Protein AF-0000000080281069 (afdb_homodimer)

InterPro domains:
  IPR001647 DNA-binding HTH domain, TetR-type [PF00440] (5-49)
  IPR001647 DNA-binding HTH domain, TetR-type [PR00455] (5-18)
  IPR001647 DNA-binding HTH domain, TetR-type [PR00455] (26-49)
  IPR001647 DNA-binding HTH domain, TetR-type [PS50977] (1-59)
  IPR009057 Homedomain-like superfamily [SSF46689] (2-67)
  IPR050109 HTH-type, TetR-like transcriptional regulator [PTHR30055] (3-185)

Sequence (386 aa):
MRVRLLDATIDCLVEYGYAGTTTTRVADRAGVTRGAQVHHFPTKADLVTSAIRHLAAKRTEVAMAEIDRLKASADPVGDALQLMWEMHQGPVFSATVELWVASRTDPELRAQMAVVEPIATSSLVEFGKALLPDHSAHPEFLHAVYTAMDVVRGILIASWATRDQAELEARWERGRRHLILLFEALMQPSPSRMRVRLLDATIDCLVEYGYAGTTTTRVADRAGVTRGAQVHHFPTKADLVTSAIRHLAAKRTEVAMAEIDRLKASADPVGDALQLMWEMHQGPVFSATVELWVASRTDPELRAQMAVVEPIATSSLVEFGKALLPDHSAHPEFLHAVYTAMDVVRGILIASWATRDQAELEARWERGRRHLILLFEALMQPSPSR

Solvent-accessible surface area (backbone atoms only — not comparable to full-atom values): 20357 Å² total; per-residue (Å²): 110,67,64,42,41,28,53,26,36,48,52,34,26,58,65,47,32,57,88,60,42,43,67,64,60,22,20,58,69,40,71,48,51,65,66,57,44,41,72,76,31,79,42,61,52,54,38,51,54,48,22,50,52,51,52,51,51,52,50,50,52,58,53,59,72,44,36,68,67,45,55,70,44,96,47,47,65,62,51,50,51,49,49,54,51,54,67,56,51,58,59,65,40,56,33,49,50,40,48,24,60,48,17,70,72,29,69,68,41,17,60,50,32,48,60,48,50,57,52,59,54,46,52,55,51,53,48,48,35,71,53,36,57,89,49,50,75,43,84,52,38,64,57,49,50,51,47,49,49,16,33,52,47,18,50,56,52,61,38,38,20,59,69,45,65,69,59,49,51,51,50,46,54,51,48,51,54,50,46,53,53,38,50,54,63,62,68,47,76,72,78,80,124,110,67,64,42,42,28,54,24,36,48,51,34,26,59,65,45,31,57,86,60,43,44,66,65,59,22,20,59,68,40,70,50,50,65,67,58,44,42,74,76,33,79,41,62,53,53,40,50,54,49,22,49,52,52,52,51,52,52,51,50,51,58,52,58,71,43,38,68,66,45,57,70,44,97,47,48,67,63,50,51,50,50,48,54,50,54,68,58,50,57,60,65,40,57,34,48,50,41,48,22,59,48,16,70,71,29,69,68,41,17,59,51,33,48,59,48,52,57,52,59,53,47,51,54,50,53,49,48,34,70,53,36,57,87,49,50,75,43,86,53,40,64,55,50,52,52,48,49,48,18,33,50,47,18,50,55,52,62,38,37,21,58,69,47,66,68,58,49,51,51,51,45,54,51,48,50,54,50,46,52,52,38,49,55,62,63,67,46,76,72,79,81,124

Secondary structure (DSSP, 8-state):
-HHHHHHHHHHHHHHHHHHH--HHHHHHHHT--HHHHHHH-SSHHHHHHHHHHHHHHHHHHHHHTTHHHHHT-S-HHHHHHHHHHHHTSSHHHHHHHHHHHHTTT-HHHHHHHHHHHHHHHHHHHHHHHHH-HHHHTSTTHHHHHHHHHHHHHHHHHHHTTT--HHHHHHHHHHHHHHHHHHHHHHHS-----/-HHHHHHHHHHHHHHHHHHH--HHHHHHHHT--HHHHHHH-SSHHHHHHHHHHHHHHHHHHHHHHTHHHHHT-S-HHHHHHHHHHHHTSSHHHHHHHHHHHHTTT-HHHHHHHHHHHHHHHHHHHHHHHHH-HHHHTSTTHHHHHHHHHHHHHHHHHHHTTT--HHHHHHHHHHHHHHHHHHHHHHHS-----

Radius of gyration: 21.88 Å; Cα contacts (8 Å, |Δi|>4): 438; chains: 2; bounding box: 52×67×48 Å

Organism: Amycolatopsis orientalis (NCBI:txid31958)

Structure (mmCIF, N/CA/C/O backbone):
data_AF-0000000080281069-model_v1
#
loop_
_entity.id
_entity.type
_entity.pdbx_description
1 polymer 'Transcriptional regulator'
#
loop_
_atom_site.group_PDB
_atom_site.id
_atom_site.type_symbol
_atom_site.label_atom_id
_atom_site.label_alt_id
_atom_site.label_comp_id
_atom_site.label_asym_id
_atom_site.label_entity_id
_atom_site.label_seq_id
_atom_site.pdbx_PDB_ins_code
_atom_site.Cartn_x
_atom_site.Cartn_y
_atom_site.Cartn_z
_atom_site.occupancy
_atom_site.B_iso_or_equiv
_atom_site.auth_seq_id
_atom_site.auth_comp_id
_atom_site.auth_asym_id
_atom_site.auth_atom_id
_atom_site.pdbx_PDB_model_num
ATOM 1 N N . MET A 1 1 ? 28.562 -10.914 -13.664 1 86.75 1 MET A N 1
ATOM 2 C CA . MET A 1 1 ? 27.609 -12.008 -13.609 1 86.75 1 MET A CA 1
ATOM 3 C C . MET A 1 1 ? 26.562 -11.75 -12.523 1 86.75 1 MET A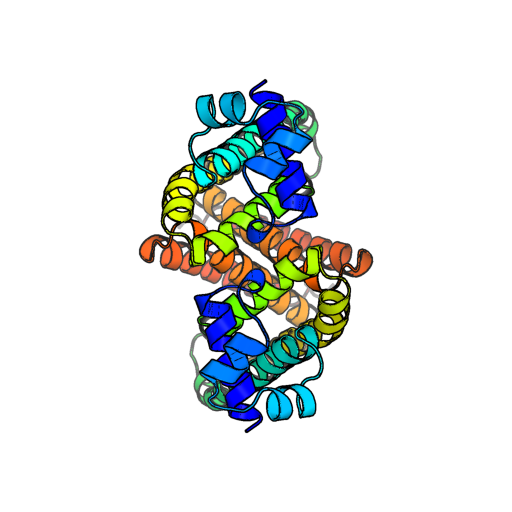 C 1
ATOM 5 O O . MET A 1 1 ? 25.359 -11.711 -12.812 1 86.75 1 MET A O 1
ATOM 9 N N . ARG A 1 2 ? 26.969 -11.305 -11.398 1 91.75 2 ARG A N 1
ATOM 10 C CA . ARG A 1 2 ? 26.062 -11.109 -10.281 1 91.75 2 ARG A CA 1
ATOM 11 C C . ARG A 1 2 ? 25.062 -9.992 -10.562 1 91.75 2 ARG A C 1
ATOM 13 O O . ARG A 1 2 ? 23.859 -10.148 -10.359 1 91.75 2 ARG A O 1
ATOM 20 N N . VAL A 1 3 ? 25.609 -8.961 -11.148 1 92.81 3 VAL A N 1
ATOM 21 C CA . VAL A 1 3 ? 24.766 -7.793 -11.414 1 92.81 3 VAL A CA 1
ATOM 22 C C . VAL A 1 3 ? 23.734 -8.125 -12.484 1 92.81 3 VAL A C 1
ATOM 24 O O . VAL A 1 3 ? 22.578 -7.68 -12.398 1 92.81 3 VAL A O 1
ATOM 27 N N . ARG A 1 4 ? 24.078 -8.914 -13.398 1 94.56 4 ARG A N 1
ATOM 28 C CA . ARG A 1 4 ? 23.141 -9.336 -14.438 1 94.56 4 ARG A CA 1
ATOM 29 C C . ARG A 1 4 ? 22 -10.148 -13.852 1 94.56 4 ARG A C 1
ATOM 31 O O . ARG A 1 4 ? 20.844 -10.008 -14.281 1 94.56 4 ARG A O 1
ATOM 38 N N . LEU A 1 5 ? 22.359 -10.969 -12.898 1 96.25 5 LEU A N 1
ATOM 39 C CA . LEU A 1 5 ? 21.344 -11.766 -12.227 1 96.25 5 LEU A CA 1
ATOM 40 C C . LEU A 1 5 ? 20.375 -10.875 -11.453 1 96.25 5 LEU A C 1
ATOM 42 O O . LEU A 1 5 ? 19.156 -11.078 -11.492 1 96.25 5 LEU A O 1
ATOM 46 N N . LEU A 1 6 ? 20.969 -9.914 -10.828 1 96.31 6 LEU A N 1
ATOM 47 C CA . LEU A 1 6 ? 20.156 -9.016 -10.016 1 96.31 6 LEU A CA 1
ATOM 48 C C . LEU A 1 6 ? 19.234 -8.188 -10.891 1 96.31 6 LEU A C 1
ATOM 50 O O . LEU A 1 6 ? 18.031 -8.062 -10.586 1 96.31 6 LEU A O 1
ATOM 54 N N . ASP A 1 7 ? 19.75 -7.719 -12 1 95.62 7 ASP A N 1
ATOM 55 C CA . ASP A 1 7 ? 18.938 -6.945 -12.938 1 95.62 7 ASP A CA 1
ATOM 56 C C . ASP A 1 7 ? 17.844 -7.812 -13.562 1 95.62 7 ASP A C 1
ATOM 58 O O . ASP A 1 7 ? 16.688 -7.398 -13.648 1 95.62 7 ASP A O 1
ATOM 62 N N . ALA A 1 8 ? 18.203 -8.969 -13.93 1 97.19 8 ALA A N 1
ATOM 63 C CA . ALA A 1 8 ? 17.25 -9.906 -14.523 1 97.19 8 ALA A CA 1
ATOM 64 C C . ALA A 1 8 ? 16.156 -10.273 -13.531 1 97.19 8 ALA A C 1
ATOM 66 O O . ALA A 1 8 ? 15 -10.492 -13.914 1 97.19 8 ALA A O 1
ATOM 67 N N . THR A 1 9 ? 16.562 -10.375 -12.289 1 97.38 9 THR A N 1
ATOM 68 C CA . THR A 1 9 ? 15.594 -10.703 -11.242 1 97.38 9 THR A CA 1
ATOM 69 C C . THR A 1 9 ? 14.5 -9.633 -11.156 1 97.38 9 THR A C 1
ATOM 71 O O . THR A 1 9 ? 13.312 -9.953 -11.117 1 97.38 9 THR A O 1
ATOM 74 N N . ILE A 1 10 ? 14.906 -8.422 -11.188 1 95.56 10 ILE A N 1
ATOM 75 C CA . ILE A 1 10 ? 13.953 -7.32 -11.125 1 95.56 10 ILE A CA 1
ATOM 76 C C . ILE A 1 10 ? 13.039 -7.355 -12.352 1 95.56 10 ILE A C 1
ATOM 78 O O . ILE A 1 10 ? 11.82 -7.23 -12.227 1 95.56 10 ILE A O 1
ATOM 82 N N . ASP A 1 11 ? 13.633 -7.586 -13.469 1 95.88 11 ASP A N 1
ATOM 83 C CA . ASP A 1 11 ? 12.852 -7.664 -14.695 1 95.88 11 ASP A CA 1
ATOM 84 C C . ASP A 1 11 ? 11.797 -8.766 -14.609 1 95.88 11 ASP A C 1
ATOM 86 O O . ASP A 1 11 ? 10.648 -8.57 -15.016 1 95.88 11 ASP A O 1
ATOM 90 N N . CYS A 1 12 ? 12.203 -9.883 -14.078 1 96.56 12 CYS A N 1
ATOM 91 C CA . CYS A 1 12 ? 11.297 -11.023 -13.953 1 96.56 12 CYS A CA 1
ATOM 92 C C . CYS A 1 12 ? 10.172 -10.711 -12.969 1 96.56 12 CYS A C 1
ATOM 94 O O . CYS A 1 12 ? 9.016 -11.031 -13.234 1 96.56 12 CYS A O 1
ATOM 96 N N . LEU A 1 13 ? 10.539 -10.078 -11.891 1 94.88 13 LEU A N 1
ATOM 97 C CA . LEU A 1 13 ? 9.531 -9.727 -10.898 1 94.88 13 LEU A CA 1
ATOM 98 C C . LEU A 1 13 ? 8.508 -8.758 -11.477 1 94.88 13 LEU A C 1
ATOM 100 O O . LEU A 1 13 ? 7.305 -8.906 -11.242 1 94.88 13 LEU A O 1
ATOM 104 N N . VAL A 1 14 ? 8.961 -7.812 -12.219 1 92.81 14 VAL A N 1
ATOM 105 C CA . VAL A 1 14 ? 8.094 -6.801 -12.812 1 92.81 14 VAL A CA 1
ATOM 106 C C . VAL A 1 14 ? 7.188 -7.441 -13.859 1 92.81 14 VAL A C 1
ATOM 108 O O . VAL A 1 14 ? 5.996 -7.141 -13.93 1 92.81 14 VAL A O 1
ATOM 111 N N . GLU A 1 15 ? 7.742 -8.32 -14.578 1 93.12 15 GLU A N 1
ATOM 112 C CA . GLU A 1 15 ? 7.039 -8.898 -15.727 1 93.12 15 GLU A CA 1
ATOM 113 C C . GLU A 1 15 ? 6.133 -10.047 -15.289 1 93.12 15 GLU A C 1
ATOM 115 O O . GLU A 1 15 ? 5.023 -10.195 -15.805 1 93.12 15 GLU A O 1
ATOM 120 N N . TYR A 1 16 ? 6.613 -10.875 -14.305 1 92.62 16 TYR A N 1
ATOM 121 C CA . TYR A 1 16 ? 5.922 -12.141 -14.055 1 92.62 16 TYR A CA 1
ATOM 122 C C . TYR A 1 16 ? 5.391 -12.195 -12.625 1 92.62 16 TYR A C 1
ATOM 124 O O . TYR A 1 16 ? 4.691 -13.133 -12.25 1 92.62 16 TYR A O 1
ATOM 132 N N . GLY A 1 17 ? 5.719 -11.18 -11.836 1 91.44 17 GLY A N 1
ATOM 133 C CA . GLY A 1 17 ? 5.41 -11.289 -10.422 1 91.44 17 GLY A CA 1
ATOM 134 C C . GLY A 1 17 ? 6.297 -12.281 -9.695 1 91.44 17 GLY A C 1
ATOM 135 O O . GLY A 1 17 ? 7.152 -12.922 -10.305 1 91.44 17 GLY A O 1
ATOM 136 N N . TYR A 1 18 ? 6.07 -12.375 -8.438 1 92.19 18 TYR A N 1
ATOM 137 C CA . TYR A 1 18 ? 6.895 -13.258 -7.617 1 92.19 18 TYR A CA 1
ATOM 138 C C . TYR A 1 18 ? 6.648 -14.719 -7.977 1 92.19 18 TYR A C 1
ATOM 140 O O . TYR A 1 18 ? 7.598 -15.484 -8.148 1 92.19 18 TYR A O 1
ATOM 148 N N . ALA A 1 19 ? 5.406 -15.055 -8.062 1 88.81 19 ALA A N 1
ATOM 149 C CA . ALA A 1 19 ? 5.059 -16.453 -8.352 1 88.81 19 ALA A CA 1
ATOM 150 C C . ALA A 1 19 ? 5.629 -16.891 -9.695 1 88.81 19 ALA A C 1
ATOM 152 O O . ALA A 1 19 ? 6.07 -18.031 -9.852 1 88.81 19 ALA A O 1
ATOM 153 N N . GLY A 1 20 ? 5.695 -16.016 -10.578 1 91.44 20 GLY A N 1
ATOM 154 C CA . GLY A 1 20 ? 6.16 -16.344 -11.922 1 91.44 20 GLY A CA 1
ATOM 155 C C . GLY A 1 20 ? 7.66 -16.188 -12.086 1 91.44 20 GLY A C 1
ATOM 156 O O . GLY A 1 20 ? 8.211 -16.547 -13.125 1 91.44 20 GLY A O 1
ATOM 157 N N . THR A 1 21 ? 8.258 -15.719 -11.117 1 94.88 21 THR A N 1
ATOM 158 C CA . THR A 1 21 ? 9.711 -15.562 -11.141 1 94.88 21 THR A CA 1
ATOM 159 C C . THR A 1 21 ? 10.398 -16.797 -10.555 1 94.88 21 THR A C 1
ATOM 161 O O . THR A 1 21 ? 10.219 -17.094 -9.375 1 94.88 21 THR A O 1
ATOM 164 N N . THR A 1 22 ? 11.117 -17.5 -11.398 1 94.88 22 THR A N 1
ATOM 165 C CA . THR A 1 22 ? 11.898 -18.641 -10.953 1 94.88 22 THR A CA 1
ATOM 166 C C . THR A 1 22 ? 13.383 -18.406 -11.18 1 94.88 22 THR A C 1
ATOM 168 O O . THR A 1 22 ? 13.766 -17.562 -11.984 1 94.88 22 THR A O 1
ATOM 171 N N . THR A 1 23 ? 14.18 -19.188 -10.422 1 95.69 23 THR A N 1
ATOM 172 C CA . THR A 1 23 ? 15.617 -19.078 -10.586 1 95.69 23 THR A CA 1
ATOM 173 C C . THR A 1 23 ? 16.031 -19.438 -12.008 1 95.69 23 THR A C 1
ATOM 175 O O . THR A 1 23 ? 16.953 -18.828 -12.562 1 95.69 23 THR A O 1
ATOM 178 N N . THR A 1 24 ? 15.32 -20.359 -12.594 1 95.62 24 THR A N 1
ATOM 179 C CA . THR A 1 24 ? 15.594 -20.766 -13.969 1 95.62 24 THR A CA 1
ATOM 180 C C . THR A 1 24 ? 15.281 -19.625 -14.938 1 95.62 24 THR A C 1
ATOM 182 O O . THR A 1 24 ? 16.094 -19.312 -15.812 1 95.62 24 THR A O 1
ATOM 185 N N . ARG A 1 25 ? 14.18 -19 -14.82 1 96.38 25 ARG A N 1
ATOM 186 C CA . ARG A 1 25 ? 13.781 -17.891 -15.672 1 96.38 25 ARG A CA 1
ATOM 187 C C . ARG A 1 25 ? 14.766 -16.734 -15.555 1 96.38 25 ARG A C 1
ATOM 189 O O . ARG A 1 25 ? 15.086 -16.078 -16.547 1 96.38 25 ARG A O 1
ATOM 196 N N . VAL A 1 26 ? 15.203 -16.484 -14.344 1 97.62 26 VAL A N 1
ATOM 197 C CA . VAL A 1 26 ? 16.141 -15.414 -14.086 1 97.62 26 VAL A CA 1
ATOM 198 C C . VAL A 1 26 ? 17.484 -15.727 -14.75 1 97.62 26 VAL A C 1
ATOM 200 O O . VAL A 1 26 ? 18.078 -14.859 -15.398 1 97.62 26 VAL A O 1
ATOM 203 N N . ALA A 1 27 ? 17.906 -16.969 -14.578 1 97.25 27 ALA A N 1
ATOM 204 C CA . ALA A 1 27 ? 19.172 -17.391 -15.195 1 97.25 27 ALA A CA 1
ATOM 205 C C . ALA A 1 27 ? 19.109 -17.25 -16.703 1 97.25 27 ALA A C 1
ATOM 207 O O . ALA A 1 27 ? 20.031 -16.719 -17.328 1 97.25 27 ALA A O 1
ATOM 208 N N . ASP A 1 28 ? 18.047 -17.672 -17.266 1 97.5 28 ASP A N 1
ATOM 209 C CA . ASP A 1 28 ? 17.844 -17.578 -18.703 1 97.5 28 ASP A CA 1
ATOM 210 C C . ASP A 1 28 ? 17.875 -16.125 -19.172 1 97.5 28 ASP A C 1
ATOM 212 O O . ASP A 1 28 ? 18.547 -15.789 -20.141 1 97.5 28 ASP A O 1
ATOM 216 N N . ARG A 1 29 ? 17.219 -15.328 -18.453 1 96.88 29 ARG A N 1
ATOM 217 C CA . ARG A 1 29 ? 17.141 -13.914 -18.797 1 96.88 29 ARG A CA 1
ATOM 218 C C . ARG A 1 29 ? 18.5 -13.242 -18.656 1 96.88 29 ARG A C 1
ATOM 220 O O . ARG A 1 29 ? 18.844 -12.352 -1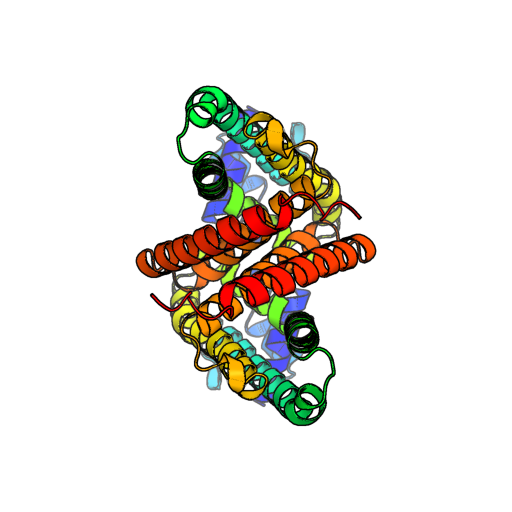9.438 1 96.88 29 ARG A O 1
ATOM 227 N N . ALA A 1 30 ? 19.188 -13.625 -17.672 1 97.19 30 ALA A N 1
ATOM 228 C CA . ALA A 1 30 ? 20.5 -13.039 -17.375 1 97.19 30 ALA A CA 1
ATOM 229 C C . ALA A 1 30 ? 21.562 -13.586 -18.312 1 97.19 30 ALA A C 1
ATOM 231 O O . ALA A 1 30 ? 22.672 -13.047 -18.391 1 97.19 30 ALA A O 1
ATOM 232 N N . GLY A 1 31 ? 21.219 -14.656 -19.016 1 97.31 31 GLY A N 1
ATOM 233 C CA . GLY A 1 31 ? 22.203 -15.281 -19.891 1 97.31 31 GLY A CA 1
ATOM 234 C C . GLY A 1 31 ? 23.297 -16.016 -19.156 1 97.31 31 GLY A C 1
ATOM 235 O O . GLY A 1 31 ? 24.469 -15.945 -19.547 1 97.31 31 GLY A O 1
ATOM 236 N N . VAL A 1 32 ? 22.984 -16.625 -18.062 1 95.75 32 VAL A N 1
ATOM 237 C CA . VAL A 1 32 ? 23.953 -17.375 -17.281 1 95.75 32 VAL A CA 1
ATOM 238 C C . VAL A 1 32 ? 23.469 -18.812 -17.078 1 95.75 32 VAL A C 1
ATOM 240 O O . VAL A 1 32 ? 22.297 -19.109 -17.312 1 95.75 32 VAL A O 1
ATOM 243 N N . THR A 1 33 ? 24.438 -19.641 -16.688 1 94.5 33 THR A N 1
ATOM 244 C CA . THR A 1 33 ? 24.078 -21.031 -16.438 1 94.5 33 THR A CA 1
ATOM 245 C C . THR A 1 33 ? 23.359 -21.172 -15.094 1 94.5 33 THR A C 1
ATOM 247 O O . THR A 1 33 ? 23.531 -20.328 -14.203 1 94.5 33 THR A O 1
ATOM 250 N N . ARG A 1 34 ? 22.594 -22.219 -14.953 1 92.5 34 ARG A N 1
ATOM 251 C CA . ARG A 1 34 ? 21.922 -22.516 -13.688 1 92.5 34 ARG A CA 1
ATOM 252 C C . ARG A 1 34 ? 22.938 -22.719 -12.57 1 92.5 34 ARG A C 1
ATOM 254 O O . ARG A 1 34 ? 22.719 -22.297 -11.438 1 92.5 34 ARG A O 1
ATOM 261 N N . GLY A 1 35 ? 24 -23.375 -12.945 1 93.56 35 GLY A N 1
ATOM 262 C CA . GLY A 1 35 ? 25.062 -23.562 -11.969 1 93.56 35 GLY A CA 1
ATOM 263 C C . GLY A 1 35 ? 25.641 -22.266 -11.445 1 93.56 35 GLY A C 1
ATOM 264 O O . GLY A 1 35 ? 25.859 -22.125 -10.242 1 93.56 35 GLY A O 1
ATOM 265 N N . ALA A 1 36 ? 25.828 -21.406 -12.328 1 93.69 36 ALA A N 1
ATOM 266 C CA . ALA A 1 36 ? 26.328 -20.078 -11.938 1 93.69 36 ALA A CA 1
ATOM 267 C C . ALA A 1 36 ? 25.328 -19.375 -11.039 1 93.69 36 ALA A C 1
ATOM 269 O O . ALA A 1 36 ? 25.703 -18.734 -10.062 1 93.69 36 ALA A O 1
ATOM 270 N N . GLN A 1 37 ? 24.078 -19.375 -11.383 1 95 37 GLN A N 1
ATOM 271 C CA . GLN A 1 37 ? 23.016 -18.766 -10.578 1 95 37 GLN A CA 1
ATOM 272 C C . GLN A 1 37 ? 23 -19.344 -9.164 1 95 37 GLN A C 1
ATOM 274 O O . GLN A 1 37 ? 22.969 -18.578 -8.188 1 95 37 GLN A O 1
ATOM 279 N N . VAL A 1 38 ? 23.141 -20.672 -9.07 1 94.19 38 VAL A N 1
ATOM 280 C CA . VAL A 1 38 ? 23.078 -21.359 -7.781 1 94.19 38 VAL A CA 1
ATOM 281 C C . VAL A 1 38 ? 24.297 -20.984 -6.941 1 94.19 38 VAL A C 1
ATOM 283 O O . VAL A 1 38 ? 24.188 -20.844 -5.719 1 94.19 38 VAL A O 1
ATOM 286 N N . HIS A 1 39 ? 25.391 -20.859 -7.613 1 93.94 39 HIS A N 1
ATOM 287 C CA . HIS A 1 39 ? 26.609 -20.469 -6.93 1 93.94 39 HIS A CA 1
ATOM 288 C C . HIS A 1 39 ? 26.484 -19.109 -6.273 1 93.94 39 HIS A C 1
ATOM 290 O O . HIS A 1 39 ? 26.953 -18.906 -5.148 1 93.94 39 HIS A O 1
ATOM 296 N N . HIS A 1 40 ? 25.75 -18.219 -6.891 1 93.94 40 HIS A N 1
ATOM 297 C CA . HIS A 1 40 ? 25.625 -16.859 -6.387 1 93.94 40 HIS A CA 1
ATOM 298 C C . HIS A 1 40 ? 24.453 -16.734 -5.426 1 93.94 40 HIS A C 1
ATOM 300 O O . HIS A 1 40 ? 24.531 -16.016 -4.43 1 93.94 40 HIS A O 1
ATOM 306 N N . PHE A 1 41 ? 23.359 -17.375 -5.824 1 95.56 41 PHE A N 1
ATOM 307 C CA . PHE A 1 41 ? 22.125 -17.281 -5.066 1 95.56 41 PHE A CA 1
ATOM 308 C C . PHE A 1 41 ? 21.469 -18.641 -4.922 1 95.56 41 PHE A C 1
ATOM 310 O O . PHE A 1 41 ? 20.719 -19.078 -5.793 1 95.56 41 PHE A O 1
ATOM 317 N N . PRO A 1 42 ? 21.672 -19.172 -3.797 1 92.12 42 PRO A N 1
ATOM 318 C CA . PRO A 1 42 ? 21.25 -20.562 -3.623 1 92.12 42 PRO A CA 1
ATOM 319 C C . PRO A 1 42 ? 19.719 -20.719 -3.59 1 92.12 42 PRO A C 1
ATOM 321 O O . PRO A 1 42 ? 19.203 -21.797 -3.9 1 92.12 42 PRO A O 1
ATOM 324 N N . THR A 1 43 ? 19.047 -19.641 -3.164 1 94 43 THR A N 1
ATOM 325 C CA . THR A 1 43 ? 17.594 -19.734 -3.084 1 94 43 THR A CA 1
ATOM 326 C C . THR A 1 43 ? 16.938 -18.578 -3.826 1 94 43 THR A C 1
ATOM 328 O O . THR A 1 43 ? 17.562 -17.547 -4.055 1 94 43 THR A O 1
ATOM 331 N N . LYS A 1 44 ? 15.703 -18.719 -4.184 1 94.94 44 LYS A N 1
ATOM 332 C CA . LYS A 1 44 ? 14.898 -17.672 -4.801 1 94.94 44 LYS A CA 1
ATOM 333 C C . LYS A 1 44 ? 14.805 -16.453 -3.889 1 94.94 44 LYS A C 1
ATOM 335 O O . LYS A 1 44 ? 14.922 -15.312 -4.348 1 94.94 44 LYS A O 1
ATOM 340 N N . ALA A 1 45 ? 14.586 -16.734 -2.613 1 94.75 45 ALA A N 1
ATOM 341 C CA . ALA A 1 45 ? 14.453 -15.664 -1.64 1 94.75 45 ALA A CA 1
ATOM 342 C C . ALA A 1 45 ? 15.727 -14.82 -1.574 1 94.75 45 ALA A C 1
ATOM 344 O O . ALA A 1 45 ? 15.664 -13.586 -1.54 1 94.75 45 ALA A O 1
ATOM 345 N N . ASP A 1 46 ? 16.781 -15.484 -1.621 1 95 46 ASP A N 1
ATOM 346 C CA . ASP A 1 46 ? 18.062 -14.789 -1.621 1 95 46 ASP A CA 1
ATOM 347 C C . ASP A 1 46 ? 18.234 -13.953 -2.889 1 95 46 ASP A C 1
ATOM 349 O O . ASP A 1 46 ? 18.688 -12.805 -2.828 1 95 46 ASP A O 1
ATOM 353 N N . LEU A 1 47 ? 17.891 -14.555 -3.926 1 96.5 47 LEU A N 1
ATOM 354 C CA . LEU A 1 47 ? 18.031 -13.906 -5.227 1 96.5 47 LEU A CA 1
ATOM 355 C C . LEU A 1 47 ? 17.172 -12.656 -5.305 1 96.5 47 LEU A C 1
ATOM 357 O O . LEU A 1 47 ? 17.672 -11.578 -5.637 1 96.5 47 LEU A O 1
ATOM 361 N N . VAL A 1 48 ? 15.992 -12.719 -4.938 1 96.12 48 VAL A N 1
ATOM 362 C CA . VAL A 1 48 ? 15.055 -11.617 -5.121 1 96.12 48 VAL A CA 1
ATOM 363 C C . VAL A 1 48 ? 15.336 -10.523 -4.098 1 96.12 48 VAL A C 1
ATOM 365 O O . VAL A 1 48 ? 15.266 -9.328 -4.418 1 96.12 48 VAL A O 1
ATOM 368 N N . THR A 1 49 ? 15.641 -10.852 -2.865 1 95.81 49 THR A N 1
ATOM 369 C CA . THR A 1 49 ? 15.914 -9.828 -1.854 1 95.81 49 THR A CA 1
ATOM 370 C C . THR A 1 49 ? 17.234 -9.125 -2.141 1 95.81 49 THR A C 1
ATOM 372 O O . THR A 1 49 ? 17.359 -7.922 -1.907 1 95.81 49 THR A O 1
ATOM 375 N N . SER A 1 50 ? 18.156 -9.852 -2.689 1 95.75 50 SER A N 1
ATOM 376 C CA . SER A 1 50 ? 19.422 -9.234 -3.092 1 95.75 50 SER A CA 1
ATOM 377 C C . SER A 1 50 ? 19.219 -8.266 -4.246 1 95.75 50 SER A C 1
ATOM 379 O O . SER A 1 50 ? 19.844 -7.207 -4.293 1 95.75 50 SER A O 1
ATOM 381 N N . ALA A 1 51 ? 18.359 -8.648 -5.113 1 95.38 51 ALA A N 1
ATOM 382 C CA . ALA A 1 51 ? 18.062 -7.781 -6.254 1 95.38 51 ALA A CA 1
ATOM 383 C C . ALA A 1 51 ? 17.438 -6.469 -5.797 1 95.38 51 ALA A C 1
ATOM 385 O O . ALA A 1 51 ? 17.828 -5.395 -6.258 1 95.38 51 ALA A O 1
ATOM 386 N N . ILE A 1 52 ? 16.531 -6.492 -4.863 1 93.25 52 ILE A N 1
ATOM 387 C CA . ILE A 1 52 ? 15.875 -5.305 -4.336 1 93.25 52 ILE A CA 1
ATOM 388 C C . ILE A 1 52 ? 16.891 -4.41 -3.637 1 93.25 52 ILE A C 1
ATOM 390 O O . ILE A 1 52 ? 16.922 -3.199 -3.861 1 93.25 52 ILE A O 1
ATOM 394 N N . ARG A 1 53 ? 17.672 -5.043 -2.836 1 91.88 53 ARG A N 1
ATOM 395 C CA . ARG A 1 53 ? 18.672 -4.289 -2.096 1 91.88 53 ARG A CA 1
ATOM 396 C C . ARG A 1 53 ? 19.625 -3.572 -3.045 1 91.88 53 ARG A C 1
ATOM 398 O O . ARG A 1 53 ? 19.969 -2.408 -2.828 1 91.88 53 ARG A O 1
ATOM 405 N N . HIS A 1 54 ? 20 -4.289 -3.998 1 90.94 54 HIS A N 1
ATOM 406 C CA . HIS A 1 54 ? 20.953 -3.738 -4.961 1 90.94 54 HIS A CA 1
ATOM 407 C C . HIS A 1 54 ? 20.359 -2.541 -5.695 1 90.94 54 HIS A C 1
ATOM 409 O O . HIS A 1 54 ? 20.984 -1.483 -5.773 1 90.94 54 HIS A O 1
ATOM 415 N N . LEU A 1 55 ? 19.266 -2.623 -6.148 1 85.5 55 LEU A N 1
ATOM 416 C CA . LEU A 1 55 ? 18.672 -1.559 -6.949 1 85.5 55 LEU A CA 1
ATOM 417 C C . LEU A 1 55 ? 18.219 -0.401 -6.062 1 85.5 55 LEU A C 1
ATOM 419 O O . LEU A 1 55 ? 18.281 0.76 -6.473 1 85.5 55 LEU A O 1
ATOM 423 N N . ALA A 1 56 ? 17.75 -0.743 -4.832 1 83.94 56 ALA A N 1
ATOM 424 C CA . ALA A 1 56 ? 17.422 0.311 -3.875 1 83.94 56 ALA A CA 1
ATOM 425 C C . ALA A 1 56 ? 18.656 1.164 -3.559 1 83.94 56 ALA A C 1
ATOM 427 O O . ALA A 1 56 ? 18.562 2.391 -3.469 1 83.94 56 ALA A O 1
ATOM 428 N N . ALA A 1 57 ? 19.703 0.525 -3.439 1 84.5 57 ALA A N 1
ATOM 429 C CA . ALA A 1 57 ? 20.969 1.228 -3.168 1 84.5 57 ALA A CA 1
ATOM 430 C C . ALA A 1 57 ? 21.344 2.133 -4.336 1 84.5 57 ALA A C 1
ATOM 432 O O . ALA A 1 57 ? 21.781 3.27 -4.133 1 84.5 57 ALA A O 1
ATOM 433 N N . LYS A 1 58 ? 21.141 1.648 -5.488 1 84.62 58 LYS A N 1
ATOM 434 C CA . LYS A 1 58 ? 21.438 2.439 -6.676 1 84.62 58 LYS A CA 1
ATOM 435 C C . LYS A 1 58 ? 20.547 3.666 -6.77 1 84.62 58 LYS A C 1
ATOM 437 O O . LYS A 1 58 ? 21 4.758 -7.109 1 84.62 58 LYS A O 1
ATOM 442 N N . ARG A 1 59 ? 19.375 3.518 -6.445 1 81.44 59 ARG A N 1
ATOM 443 C CA . ARG A 1 59 ? 18.422 4.617 -6.496 1 81.44 59 ARG A CA 1
ATOM 444 C C . ARG A 1 59 ? 18.75 5.68 -5.453 1 81.44 59 ARG A C 1
ATOM 446 O O . ARG A 1 59 ? 18.625 6.879 -5.719 1 81.44 59 ARG A O 1
ATOM 453 N N . THR A 1 60 ? 19.125 5.223 -4.328 1 82.44 60 THR A N 1
ATOM 454 C CA . THR A 1 60 ? 19.531 6.141 -3.266 1 82.44 60 THR A CA 1
ATOM 455 C C . THR A 1 60 ? 20.75 6.961 -3.684 1 82.44 60 THR A C 1
ATOM 457 O O . THR A 1 60 ? 20.812 8.156 -3.404 1 82.44 60 THR A O 1
ATOM 460 N N . GLU A 1 61 ? 21.562 6.301 -4.367 1 84.19 61 GLU A N 1
ATOM 461 C CA . GLU A 1 61 ? 22.75 6.988 -4.844 1 84.19 61 GLU A CA 1
ATOM 462 C C . GLU A 1 61 ? 22.391 8.086 -5.84 1 84.19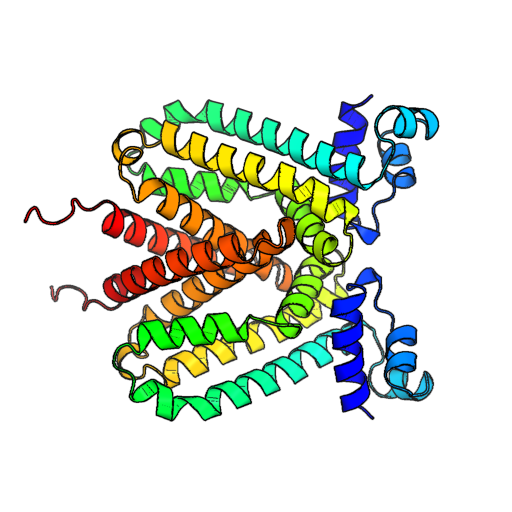 61 GLU A C 1
ATOM 464 O O . GLU A 1 61 ? 22.938 9.195 -5.777 1 84.19 61 GLU A O 1
ATOM 469 N N . VAL A 1 62 ? 21.562 7.828 -6.656 1 82.25 62 VAL A N 1
ATOM 470 C CA . VAL A 1 62 ? 21.125 8.789 -7.664 1 82.25 62 VAL A CA 1
ATOM 471 C C . VAL A 1 62 ? 20.422 9.969 -6.988 1 82.25 62 VAL A C 1
ATOM 473 O O . VAL A 1 62 ? 20.641 11.125 -7.348 1 82.25 62 VAL A O 1
ATOM 476 N N . ALA A 1 63 ? 19.656 9.664 -6 1 82.81 63 ALA A N 1
ATOM 477 C CA . ALA A 1 63 ? 18.938 10.703 -5.27 1 82.81 63 ALA A CA 1
ATOM 478 C C . ALA A 1 63 ? 19.906 11.602 -4.508 1 82.81 63 ALA A C 1
ATOM 480 O O . ALA A 1 63 ? 19.734 12.828 -4.473 1 82.81 63 ALA A O 1
ATOM 481 N N . MET A 1 64 ? 20.922 10.992 -3.986 1 85.56 64 MET A N 1
ATOM 482 C CA . MET A 1 64 ? 21.891 11.734 -3.189 1 85.56 64 MET A CA 1
ATOM 483 C C . MET A 1 64 ? 22.672 12.711 -4.059 1 85.56 64 MET A C 1
ATOM 485 O O . MET A 1 64 ? 23.062 13.789 -3.6 1 85.56 64 MET A O 1
ATOM 489 N N . ALA A 1 65 ? 22.703 12.359 -5.309 1 86.19 65 ALA A N 1
ATOM 490 C CA . ALA A 1 65 ? 23.422 13.227 -6.23 1 86.19 65 ALA A CA 1
ATOM 491 C C . ALA A 1 65 ? 22.656 14.516 -6.496 1 86.19 65 ALA A C 1
ATOM 493 O O . ALA A 1 65 ? 23.234 15.516 -6.93 1 86.19 65 ALA A O 1
ATOM 494 N N . GLU A 1 66 ? 21.406 14.523 -6.18 1 83.25 66 GLU A N 1
ATOM 495 C CA . GLU A 1 66 ? 20.547 15.672 -6.461 1 83.25 66 GLU A CA 1
ATOM 496 C C . GLU A 1 66 ? 20.375 16.547 -5.227 1 83.25 66 GLU A C 1
ATOM 498 O O . GLU A 1 66 ? 19.719 17.594 -5.285 1 83.25 66 GLU A O 1
ATOM 503 N N . ILE A 1 67 ? 20.953 16.266 -4.148 1 86.19 67 ILE A N 1
ATOM 504 C CA . ILE A 1 67 ? 20.656 16.844 -2.848 1 86.19 67 ILE A CA 1
ATOM 505 C C . ILE A 1 67 ? 21 18.328 -2.861 1 86.19 67 ILE A C 1
ATOM 507 O O . ILE A 1 67 ? 20.234 19.156 -2.355 1 86.19 67 ILE A O 1
ATOM 511 N N . ASP A 1 68 ? 22.078 18.688 -3.486 1 85.31 68 ASP A N 1
ATOM 512 C CA . ASP A 1 68 ? 22.5 20.094 -3.473 1 85.31 68 ASP A CA 1
ATOM 513 C C . ASP A 1 68 ? 21.547 20.969 -4.277 1 85.31 68 ASP A C 1
ATOM 515 O O . ASP A 1 68 ? 21.219 22.078 -3.863 1 85.31 68 ASP A O 1
ATOM 519 N N . ARG A 1 69 ? 21.188 20.422 -5.34 1 86.69 69 ARG A N 1
ATOM 520 C CA . ARG A 1 69 ? 20.203 21.141 -6.152 1 86.69 69 ARG A CA 1
ATOM 521 C C . ARG A 1 69 ? 18.891 21.328 -5.395 1 86.69 69 ARG A C 1
ATOM 523 O O . ARG A 1 69 ? 18.297 22.406 -5.441 1 86.69 69 ARG A O 1
ATOM 530 N N . LEU A 1 70 ? 18.5 20.359 -4.613 1 86.88 70 LEU A N 1
ATOM 531 C CA . LEU A 1 70 ? 17.234 20.391 -3.895 1 86.88 70 LEU A CA 1
ATOM 532 C C . LEU A 1 70 ? 17.312 21.312 -2.686 1 86.88 70 LEU A C 1
ATOM 534 O O . LEU A 1 70 ? 16.312 21.953 -2.328 1 86.88 70 LEU A O 1
ATOM 538 N N . LYS A 1 71 ? 18.406 21.422 -2.137 1 86.56 71 LYS A N 1
ATOM 539 C CA . LYS A 1 71 ? 18.594 22.281 -0.979 1 86.56 71 LYS A CA 1
ATOM 540 C C . LYS A 1 71 ? 18.406 23.75 -1.353 1 86.56 71 LYS A C 1
ATOM 542 O O . LYS A 1 71 ? 18.062 24.578 -0.505 1 86.56 71 LYS A O 1
ATOM 547 N N . ALA A 1 72 ? 18.609 24.062 -2.594 1 88.5 72 ALA A N 1
ATOM 548 C CA . ALA A 1 72 ? 18.5 25.438 -3.076 1 88.5 72 ALA A CA 1
ATOM 549 C C . ALA A 1 72 ? 17.062 25.766 -3.498 1 88.5 72 ALA A C 1
ATOM 551 O O . ALA A 1 72 ? 16.781 26.875 -3.936 1 88.5 72 ALA A O 1
ATOM 552 N N . SER A 1 73 ? 16.219 24.875 -3.266 1 89.25 73 SER A N 1
ATOM 553 C CA . SER A 1 73 ? 14.836 25.016 -3.713 1 89.25 73 SER A CA 1
ATOM 554 C C . SER A 1 73 ? 14.078 26.031 -2.859 1 89.25 73 SER A C 1
ATOM 556 O O . SER A 1 73 ? 14.336 26.156 -1.661 1 89.25 73 SER A O 1
ATOM 558 N N . ALA A 1 74 ? 13.07 26.719 -3.502 1 91.5 74 ALA A N 1
ATOM 559 C CA . ALA A 1 74 ? 12.172 27.641 -2.803 1 91.5 74 ALA A CA 1
ATOM 560 C C . ALA A 1 74 ? 11.109 26.891 -2.016 1 91.5 74 ALA A C 1
ATOM 562 O O . ALA A 1 74 ? 10.445 27.453 -1.144 1 91.5 74 ALA A O 1
ATOM 563 N N . ASP A 1 75 ? 10.922 25.641 -2.209 1 91.88 75 ASP A N 1
ATOM 564 C CA . ASP A 1 75 ? 9.969 24.75 -1.543 1 91.88 75 ASP A CA 1
ATOM 565 C C . ASP A 1 75 ? 10.617 23.406 -1.211 1 91.88 75 ASP A C 1
ATOM 567 O O . ASP A 1 75 ? 10.227 22.375 -1.758 1 91.88 75 ASP A O 1
ATOM 571 N N . PRO A 1 76 ? 11.492 23.406 -0.276 1 88.81 76 PRO A N 1
ATOM 572 C CA . PRO A 1 76 ? 12.281 22.203 -0.008 1 88.81 76 PRO A CA 1
ATOM 573 C C . PRO A 1 76 ? 11.414 21.016 0.42 1 88.81 76 PRO A C 1
ATOM 575 O O . PRO A 1 76 ? 11.703 19.875 0.055 1 88.81 76 PRO A O 1
ATOM 578 N N . VAL A 1 77 ? 10.359 21.328 1.179 1 91.06 77 VAL A N 1
ATOM 579 C CA . VAL A 1 77 ? 9.5 20.234 1.621 1 91.06 77 VAL A CA 1
ATOM 580 C C . VAL A 1 77 ? 8.742 19.641 0.426 1 91.06 77 VAL A C 1
ATOM 582 O O . VAL A 1 77 ? 8.719 18.438 0.235 1 91.06 77 VAL A O 1
ATOM 585 N N . GLY A 1 78 ? 8.133 20.531 -0.348 1 93.69 78 GLY A N 1
ATOM 586 C CA . GLY A 1 78 ? 7.438 20.078 -1.539 1 93.69 78 GLY A CA 1
ATOM 587 C C . GLY A 1 78 ? 8.328 19.297 -2.496 1 93.69 78 GLY A C 1
ATOM 588 O O . GLY A 1 78 ? 7.93 18.266 -3.029 1 93.69 78 GLY A O 1
ATOM 589 N N . ASP A 1 79 ? 9.492 19.766 -2.67 1 91.19 79 ASP A N 1
ATOM 590 C CA . ASP A 1 79 ? 10.43 19.125 -3.592 1 91.19 79 ASP A CA 1
ATOM 591 C C . ASP A 1 79 ? 10.922 17.797 -3.031 1 91.19 79 ASP A C 1
ATOM 593 O O . ASP A 1 79 ? 11.148 16.844 -3.783 1 91.19 79 ASP A O 1
ATOM 597 N N . ALA A 1 80 ? 11.18 17.766 -1.74 1 90.81 80 ALA A N 1
ATOM 598 C CA . ALA A 1 80 ? 11.555 16.5 -1.103 1 90.81 80 ALA A CA 1
ATOM 599 C C . ALA A 1 80 ? 10.461 15.453 -1.272 1 90.81 80 ALA A C 1
ATOM 601 O O . ALA A 1 80 ? 10.742 14.297 -1.588 1 90.81 80 ALA A O 1
ATOM 602 N N . LEU A 1 81 ? 9.227 15.859 -1.095 1 95 81 LEU A N 1
ATOM 603 C CA . LEU A 1 81 ? 8.094 14.961 -1.269 1 95 81 LEU A CA 1
ATOM 604 C C . LEU A 1 81 ? 7.984 14.492 -2.717 1 95 81 LEU A C 1
ATOM 606 O O . LEU A 1 81 ? 7.699 13.32 -2.977 1 95 81 LEU A O 1
ATOM 610 N N . GLN A 1 82 ? 8.234 15.398 -3.619 1 93.81 82 GLN A N 1
ATOM 611 C CA . GLN A 1 82 ? 8.203 15.039 -5.035 1 93.81 82 GLN A CA 1
ATOM 612 C C . GLN A 1 82 ? 9.289 14.023 -5.367 1 93.81 82 GLN A C 1
ATOM 614 O O . GLN A 1 82 ? 9.047 13.078 -6.129 1 93.81 82 GLN A O 1
ATOM 619 N N . LEU A 1 83 ? 10.391 14.219 -4.848 1 90.31 83 LEU A N 1
ATOM 620 C CA . LEU A 1 83 ? 11.469 13.266 -5.066 1 90.31 83 LEU A CA 1
ATOM 621 C C . LEU A 1 83 ? 11.133 11.906 -4.465 1 90.31 83 LEU A C 1
ATOM 623 O O . LEU A 1 83 ? 11.398 10.867 -5.074 1 90.31 83 LEU A O 1
ATOM 627 N N . MET A 1 84 ? 10.641 11.898 -3.254 1 91.62 84 MET A N 1
ATOM 628 C CA . MET A 1 84 ? 10.18 10.656 -2.641 1 91.62 84 MET A CA 1
ATOM 629 C C . MET A 1 84 ? 9.195 9.93 -3.547 1 91.62 84 MET A C 1
ATOM 631 O O . MET A 1 84 ? 9.305 8.711 -3.744 1 91.62 84 MET A O 1
ATOM 635 N N . TRP A 1 85 ? 8.266 10.688 -4.117 1 95.06 85 TRP A N 1
ATOM 636 C CA . TRP A 1 85 ? 7.289 10.156 -5.062 1 95.06 85 TRP A CA 1
ATOM 637 C C . TRP A 1 85 ? 7.984 9.547 -6.277 1 95.06 85 TRP A C 1
ATOM 639 O O . TRP A 1 85 ? 7.684 8.414 -6.668 1 95.06 85 TRP A O 1
ATOM 649 N N . GLU A 1 86 ? 8.898 10.164 -6.781 1 90.81 86 GLU A N 1
ATOM 650 C CA . GLU A 1 86 ? 9.617 9.711 -7.965 1 90.81 86 GLU A CA 1
ATOM 651 C C . GLU A 1 86 ? 10.438 8.461 -7.668 1 90.81 86 GLU A C 1
ATOM 653 O O . GLU A 1 86 ? 10.539 7.562 -8.508 1 90.81 86 GLU A O 1
ATOM 658 N N . MET A 1 87 ? 10.969 8.391 -6.5 1 87.25 87 MET A N 1
ATOM 659 C CA . MET A 1 87 ? 11.781 7.25 -6.094 1 87.25 87 MET A CA 1
ATOM 660 C C . MET A 1 87 ? 10.93 5.992 -5.953 1 87.25 87 MET A C 1
ATOM 662 O O . MET A 1 87 ? 11.453 4.875 -6 1 87.25 87 MET A O 1
ATOM 666 N N . HIS A 1 88 ? 9.664 6.223 -5.73 1 92 88 HIS A N 1
ATOM 667 C CA . HIS A 1 88 ? 8.773 5.078 -5.574 1 92 88 HIS A CA 1
ATOM 668 C C . HIS A 1 88 ? 8.117 4.707 -6.902 1 92 88 HIS A C 1
ATOM 670 O O . HIS A 1 88 ? 7.336 3.756 -6.969 1 92 88 HIS A O 1
ATOM 676 N N . GLN A 1 89 ? 8.648 5.625 -7.852 1 88 89 GLN A N 1
ATOM 677 C CA . GLN A 1 89 ? 8.164 5.297 -9.188 1 88 89 GLN A CA 1
ATOM 678 C C . GLN A 1 89 ? 9.062 4.27 -9.867 1 88 89 GLN A C 1
ATOM 680 O O . GLN A 1 89 ? 10.25 4.168 -9.547 1 88 89 GLN A O 1
ATOM 685 N N . GLY A 1 90 ? 8.578 3.121 -10.422 1 82.88 90 GLY A N 1
ATOM 686 C CA . GLY A 1 90 ? 9.438 2.258 -11.227 1 82.88 90 GLY A CA 1
ATOM 687 C C . GLY A 1 90 ? 9.383 0.804 -10.797 1 82.88 90 GLY A C 1
ATOM 688 O O . GLY A 1 90 ? 8.578 0.431 -9.945 1 82.88 90 GLY A O 1
ATOM 689 N N . PRO A 1 91 ? 10.352 0.133 -11.297 1 89.31 91 PRO A N 1
ATOM 690 C CA . PRO A 1 91 ? 10.273 -1.324 -11.172 1 89.31 91 PRO A CA 1
ATOM 691 C C . PRO A 1 91 ? 10.688 -1.821 -9.789 1 89.31 91 PRO A C 1
ATOM 693 O O . PRO A 1 91 ? 10.188 -2.846 -9.32 1 89.31 91 PRO A O 1
ATOM 696 N N . VAL A 1 92 ? 11.547 -1.038 -9.125 1 89.56 92 VAL A N 1
ATOM 697 C CA . VAL A 1 92 ? 12.016 -1.481 -7.82 1 89.56 92 VAL A CA 1
ATOM 698 C C . VAL A 1 92 ? 10.852 -1.505 -6.832 1 89.56 92 VAL A C 1
ATOM 700 O O . VAL A 1 92 ? 10.688 -2.465 -6.074 1 89.56 92 VAL A O 1
ATOM 703 N N . PHE A 1 93 ? 10.07 -0.545 -6.887 1 92.62 93 PHE A N 1
ATOM 704 C CA . PHE A 1 93 ? 8.961 -0.47 -5.945 1 92.62 93 PHE A CA 1
ATOM 705 C C . PHE A 1 93 ? 7.941 -1.57 -6.219 1 92.62 93 PHE A C 1
ATOM 707 O O . PHE A 1 93 ? 7.508 -2.266 -5.301 1 92.62 93 PHE A O 1
ATOM 714 N N . SER A 1 94 ? 7.582 -1.724 -7.5 1 93.44 94 SER A N 1
ATOM 715 C CA . SER A 1 94 ? 6.621 -2.773 -7.828 1 93.44 94 SER A CA 1
ATOM 716 C C . SER A 1 94 ? 7.141 -4.145 -7.41 1 93.44 94 SER A C 1
ATOM 718 O O . SER A 1 94 ? 6.383 -4.973 -6.898 1 93.44 94 SER A O 1
ATOM 720 N N . ALA A 1 95 ? 8.43 -4.344 -7.617 1 93.69 95 ALA A N 1
ATOM 721 C CA . ALA A 1 95 ? 9.039 -5.598 -7.191 1 93.69 95 ALA A CA 1
ATOM 722 C C . ALA A 1 95 ? 8.992 -5.75 -5.676 1 93.69 95 ALA A C 1
ATOM 724 O O . ALA A 1 95 ? 8.711 -6.836 -5.164 1 93.69 95 ALA A O 1
ATOM 725 N N . THR A 1 96 ? 9.227 -4.656 -4.965 1 94 96 THR A N 1
ATOM 726 C CA . THR A 1 96 ? 9.203 -4.684 -3.506 1 94 96 THR A CA 1
ATOM 727 C C . THR A 1 96 ? 7.816 -5.035 -2.988 1 94 96 THR A C 1
ATOM 729 O O . THR A 1 96 ? 7.672 -5.863 -2.084 1 94 96 THR A O 1
ATOM 732 N N . VAL A 1 97 ? 6.832 -4.469 -3.578 1 95 97 VAL A N 1
ATOM 733 C CA . VAL A 1 97 ? 5.457 -4.734 -3.164 1 95 97 VAL A CA 1
ATOM 734 C C . VAL A 1 97 ? 5.109 -6.195 -3.428 1 95 97 VAL A C 1
ATOM 736 O O . VAL A 1 97 ? 4.465 -6.848 -2.602 1 95 97 VAL A O 1
ATOM 739 N N . GLU A 1 98 ? 5.602 -6.699 -4.598 1 93.94 98 GLU A N 1
ATOM 740 C CA . GLU A 1 98 ? 5.441 -8.125 -4.871 1 93.94 98 GLU A CA 1
ATOM 741 C C . GLU A 1 98 ? 6 -8.969 -3.734 1 93.94 98 GLU A C 1
ATOM 743 O O . GLU A 1 98 ? 5.383 -9.961 -3.326 1 93.94 98 GLU A O 1
ATOM 748 N N . LEU A 1 99 ? 7.074 -8.531 -3.285 1 94.56 99 LEU A N 1
ATOM 749 C CA . LEU A 1 99 ? 7.734 -9.305 -2.244 1 94.56 99 LEU A CA 1
ATOM 750 C C . LEU A 1 99 ? 7.02 -9.141 -0.907 1 94.56 99 LEU A C 1
ATOM 752 O O . LEU A 1 99 ? 6.938 -10.094 -0.122 1 94.56 99 LEU A O 1
ATOM 756 N N . TRP A 1 100 ? 6.512 -7.914 -0.612 1 95.06 100 TRP A N 1
ATOM 757 C CA . TRP A 1 100 ? 5.699 -7.727 0.585 1 95.06 100 TRP A CA 1
ATOM 758 C C . TRP A 1 100 ? 4.508 -8.68 0.59 1 95.06 100 TRP A C 1
ATOM 760 O O . TRP A 1 100 ? 4.258 -9.367 1.583 1 95.06 100 TRP A O 1
ATOM 770 N N . VAL A 1 101 ? 3.881 -8.742 -0.484 1 93.56 101 VAL A N 1
ATOM 771 C CA . VAL A 1 101 ? 2.672 -9.555 -0.606 1 93.56 101 VAL A CA 1
ATOM 772 C C . VAL A 1 101 ? 3.027 -11.031 -0.507 1 93.56 101 VAL A C 1
ATOM 774 O O . VAL A 1 101 ? 2.371 -11.789 0.211 1 93.56 101 VAL A O 1
ATOM 777 N N . ALA A 1 102 ? 4.094 -11.43 -1.167 1 92.75 102 ALA A N 1
ATOM 778 C CA . ALA A 1 102 ? 4.523 -12.82 -1.132 1 92.75 102 ALA A CA 1
ATOM 779 C C . ALA A 1 102 ? 4.961 -13.227 0.272 1 92.75 102 ALA A C 1
ATOM 781 O O . ALA A 1 102 ? 4.824 -14.391 0.663 1 92.75 102 ALA A O 1
ATOM 782 N N . SER A 1 103 ? 5.445 -12.312 1.018 1 93.56 103 SER A N 1
ATOM 783 C CA . SER A 1 103 ? 5.934 -12.562 2.369 1 93.56 103 SER A CA 1
ATOM 784 C C . SER A 1 103 ? 4.809 -13.023 3.289 1 93.56 103 SER A C 1
ATOM 786 O O . SER A 1 103 ? 5.059 -13.617 4.34 1 93.56 103 SER A O 1
ATOM 788 N N . ARG A 1 104 ? 3.572 -12.766 2.873 1 90 104 ARG A N 1
ATOM 789 C CA . ARG A 1 104 ? 2.436 -13.195 3.682 1 90 104 ARG A CA 1
ATOM 790 C C . ARG A 1 104 ? 2.385 -14.711 3.799 1 90 104 ARG A C 1
ATOM 792 O O . ARG A 1 104 ? 1.983 -15.25 4.836 1 90 104 ARG A O 1
ATOM 799 N N . THR A 1 105 ? 2.885 -15.375 2.705 1 88.25 105 THR A N 1
ATOM 800 C CA . THR A 1 105 ? 2.689 -16.812 2.641 1 88.25 105 THR A CA 1
ATOM 801 C C . THR A 1 105 ? 4.02 -17.531 2.443 1 88.25 105 THR A C 1
ATOM 803 O O . THR A 1 105 ? 4.055 -18.75 2.24 1 88.25 105 THR A O 1
ATOM 806 N N . ASP A 1 106 ? 5.105 -16.859 2.492 1 91.31 106 ASP A N 1
ATOM 807 C CA . ASP A 1 106 ? 6.453 -17.391 2.342 1 91.31 106 ASP A CA 1
ATOM 808 C C . ASP A 1 106 ? 7.344 -17 3.516 1 91.31 106 ASP A C 1
ATOM 810 O O . ASP A 1 106 ? 7.969 -15.938 3.49 1 91.31 106 ASP A O 1
ATOM 814 N N . PRO A 1 107 ? 7.477 -17.906 4.48 1 92.31 107 PRO A N 1
ATOM 815 C CA . PRO A 1 107 ? 8.211 -17.547 5.699 1 92.31 107 PRO A CA 1
ATOM 816 C C . PRO A 1 107 ? 9.68 -17.266 5.438 1 92.31 107 PRO A C 1
ATOM 818 O O . PRO A 1 107 ? 10.281 -16.422 6.121 1 92.31 107 PRO A O 1
ATOM 821 N N . GLU A 1 108 ? 10.234 -17.938 4.496 1 94.25 108 GLU A N 1
ATOM 822 C CA . GLU A 1 108 ? 11.633 -17.672 4.172 1 94.25 108 GLU A CA 1
ATOM 823 C C . GLU A 1 108 ? 11.805 -16.266 3.594 1 94.25 108 GLU A C 1
ATOM 825 O O . GLU A 1 108 ? 12.719 -15.531 3.994 1 94.25 108 GLU A O 1
ATOM 830 N N . LEU A 1 109 ? 10.992 -15.93 2.695 1 94.88 109 LEU A N 1
ATOM 831 C CA . LEU A 1 109 ? 11.016 -14.586 2.129 1 94.88 109 LEU A CA 1
ATOM 832 C C . LEU A 1 109 ? 10.75 -13.539 3.205 1 94.88 109 LEU A C 1
ATOM 834 O O . LEU A 1 109 ? 11.422 -12.5 3.246 1 94.88 109 LEU A O 1
ATOM 838 N N . ARG A 1 110 ? 9.812 -13.805 4.047 1 94.44 110 ARG A N 1
ATOM 839 C CA . ARG A 1 110 ? 9.477 -12.867 5.117 1 94.44 110 ARG A CA 1
ATOM 840 C C . ARG A 1 110 ? 10.688 -12.609 6.012 1 94.44 110 ARG A C 1
ATOM 842 O O . ARG A 1 110 ? 10.953 -11.469 6.391 1 94.44 110 ARG A O 1
ATOM 849 N N . ALA A 1 111 ? 11.406 -13.602 6.324 1 95.06 111 ALA A N 1
ATOM 850 C CA . ALA A 1 111 ? 12.594 -13.469 7.168 1 95.06 111 ALA A CA 1
ATOM 851 C C . ALA A 1 111 ? 13.641 -12.586 6.504 1 95.06 111 ALA A C 1
ATOM 853 O O . ALA A 1 111 ? 14.273 -11.758 7.168 1 95.06 111 ALA A O 1
ATOM 854 N N . GLN A 1 112 ? 13.758 -12.719 5.25 1 94.94 112 GLN A N 1
ATOM 855 C CA . GLN A 1 112 ? 14.734 -11.906 4.535 1 94.94 112 GLN A CA 1
ATOM 856 C C . GLN A 1 112 ? 14.25 -10.469 4.375 1 94.94 112 GLN A C 1
ATOM 858 O O . GLN A 1 112 ? 15.023 -9.523 4.531 1 94.94 112 GLN A O 1
ATOM 863 N N . MET A 1 113 ? 12.984 -10.32 4.141 1 94.06 113 MET A N 1
ATOM 864 C CA . MET A 1 113 ? 12.414 -8.984 3.969 1 94.06 113 MET A CA 1
ATOM 865 C C . MET A 1 113 ? 12.453 -8.203 5.277 1 94.06 113 MET A C 1
ATOM 867 O O . MET A 1 113 ? 12.602 -6.98 5.273 1 94.06 113 MET A O 1
ATOM 871 N N . ALA A 1 114 ? 12.398 -8.922 6.383 1 92.62 114 ALA A N 1
ATOM 872 C CA . ALA A 1 114 ? 12.469 -8.281 7.695 1 92.62 114 ALA A CA 1
ATOM 873 C C . ALA A 1 114 ? 13.805 -7.578 7.891 1 92.62 114 ALA A C 1
ATOM 875 O O . ALA A 1 114 ? 13.906 -6.625 8.664 1 92.62 114 ALA A O 1
ATOM 876 N N . VAL A 1 115 ? 14.742 -8.016 7.137 1 90.62 115 VAL A N 1
ATOM 877 C CA . VAL A 1 115 ? 16.078 -7.43 7.211 1 90.62 115 VAL A CA 1
ATOM 878 C C . VAL A 1 115 ? 16.219 -6.328 6.16 1 90.62 115 VAL A C 1
ATOM 880 O O . VAL A 1 115 ? 16.75 -5.258 6.445 1 90.62 115 VAL A O 1
ATOM 883 N N . VAL A 1 116 ? 15.602 -6.508 5.02 1 89.88 116 VAL A N 1
ATOM 884 C CA . VAL A 1 116 ? 15.812 -5.637 3.867 1 89.88 116 VAL A CA 1
ATOM 885 C C . VAL A 1 116 ? 14.93 -4.398 3.99 1 89.88 116 VAL A C 1
ATOM 887 O O . VAL A 1 116 ? 15.359 -3.289 3.658 1 89.88 116 VAL A O 1
ATOM 890 N N . GLU A 1 117 ? 13.742 -4.543 4.48 1 88.75 117 GLU A N 1
ATOM 891 C CA . GLU A 1 117 ? 12.758 -3.467 4.484 1 88.75 117 GLU A CA 1
ATOM 892 C C . GLU A 1 117 ? 13.227 -2.289 5.332 1 88.75 117 GLU A C 1
ATOM 894 O O . GLU A 1 117 ? 13.18 -1.14 4.891 1 88.75 117 GLU A O 1
ATOM 899 N N . PRO A 1 118 ? 13.781 -2.549 6.52 1 85.69 118 PRO A N 1
ATOM 900 C CA . PRO A 1 118 ? 14.266 -1.429 7.328 1 85.69 118 PRO A CA 1
ATOM 901 C C . PRO A 1 118 ? 15.43 -0.686 6.672 1 85.69 118 PRO A C 1
ATOM 903 O O . PRO A 1 118 ? 15.555 0.531 6.832 1 85.69 118 PRO A O 1
ATOM 906 N N . ILE A 1 119 ? 16.141 -1.366 5.898 1 83.56 119 ILE A N 1
ATOM 907 C CA . ILE A 1 119 ? 17.281 -0.746 5.238 1 83.56 119 ILE A CA 1
ATOM 908 C C . ILE A 1 119 ? 16.797 0.216 4.156 1 83.56 119 ILE A C 1
ATOM 910 O O . ILE A 1 119 ? 17.266 1.353 4.066 1 83.56 119 ILE A O 1
ATOM 914 N N . ALA A 1 120 ? 15.867 -0.238 3.408 1 80.62 120 ALA A N 1
ATOM 915 C CA . ALA A 1 120 ? 15.305 0.6 2.352 1 80.62 120 ALA A CA 1
ATOM 916 C C . ALA A 1 120 ? 14.617 1.828 2.934 1 80.62 120 ALA A C 1
ATOM 918 O O . ALA A 1 120 ? 14.789 2.943 2.438 1 80.62 120 ALA A O 1
ATOM 919 N N . THR A 1 121 ? 13.891 1.66 4.016 1 84.62 121 THR A N 1
ATOM 920 C CA . THR A 1 121 ? 13.18 2.756 4.664 1 84.62 121 THR A CA 1
ATOM 921 C C . THR A 1 121 ? 14.164 3.738 5.297 1 84.62 121 THR A C 1
ATOM 923 O O . THR A 1 121 ? 13.984 4.953 5.191 1 84.62 121 THR A O 1
ATOM 926 N N . SER A 1 122 ? 15.203 3.221 5.863 1 86.19 122 SER A N 1
ATOM 927 C CA . SER A 1 122 ? 16.203 4.062 6.52 1 86.19 122 SER A CA 1
ATOM 928 C C . SER A 1 122 ? 16.938 4.934 5.512 1 86.19 122 SER A C 1
ATOM 930 O O . SER A 1 122 ? 17.328 6.062 5.824 1 86.19 122 SER A O 1
ATOM 932 N N . SER A 1 123 ? 17.109 4.359 4.367 1 83.56 123 SER A N 1
ATOM 933 C CA . SER A 1 123 ? 17.766 5.129 3.318 1 83.56 123 SER A CA 1
ATOM 934 C C . SER A 1 123 ? 16.953 6.359 2.938 1 83.56 123 SER A C 1
ATOM 936 O O . SER A 1 123 ? 17.516 7.434 2.709 1 83.56 123 SER A O 1
ATOM 938 N N . LEU A 1 124 ? 15.703 6.285 2.936 1 84.31 124 LEU A N 1
ATOM 939 C CA . LEU A 1 124 ? 14.836 7.406 2.607 1 84.31 124 LEU A CA 1
ATOM 940 C C . LEU A 1 124 ? 14.828 8.438 3.73 1 84.31 124 LEU A C 1
ATOM 942 O O . LEU A 1 124 ? 14.812 9.641 3.473 1 84.31 124 LEU A O 1
ATOM 946 N N . VAL A 1 125 ? 14.898 7.922 4.926 1 86.44 125 VAL A N 1
ATOM 947 C CA . VAL A 1 125 ? 14.969 8.797 6.086 1 86.44 125 VAL A CA 1
ATOM 948 C C . VAL A 1 125 ? 16.281 9.586 6.059 1 86.44 125 VAL A C 1
ATOM 950 O O . VAL A 1 125 ? 16.281 10.797 6.277 1 86.44 125 VAL A O 1
ATOM 953 N N . GLU A 1 126 ? 17.344 8.898 5.777 1 85.75 126 GLU A N 1
ATOM 954 C CA . GLU A 1 126 ? 18.641 9.547 5.715 1 85.75 126 GLU A CA 1
ATOM 955 C C . GLU A 1 126 ? 18.688 10.602 4.609 1 85.75 126 GLU A C 1
ATOM 957 O O . GLU A 1 126 ? 19.266 11.672 4.793 1 85.75 126 GLU A O 1
ATOM 962 N N . PHE A 1 127 ? 18.078 10.281 3.633 1 85.06 127 PHE A N 1
ATOM 963 C CA . PHE A 1 127 ? 17.969 11.242 2.545 1 85.06 127 PHE A CA 1
ATOM 964 C C . PHE A 1 127 ? 17.188 12.477 2.984 1 85.06 127 PHE A C 1
ATOM 966 O O . PHE A 1 127 ? 17.594 13.602 2.711 1 85.06 127 PHE A O 1
ATOM 973 N N . GLY A 1 128 ? 16.062 12.312 3.646 1 87.25 128 GLY A N 1
ATOM 974 C CA . GLY A 1 128 ? 15.281 13.414 4.18 1 87.25 128 GLY A CA 1
ATOM 975 C C . GLY A 1 128 ? 16.062 14.305 5.129 1 87.25 128 GLY A C 1
ATOM 976 O O . GLY A 1 128 ? 15.984 15.531 5.059 1 87.25 128 GLY A O 1
ATOM 977 N N . LYS A 1 129 ? 16.859 13.656 5.91 1 89.56 129 LYS A N 1
ATOM 978 C CA . LYS A 1 129 ? 17.688 14.391 6.863 1 89.56 129 LYS A CA 1
ATOM 979 C C . LYS A 1 129 ? 18.719 15.266 6.145 1 89.56 129 LYS A C 1
ATOM 981 O O . LYS A 1 129 ? 18.969 16.406 6.543 1 89.56 129 LYS A O 1
ATOM 986 N N . ALA A 1 130 ? 19.25 14.711 5.141 1 88.25 130 ALA A N 1
ATOM 987 C CA . ALA A 1 130 ? 20.25 15.438 4.367 1 88.25 130 ALA A CA 1
ATOM 988 C C . ALA A 1 130 ? 19.609 16.609 3.629 1 88.25 130 ALA A C 1
ATOM 990 O O . ALA A 1 130 ? 20.234 17.672 3.486 1 88.25 130 ALA A O 1
ATOM 991 N N . LEU A 1 131 ? 18.453 16.5 3.236 1 88.19 131 LEU A N 1
ATOM 992 C CA . LEU A 1 131 ? 17.781 17.5 2.418 1 88.19 131 LEU A CA 1
ATOM 993 C C . LEU A 1 131 ? 17.188 18.609 3.291 1 88.19 131 LEU A C 1
ATOM 995 O O . LEU A 1 131 ? 17.125 19.766 2.875 1 88.19 131 LEU A O 1
ATOM 999 N N . LEU A 1 132 ? 16.75 18.234 4.488 1 90.06 132 LEU A N 1
ATOM 1000 C CA . LEU A 1 132 ? 16.094 19.172 5.387 1 90.06 132 LEU A CA 1
ATOM 1001 C C . LEU A 1 132 ? 16.766 19.203 6.746 1 90.06 132 LEU A C 1
ATOM 1003 O O . LEU A 1 132 ? 16.141 18.922 7.77 1 90.06 132 LEU A O 1
ATOM 1007 N N . PRO A 1 133 ? 17.984 19.609 6.754 1 86 133 PRO A N 1
ATOM 1008 C CA . PRO A 1 133 ? 18.75 19.562 7.996 1 86 133 PRO A CA 1
ATOM 1009 C C . PRO A 1 133 ? 18.125 20.391 9.117 1 86 133 PRO A C 1
ATOM 1011 O O . PRO A 1 133 ? 18.188 20 10.289 1 86 133 PRO A O 1
ATOM 1014 N N . ASP A 1 134 ? 17.5 21.453 8.797 1 85.44 134 ASP A N 1
ATOM 1015 C CA . ASP A 1 134 ? 16.906 22.312 9.828 1 85.44 134 ASP A CA 1
ATOM 1016 C C . ASP A 1 134 ? 15.719 21.641 10.492 1 85.44 134 ASP A C 1
ATOM 1018 O O . ASP A 1 134 ? 15.422 21.891 11.664 1 85.44 134 ASP A O 1
ATOM 1022 N N . HIS A 1 135 ? 15.102 20.734 9.781 1 86.94 135 HIS A N 1
ATOM 1023 C CA . HIS A 1 135 ? 13.938 20.031 10.312 1 86.94 135 HIS A CA 1
ATOM 1024 C C . HIS A 1 135 ? 14.328 18.719 10.969 1 86.94 135 HIS A C 1
ATOM 1026 O O . HIS A 1 135 ? 13.609 18.219 11.828 1 86.94 135 HIS A O 1
ATOM 1032 N N . SER A 1 136 ? 15.484 18.25 10.609 1 87.69 136 SER A N 1
ATOM 1033 C CA . SER A 1 136 ? 15.844 16.875 10.93 1 87.69 136 SER A CA 1
ATOM 1034 C C . SER A 1 136 ? 16.062 16.688 12.43 1 87.69 136 SER A C 1
ATOM 1036 O O . SER A 1 136 ? 16 15.562 12.938 1 87.69 136 SER A O 1
ATOM 1038 N N . ALA A 1 137 ? 16.188 17.734 13.102 1 87.56 137 ALA A N 1
ATOM 1039 C CA . ALA A 1 137 ? 16.422 17.641 14.547 1 87.56 137 ALA A CA 1
ATOM 1040 C C . ALA A 1 137 ? 15.102 17.547 15.305 1 87.56 137 ALA A C 1
ATOM 1042 O O . ALA A 1 137 ? 15.086 17.188 16.484 1 87.56 137 ALA A O 1
ATOM 1043 N N . HIS A 1 138 ? 14.031 17.953 14.672 1 90.88 138 HIS A N 1
ATOM 1044 C CA . HIS A 1 138 ? 12.734 17.891 15.344 1 90.88 138 HIS A CA 1
ATOM 1045 C C . HIS A 1 138 ? 12.312 16.453 15.602 1 90.88 138 HIS A C 1
ATOM 1047 O O . HIS A 1 138 ? 12.461 15.586 14.727 1 90.88 138 HIS A O 1
ATOM 1053 N N . PRO A 1 139 ? 11.789 16.156 16.703 1 89.56 139 PRO A N 1
ATOM 1054 C CA . PRO A 1 139 ? 11.461 14.773 17.078 1 89.56 139 PRO A CA 1
ATOM 1055 C C . PRO A 1 139 ? 10.406 14.148 16.156 1 89.56 139 PRO A C 1
ATOM 1057 O O . PRO A 1 139 ? 10.375 12.93 15.992 1 89.56 139 PRO A O 1
ATOM 1060 N N . GLU A 1 140 ? 9.633 15.023 15.539 1 93.31 140 GLU A N 1
ATOM 1061 C CA . GLU A 1 140 ? 8.539 14.508 14.719 1 93.31 140 GLU A CA 1
ATOM 1062 C C . GLU A 1 140 ? 8.984 14.312 13.273 1 93.31 140 GLU A C 1
ATOM 1064 O O . GLU A 1 140 ? 8.227 13.789 12.453 1 93.31 140 GLU A O 1
ATOM 1069 N N . PHE A 1 141 ? 10.195 14.742 12.977 1 94.06 141 PHE A N 1
ATOM 1070 C CA . PHE A 1 141 ? 10.633 14.719 11.586 1 94.06 141 PHE A CA 1
ATOM 1071 C C . PHE A 1 141 ? 10.57 13.297 11.023 1 94.06 141 PHE A C 1
ATOM 1073 O O . PHE A 1 141 ? 9.977 13.07 9.969 1 94.06 141 PHE A O 1
ATOM 1080 N N . LEU A 1 142 ? 11.148 12.367 11.797 1 93.06 142 LEU A N 1
ATOM 1081 C CA . LEU A 1 142 ? 11.172 10.977 11.367 1 93.06 142 LEU A CA 1
ATOM 1082 C C . LEU A 1 142 ? 9.758 10.438 11.172 1 93.06 142 LEU A C 1
ATOM 1084 O O . LEU A 1 142 ? 9.469 9.773 10.18 1 93.06 142 LEU A O 1
ATOM 1088 N N . HIS A 1 143 ? 8.938 10.758 12.078 1 94.69 143 HIS A N 1
ATOM 1089 C CA . HIS A 1 143 ? 7.551 10.305 12.008 1 94.69 143 HIS A CA 1
ATOM 1090 C C . HIS A 1 143 ? 6.836 10.898 10.797 1 94.69 143 HIS A C 1
ATOM 1092 O O . HIS A 1 143 ? 6.051 10.211 10.141 1 94.69 143 HIS A O 1
ATOM 1098 N N . ALA A 1 144 ? 7.129 12.148 10.5 1 95.44 144 ALA A N 1
ATOM 1099 C CA . ALA A 1 144 ? 6.535 12.805 9.328 1 95.44 144 ALA A CA 1
ATOM 1100 C C . ALA A 1 144 ? 6.992 12.133 8.039 1 95.44 144 ALA A C 1
ATOM 1102 O O . ALA A 1 144 ? 6.191 11.938 7.117 1 95.44 144 ALA A O 1
ATOM 1103 N N . VAL A 1 145 ? 8.234 11.758 7.965 1 95.12 145 VAL A N 1
ATOM 1104 C CA . VAL A 1 145 ? 8.781 11.086 6.789 1 95.12 145 VAL A CA 1
ATOM 1105 C C . VAL A 1 145 ? 8.109 9.727 6.605 1 95.12 145 VAL A C 1
ATOM 1107 O O . VAL A 1 145 ? 7.73 9.367 5.488 1 95.12 145 VAL A O 1
ATOM 1110 N N . TYR A 1 146 ? 7.91 9.016 7.672 1 95.5 146 TYR A N 1
ATOM 1111 C CA . TYR A 1 146 ? 7.258 7.711 7.602 1 95.5 146 TYR A CA 1
ATOM 1112 C C . TYR A 1 146 ? 5.816 7.848 7.125 1 95.5 146 TYR A C 1
ATOM 1114 O O . TYR A 1 146 ? 5.348 7.055 6.309 1 95.5 146 TYR A O 1
ATOM 1122 N N . THR A 1 147 ? 5.152 8.852 7.652 1 97.12 147 THR A N 1
ATOM 1123 C CA . THR A 1 147 ? 3.783 9.086 7.203 1 97.12 147 THR A CA 1
ATOM 1124 C C . THR A 1 147 ? 3.752 9.438 5.719 1 97.12 147 THR A C 1
ATOM 1126 O O . THR A 1 147 ? 2.877 8.969 4.984 1 97.12 147 THR A O 1
ATOM 1129 N N . ALA A 1 148 ? 4.707 10.203 5.316 1 97.25 148 ALA A N 1
ATOM 1130 C CA . ALA A 1 148 ? 4.797 10.539 3.898 1 97.25 148 ALA A CA 1
ATOM 1131 C C . ALA A 1 148 ? 5.004 9.281 3.053 1 97.25 148 ALA A C 1
ATOM 1133 O O . ALA A 1 148 ? 4.367 9.117 2.01 1 97.25 148 ALA A O 1
ATOM 1134 N N . MET A 1 149 ? 5.82 8.406 3.48 1 95.88 149 MET A N 1
ATOM 1135 C CA . MET A 1 149 ? 6.055 7.148 2.773 1 95.88 149 MET A CA 1
ATOM 1136 C C . MET A 1 149 ? 4.781 6.309 2.723 1 95.88 149 MET A C 1
ATOM 1138 O O . MET A 1 149 ? 4.465 5.715 1.688 1 95.88 149 MET A O 1
ATOM 1142 N N . ASP A 1 150 ? 4.07 6.273 3.812 1 97.31 150 ASP A N 1
ATOM 1143 C CA . ASP A 1 150 ? 2.822 5.516 3.838 1 97.31 150 ASP A CA 1
ATOM 1144 C C . ASP A 1 1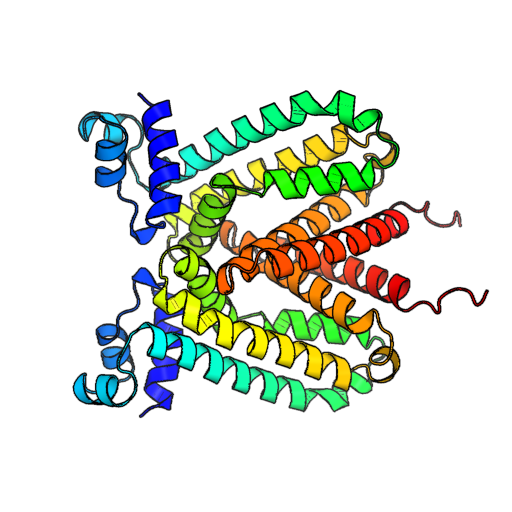50 ? 1.827 6.062 2.818 1 97.31 150 ASP A C 1
ATOM 1146 O O . ASP A 1 150 ? 1.146 5.293 2.135 1 97.31 150 ASP A O 1
ATOM 1150 N N . VAL A 1 151 ? 1.737 7.348 2.732 1 98.25 151 VAL A N 1
ATOM 1151 C CA . VAL A 1 151 ? 0.83 7.988 1.785 1 98.25 151 VAL A CA 1
ATOM 1152 C C . VAL A 1 151 ? 1.25 7.648 0.357 1 98.25 151 VAL A C 1
ATOM 1154 O O . VAL A 1 151 ? 0.429 7.211 -0.451 1 98.25 151 VAL A O 1
ATOM 1157 N N . VAL A 1 152 ? 2.506 7.801 0.06 1 97.25 152 VAL A N 1
ATOM 1158 C CA . VAL A 1 152 ? 3.029 7.539 -1.276 1 97.25 152 VAL A CA 1
ATOM 1159 C C . VAL A 1 152 ? 2.768 6.086 -1.66 1 97.25 152 VAL A C 1
ATOM 1161 O O . VAL A 1 152 ? 2.232 5.809 -2.736 1 97.25 152 VAL A O 1
ATOM 1164 N N . ARG A 1 153 ? 3.088 5.211 -0.799 1 96.81 153 ARG A N 1
ATOM 1165 C CA . ARG A 1 153 ? 2.932 3.785 -1.058 1 96.81 153 ARG A CA 1
ATOM 1166 C C . ARG A 1 153 ? 1.46 3.414 -1.207 1 96.81 153 ARG A C 1
ATOM 1168 O O . ARG A 1 153 ? 1.093 2.66 -2.111 1 96.81 153 ARG A O 1
ATOM 1175 N N . GLY A 1 154 ? 0.65 3.969 -0.31 1 96.94 154 GLY A N 1
ATOM 1176 C CA . GLY A 1 154 ? -0.775 3.695 -0.403 1 96.94 154 GLY A CA 1
ATOM 1177 C C . GLY A 1 154 ? -1.385 4.145 -1.718 1 96.94 154 GLY A C 1
ATOM 1178 O O . GLY A 1 154 ? -2.156 3.406 -2.334 1 96.94 154 GLY A O 1
ATOM 1179 N N . ILE A 1 155 ? -1.014 5.281 -2.193 1 96.81 155 ILE A N 1
ATOM 1180 C CA . ILE A 1 155 ? -1.51 5.824 -3.453 1 96.81 155 ILE A CA 1
ATOM 1181 C C . ILE A 1 155 ? -1.062 4.934 -4.609 1 96.81 155 ILE A C 1
ATOM 1183 O O . ILE A 1 155 ? -1.877 4.535 -5.445 1 96.81 155 ILE A O 1
ATOM 1187 N N . LEU A 1 156 ? 0.184 4.625 -4.629 1 96.31 156 LEU A N 1
ATOM 1188 C CA . LEU A 1 156 ? 0.76 3.91 -5.762 1 96.31 156 LEU A CA 1
ATOM 1189 C C . LEU A 1 156 ? 0.191 2.498 -5.863 1 96.31 156 LEU A C 1
ATOM 1191 O O . LEU A 1 156 ? -0.202 2.059 -6.945 1 96.31 156 LEU A O 1
ATOM 1195 N N . ILE A 1 157 ? 0.108 1.82 -4.758 1 95 157 ILE A N 1
ATOM 1196 C CA . ILE A 1 157 ? -0.331 0.429 -4.766 1 95 157 ILE A CA 1
ATOM 1197 C C . ILE A 1 157 ? -1.789 0.351 -5.211 1 95 157 ILE A C 1
ATOM 1199 O O . ILE A 1 157 ? -2.135 -0.445 -6.086 1 95 157 ILE A O 1
ATOM 1203 N N . ALA A 1 158 ? -2.645 1.177 -4.68 1 92.25 158 ALA A N 1
ATOM 1204 C CA . ALA A 1 158 ? -4.059 1.159 -5.043 1 92.25 158 ALA A CA 1
ATOM 1205 C C . ALA A 1 158 ? -4.258 1.561 -6.5 1 92.25 158 ALA A C 1
ATOM 1207 O O . ALA A 1 158 ? -5.238 1.159 -7.133 1 92.25 158 ALA A O 1
ATOM 1208 N N . SER A 1 159 ? -3.355 2.281 -7.062 1 93.31 159 SER A N 1
ATOM 1209 C CA . SER A 1 159 ? -3.49 2.779 -8.43 1 93.31 159 SER A CA 1
ATOM 1210 C C . SER A 1 159 ? -3.299 1.66 -9.445 1 93.31 159 SER A C 1
ATOM 1212 O O . SER A 1 159 ? -3.68 1.801 -10.609 1 93.31 159 SER A O 1
ATOM 1214 N N . TRP A 1 160 ? -2.699 0.535 -9.047 1 91.56 160 TRP A N 1
ATOM 1215 C CA . TRP A 1 160 ? -2.465 -0.568 -9.969 1 91.56 160 TRP A CA 1
ATOM 1216 C C . TRP A 1 160 ? -3.781 -1.194 -10.422 1 91.56 160 TRP A C 1
ATOM 1218 O O . TRP A 1 160 ? -3.852 -1.815 -11.484 1 91.56 160 TRP A O 1
ATOM 1228 N N . ALA A 1 161 ? -4.828 -0.929 -9.625 1 88.75 161 ALA A N 1
ATOM 1229 C CA . ALA A 1 161 ? -6.148 -1.479 -9.93 1 88.75 161 ALA A CA 1
ATOM 1230 C C . ALA A 1 161 ? -6.77 -0.769 -11.125 1 88.75 161 ALA A C 1
ATOM 1232 O O . ALA A 1 161 ? -7.637 -1.327 -11.805 1 88.75 161 ALA A O 1
ATOM 1233 N N . THR A 1 162 ? -6.406 0.465 -11.422 1 86.44 162 THR A N 1
ATOM 1234 C CA . THR A 1 162 ? -7.102 1.245 -12.438 1 86.44 162 THR A CA 1
ATOM 1235 C C . THR A 1 162 ? -6.141 1.652 -13.555 1 86.44 162 THR A C 1
ATOM 1237 O O . THR A 1 162 ? -6.543 1.768 -14.711 1 86.44 162 THR A O 1
ATOM 1240 N N . ARG A 1 163 ? -4.969 1.925 -13.32 1 85.94 163 ARG A N 1
ATOM 1241 C CA . ARG A 1 163 ? -3.936 2.416 -14.227 1 85.94 163 ARG A CA 1
ATOM 1242 C C . ARG A 1 163 ? -4.395 3.678 -14.945 1 85.94 163 ARG A C 1
ATOM 1244 O O . ARG A 1 163 ? -4.215 3.807 -16.156 1 85.94 163 ARG A O 1
ATOM 1251 N N . ASP A 1 164 ? -5.09 4.484 -14.281 1 90.69 164 ASP A N 1
ATOM 1252 C CA . ASP A 1 164 ? -5.496 5.805 -14.75 1 90.69 164 ASP A CA 1
ATOM 1253 C C . ASP A 1 164 ? -4.496 6.875 -14.32 1 90.69 164 ASP A C 1
ATOM 1255 O O . ASP A 1 164 ? -4.461 7.27 -13.156 1 90.69 164 ASP A O 1
ATOM 1259 N N . GLN A 1 165 ? -3.752 7.344 -15.328 1 93.19 165 GLN A N 1
ATOM 1260 C CA . GLN A 1 165 ? -2.66 8.266 -15.031 1 93.19 165 GLN A CA 1
ATOM 1261 C C . GLN A 1 165 ? -3.188 9.586 -14.484 1 93.19 165 GLN A C 1
ATOM 1263 O O . GLN A 1 165 ? -2.586 10.172 -13.586 1 93.19 165 GLN A O 1
ATOM 1268 N N . ALA A 1 166 ? -4.242 10.062 -15.016 1 95.56 166 ALA A N 1
ATOM 1269 C CA . ALA A 1 166 ? -4.828 11.312 -14.547 1 95.56 166 ALA A CA 1
ATOM 1270 C C . ALA A 1 166 ? -5.297 11.188 -13.094 1 95.56 166 ALA A C 1
ATOM 1272 O O . ALA A 1 166 ? -5.074 12.094 -12.289 1 95.56 166 ALA A O 1
ATOM 1273 N N . GLU A 1 167 ? -5.895 10.07 -12.812 1 93.81 167 GLU A N 1
ATOM 1274 C CA . GLU A 1 167 ? -6.34 9.805 -11.453 1 93.81 167 GLU A CA 1
ATOM 1275 C C . GLU A 1 167 ? -5.152 9.688 -10.5 1 93.81 167 GLU A C 1
ATOM 1277 O O . GLU A 1 167 ? -5.191 10.211 -9.383 1 93.81 167 GLU A O 1
ATOM 1282 N N . LEU A 1 168 ? -4.129 9.047 -10.984 1 95.5 168 LEU A N 1
ATOM 1283 C CA . LEU A 1 168 ? -2.932 8.891 -10.172 1 95.5 168 LEU A CA 1
ATOM 1284 C C . LEU A 1 168 ? -2.311 10.242 -9.844 1 95.5 168 LEU A C 1
ATOM 1286 O O . LEU A 1 168 ? -1.956 10.5 -8.695 1 95.5 168 LEU A O 1
ATOM 1290 N N . GLU A 1 169 ? -2.211 11.07 -10.805 1 96.5 169 GLU A N 1
ATOM 1291 C CA . GLU A 1 169 ? -1.64 12.406 -10.617 1 96.5 169 GLU A CA 1
ATOM 1292 C C . GLU A 1 169 ? -2.494 13.242 -9.672 1 96.5 169 GLU A C 1
ATOM 1294 O O . GLU A 1 169 ? -1.965 13.969 -8.828 1 96.5 169 GLU A O 1
ATOM 1299 N N . ALA A 1 170 ? -3.758 13.117 -9.805 1 96.62 170 ALA A N 1
ATOM 1300 C CA . ALA A 1 170 ? -4.664 13.836 -8.914 1 96.62 170 ALA A CA 1
ATOM 1301 C C . ALA A 1 170 ? -4.523 13.359 -7.473 1 96.62 170 ALA A C 1
ATOM 1303 O O . ALA A 1 170 ? -4.539 14.164 -6.539 1 96.62 170 ALA A O 1
ATOM 1304 N N . ARG A 1 171 ? -4.379 12.094 -7.27 1 95.88 171 ARG A N 1
ATOM 1305 C CA . ARG A 1 171 ? -4.199 11.523 -5.938 1 95.88 171 ARG A CA 1
ATOM 1306 C C . ARG A 1 171 ? -2.889 11.984 -5.312 1 95.88 171 ARG A C 1
ATOM 1308 O O . ARG A 1 171 ? -2.838 12.297 -4.121 1 95.88 171 ARG A O 1
ATOM 1315 N N . TRP A 1 172 ? -1.935 12.031 -6.168 1 97.94 172 TRP A N 1
ATOM 1316 C CA . TRP A 1 172 ? -0.648 12.484 -5.645 1 97.94 172 TRP A CA 1
ATOM 1317 C C . TRP A 1 172 ? -0.688 13.969 -5.309 1 97.94 172 TRP A C 1
ATOM 1319 O O . TRP A 1 172 ? -0.163 14.391 -4.273 1 97.94 172 TRP A O 1
ATOM 1329 N N . GLU A 1 173 ? -1.253 14.727 -6.152 1 97.69 173 GLU A N 1
ATOM 1330 C CA . GLU A 1 173 ? -1.372 16.156 -5.863 1 97.69 173 GLU A CA 1
ATOM 1331 C C . GLU A 1 173 ? -2.092 16.391 -4.535 1 97.69 173 GLU A C 1
ATOM 1333 O O . GLU A 1 173 ? -1.658 17.203 -3.727 1 97.69 173 GLU A O 1
ATOM 1338 N N . ARG A 1 174 ? -3.117 15.703 -4.34 1 97.06 174 ARG A N 1
ATOM 1339 C CA . ARG A 1 174 ? -3.838 15.773 -3.074 1 97.06 174 ARG A CA 1
ATOM 1340 C C . ARG A 1 174 ? -2.947 15.336 -1.914 1 97.06 174 ARG A C 1
ATOM 1342 O O . ARG A 1 174 ? -2.842 16.047 -0.909 1 97.06 174 ARG A O 1
ATOM 1349 N N . GLY A 1 175 ? -2.334 14.156 -2.043 1 98.06 175 GLY A N 1
ATOM 1350 C CA . GLY A 1 175 ? -1.457 13.648 -1.002 1 98.06 175 GLY A CA 1
ATOM 1351 C C . GLY A 1 175 ? -0.319 14.586 -0.662 1 98.06 175 GLY A C 1
ATOM 1352 O O . GLY A 1 175 ? -0.02 14.812 0.513 1 98.06 175 GLY A O 1
ATOM 1353 N N . ARG A 1 176 ? 0.214 15.117 -1.7 1 98.12 176 ARG A N 1
ATOM 1354 C CA . ARG A 1 176 ? 1.333 16.031 -1.514 1 98.12 176 ARG A CA 1
ATOM 1355 C C . ARG A 1 176 ? 0.895 17.281 -0.762 1 98.12 176 ARG A C 1
ATOM 1357 O O . ARG A 1 176 ? 1.572 17.734 0.169 1 98.12 176 ARG A O 1
ATOM 1364 N N . ARG A 1 177 ? -0.198 17.875 -1.173 1 97.5 177 ARG A N 1
ATOM 1365 C CA . ARG A 1 177 ? -0.729 19.047 -0.491 1 97.5 177 ARG A CA 1
ATOM 1366 C C . ARG A 1 177 ? -1.008 18.75 0.979 1 97.5 177 ARG A C 1
ATOM 1368 O O . ARG A 1 177 ? -0.687 19.562 1.854 1 97.5 177 ARG A O 1
ATOM 1375 N N . HIS A 1 178 ? -1.559 17.672 1.258 1 98.38 178 HIS A N 1
ATOM 1376 C CA . HIS A 1 178 ? -1.881 17.281 2.625 1 98.38 178 HIS A CA 1
ATOM 1377 C C . HIS A 1 178 ? -0.616 17.062 3.447 1 98.38 178 HIS A C 1
ATOM 1379 O O . HIS A 1 178 ? -0.56 17.438 4.621 1 98.38 178 HIS A O 1
ATOM 1385 N N . LEU A 1 179 ? 0.35 16.438 2.801 1 98.12 179 LEU A N 1
ATOM 1386 C CA . LEU A 1 179 ? 1.601 16.172 3.502 1 98.12 179 LEU A CA 1
ATOM 1387 C C . LEU A 1 179 ? 2.33 17.469 3.824 1 98.12 179 LEU A C 1
ATOM 1389 O O . LEU A 1 179 ? 2.947 17.594 4.887 1 98.12 179 LEU A O 1
ATOM 1393 N N . ILE A 1 180 ? 2.301 18.422 2.916 1 96.62 180 ILE A N 1
ATOM 1394 C CA . ILE A 1 180 ? 2.91 19.719 3.178 1 96.62 180 ILE A CA 1
ATOM 1395 C C . ILE A 1 180 ? 2.242 20.375 4.387 1 96.62 180 ILE A C 1
ATOM 1397 O O . ILE A 1 180 ? 2.922 20.859 5.293 1 96.62 180 ILE A O 1
ATOM 1401 N N . LEU A 1 181 ? 0.929 20.328 4.43 1 95.88 181 LEU A N 1
ATOM 1402 C CA . LEU A 1 181 ? 0.177 20.875 5.551 1 95.88 181 LEU A CA 1
ATOM 1403 C C . LEU A 1 181 ? 0.526 20.156 6.848 1 95.88 181 LEU A C 1
ATOM 1405 O O . LEU A 1 181 ? 0.712 20.781 7.887 1 95.88 181 LEU A O 1
ATOM 1409 N N . LEU A 1 182 ? 0.625 18.859 6.754 1 96.31 182 LEU A N 1
ATOM 1410 C CA . LEU A 1 182 ? 0.957 18.062 7.934 1 96.31 182 LEU A CA 1
ATOM 1411 C C . LEU A 1 182 ? 2.354 18.406 8.438 1 96.31 182 LEU A C 1
ATOM 1413 O O . LEU A 1 182 ? 2.555 18.578 9.641 1 96.31 182 LEU A O 1
ATOM 1417 N N . PHE A 1 183 ? 3.279 18.453 7.492 1 94.5 183 PHE A N 1
ATOM 1418 C CA . PHE A 1 183 ? 4.652 18.781 7.863 1 94.5 183 PHE A CA 1
ATOM 1419 C C . PHE A 1 183 ? 4.715 20.141 8.555 1 94.5 183 PHE A C 1
ATOM 1421 O O . PHE A 1 183 ? 5.406 20.297 9.562 1 94.5 183 PHE A O 1
ATOM 1428 N N . GLU A 1 184 ? 4 21.094 8.039 1 91.69 184 GLU A N 1
ATOM 1429 C CA . GLU A 1 184 ? 3.949 22.422 8.633 1 91.69 184 GLU A CA 1
ATOM 1430 C C . GLU A 1 184 ? 3.369 22.375 10.047 1 91.69 184 GLU A C 1
ATOM 1432 O O . GLU A 1 184 ? 3.883 23.031 10.953 1 91.69 184 GLU A O 1
ATOM 1437 N N . ALA A 1 185 ? 2.381 21.625 10.211 1 92.62 185 ALA A N 1
ATOM 1438 C CA . ALA A 1 185 ? 1.735 21.516 11.523 1 92.62 185 ALA A CA 1
ATOM 1439 C C . ALA A 1 185 ? 2.654 20.828 12.523 1 92.62 185 ALA A C 1
ATOM 1441 O O . ALA A 1 185 ? 2.699 21.203 13.695 1 92.62 185 ALA A O 1
ATOM 1442 N N . LEU A 1 186 ? 3.385 19.875 12.109 1 92.69 186 LEU A N 1
ATOM 1443 C CA . LEU A 1 186 ? 4.219 19.062 13 1 92.69 186 LEU A CA 1
ATOM 1444 C C . LEU A 1 186 ? 5.496 19.812 13.367 1 92.69 186 LEU A C 1
ATOM 1446 O O . LEU A 1 186 ? 6.027 19.625 14.469 1 92.69 186 LEU A O 1
ATOM 1450 N N . MET A 1 187 ? 5.965 20.562 12.414 1 88.19 187 MET A N 1
ATOM 1451 C CA . MET A 1 187 ? 7.258 21.203 12.609 1 88.19 187 MET A CA 1
ATOM 1452 C C . MET A 1 187 ? 7.105 22.516 13.391 1 88.19 187 MET A C 1
ATOM 1454 O O . MET A 1 187 ? 8.102 23.172 13.711 1 88.19 187 MET A O 1
ATOM 1458 N N . GLN A 1 188 ? 5.855 22.875 13.609 1 83.81 188 GLN A N 1
ATOM 1459 C CA . GLN A 1 188 ? 5.66 24.062 14.438 1 83.81 188 GLN A CA 1
ATOM 1460 C C . GLN A 1 188 ? 6.207 23.844 15.844 1 83.81 188 GLN A C 1
ATOM 1462 O O . GLN A 1 188 ? 6.086 22.75 16.406 1 83.81 188 GLN A O 1
ATOM 1467 N N . PRO A 1 189 ? 7.066 24.859 16.281 1 72.31 189 PRO A N 1
ATOM 1468 C CA . PRO A 1 189 ? 7.621 24.766 17.625 1 72.31 189 PRO A CA 1
ATOM 1469 C C . PRO A 1 189 ? 6.543 24.656 18.703 1 72.31 189 PRO A C 1
ATOM 1471 O O . PRO A 1 189 ? 5.438 25.172 18.531 1 72.31 189 PRO A O 1
ATOM 1474 N N . SER A 1 190 ? 6.492 23.5 19.469 1 62.06 190 SER A N 1
ATOM 1475 C CA . SER A 1 190 ? 5.57 23.391 20.594 1 62.06 190 SER A CA 1
ATOM 1476 C C . SER A 1 190 ? 5.449 24.703 21.344 1 62.06 190 SER A C 1
ATOM 1478 O O . SER A 1 190 ? 6.445 25.391 21.578 1 62.06 190 SER A O 1
ATOM 1480 N N . PRO A 1 191 ? 4.145 25.328 21.469 1 54.03 191 PRO A N 1
ATOM 1481 C CA . PRO A 1 191 ? 4.078 26.562 22.281 1 54.03 191 PRO A CA 1
ATOM 1482 C C . PRO A 1 191 ? 4.898 26.469 23.562 1 54.03 191 PRO A C 1
ATOM 1484 O O . PRO A 1 191 ? 4.961 25.406 24.188 1 54.03 191 PRO A O 1
ATOM 1487 N N . SER A 1 192 ? 6 27.188 23.641 1 47.19 192 SER A N 1
ATOM 1488 C CA . SER A 1 192 ? 6.695 27.375 24.906 1 47.19 192 SER A CA 1
ATOM 1489 C C . SER A 1 192 ? 5.711 27.531 26.062 1 47.19 192 SER A C 1
ATOM 1491 O O . SER A 1 192 ? 4.82 28.375 26.016 1 47.19 192 SER A O 1
ATOM 1493 N N . ARG A 1 193 ? 5.367 26.469 26.734 1 43.28 193 ARG A N 1
ATOM 1494 C CA . ARG A 1 193 ? 4.898 26.766 28.078 1 43.28 193 ARG A CA 1
ATOM 1495 C C . ARG A 1 193 ? 5.977 27.469 28.891 1 43.28 193 ARG A C 1
ATOM 1497 O O . ARG A 1 193 ? 7.156 27.125 28.812 1 43.28 193 ARG A O 1
ATOM 1504 N N . MET B 1 1 ? -24.938 -21.938 -2.637 1 87.44 1 MET B N 1
ATOM 1505 C CA . MET B 1 1 ? -23.812 -22.375 -3.459 1 87.44 1 MET B CA 1
ATOM 1506 C C . MET B 1 1 ? -22.922 -21.203 -3.83 1 87.44 1 MET B C 1
ATOM 1508 O O . MET B 1 1 ? -21.719 -21.203 -3.512 1 87.44 1 MET B O 1
ATOM 1512 N N . ARG B 1 2 ? -23.484 -20.125 -4.199 1 91.88 2 ARG B N 1
ATOM 1513 C CA . ARG B 1 2 ? -22.703 -18.969 -4.656 1 91.88 2 ARG B CA 1
ATOM 1514 C C . ARG B 1 2 ? -21.891 -18.375 -3.516 1 91.88 2 ARG B C 1
ATOM 1516 O O . ARG B 1 2 ? -20.703 -18.109 -3.676 1 91.88 2 ARG B O 1
ATOM 1523 N N . VAL B 1 3 ? -22.516 -18.312 -2.395 1 92.81 3 VAL B N 1
ATOM 1524 C CA . VAL B 1 3 ? -21.875 -17.703 -1.245 1 92.81 3 VAL B CA 1
ATOM 1525 C C . VAL B 1 3 ? -20.719 -18.578 -0.773 1 92.81 3 VAL B C 1
ATOM 1527 O O . VAL B 1 3 ? -19.656 -18.062 -0.377 1 92.81 3 VAL B O 1
ATOM 1530 N N . ARG B 1 4 ? -20.859 -19.812 -0.855 1 94.56 4 ARG B N 1
ATOM 1531 C CA . ARG B 1 4 ? -19.797 -20.734 -0.479 1 94.56 4 ARG B CA 1
ATOM 1532 C C . ARG B 1 4 ? -18.578 -20.562 -1.383 1 94.56 4 ARG B C 1
ATOM 1534 O O . ARG B 1 4 ? -17.438 -20.625 -0.918 1 94.56 4 ARG B O 1
ATOM 1541 N N . LEU B 1 5 ? -18.875 -20.359 -2.643 1 96.25 5 LEU B N 1
ATOM 1542 C CA . LEU B 1 5 ? -17.797 -20.141 -3.598 1 96.25 5 LEU B CA 1
ATOM 1543 C C . LEU B 1 5 ? -17.047 -18.844 -3.289 1 96.25 5 LEU B C 1
ATOM 1545 O O . LEU B 1 5 ? -15.82 -18.797 -3.322 1 96.25 5 LEU B O 1
ATOM 1549 N N . LEU B 1 6 ? -17.844 -17.875 -2.961 1 96.25 6 LEU B N 1
ATOM 1550 C CA . LEU B 1 6 ? -17.25 -16.562 -2.682 1 96.25 6 LEU B CA 1
ATOM 1551 C C . LEU B 1 6 ? -16.406 -16.609 -1.417 1 96.25 6 LEU B C 1
ATOM 1553 O O . LEU B 1 6 ? -15.281 -16.109 -1.401 1 96.25 6 LEU B O 1
ATOM 1557 N N . ASP B 1 7 ? -16.906 -17.297 -0.414 1 95.5 7 ASP B N 1
ATOM 1558 C CA . ASP B 1 7 ? -16.156 -17.438 0.832 1 95.5 7 ASP B CA 1
ATOM 1559 C C . ASP B 1 7 ? -14.891 -18.281 0.621 1 95.5 7 ASP B C 1
ATOM 1561 O O . ASP B 1 7 ? -13.812 -17.906 1.098 1 95.5 7 ASP B O 1
ATOM 1565 N N . ALA B 1 8 ? -15.016 -19.297 -0.098 1 97.12 8 ALA B N 1
ATOM 1566 C CA . ALA B 1 8 ? -13.883 -20.172 -0.404 1 97.12 8 ALA B CA 1
ATOM 1567 C C . ALA B 1 8 ? -12.82 -19.422 -1.206 1 97.12 8 ALA B C 1
ATOM 1569 O O . ALA B 1 8 ? -11.625 -19.672 -1.043 1 97.12 8 ALA B O 1
ATOM 1570 N N . THR B 1 9 ? -13.305 -18.562 -2.064 1 97.31 9 THR B N 1
ATOM 1571 C CA . THR B 1 9 ? -12.391 -17.781 -2.881 1 97.31 9 THR B CA 1
ATOM 1572 C C . THR B 1 9 ? -11.5 -16.906 -2.002 1 97.31 9 THR B C 1
ATOM 1574 O O . THR B 1 9 ? -10.281 -16.859 -2.182 1 97.31 9 THR B O 1
ATOM 1577 N N . ILE B 1 10 ? -12.094 -16.266 -1.061 1 95.38 10 ILE B N 1
ATOM 1578 C CA . ILE B 1 10 ? -11.344 -15.414 -0.153 1 95.38 10 ILE B CA 1
ATOM 1579 C C . ILE B 1 10 ? -10.336 -16.25 0.638 1 95.38 10 ILE B C 1
ATOM 1581 O O . ILE B 1 10 ? -9.172 -15.875 0.763 1 95.38 10 ILE B O 1
ATOM 1585 N N . ASP B 1 11 ? -10.789 -17.359 1.095 1 95.75 11 ASP B N 1
ATOM 1586 C CA . ASP B 1 11 ? -9.906 -18.25 1.845 1 95.75 11 ASP B CA 1
ATOM 1587 C C . ASP B 1 11 ? -8.703 -18.656 1.006 1 95.75 11 ASP B C 1
ATOM 1589 O O . ASP B 1 11 ? -7.57 -18.672 1.5 1 95.75 11 ASP B O 1
ATOM 1593 N N . CYS B 1 12 ? -8.961 -18.969 -0.234 1 96.5 12 CYS B N 1
ATOM 1594 C CA . CYS B 1 12 ? -7.887 -19.391 -1.133 1 96.5 12 CYS B CA 1
ATOM 1595 C C . CYS B 1 12 ? -6.914 -18.25 -1.396 1 96.5 12 CYS B C 1
ATOM 1597 O O . CYS B 1 12 ? -5.699 -18.453 -1.396 1 96.5 12 CYS B O 1
ATOM 1599 N N . LEU B 1 13 ? -7.469 -17.078 -1.578 1 94.81 13 LEU B N 1
ATOM 1600 C CA . LEU B 1 13 ? -6.617 -15.922 -1.824 1 94.81 13 LEU B CA 1
ATOM 1601 C C . LEU B 1 13 ? -5.719 -15.641 -0.624 1 94.81 13 LEU B C 1
ATOM 1603 O O . LEU B 1 13 ? -4.535 -15.344 -0.786 1 94.81 13 LEU B O 1
ATOM 1607 N N . VAL B 1 14 ? -6.262 -15.75 0.537 1 92.69 14 VAL B N 1
ATOM 1608 C CA . VAL B 1 14 ? -5.531 -15.477 1.768 1 92.69 14 VAL B CA 1
ATOM 1609 C C . VAL B 1 14 ? -4.453 -16.531 1.979 1 92.69 14 VAL B C 1
ATOM 1611 O O . VAL B 1 14 ? -3.324 -16.219 2.357 1 92.69 14 VAL B O 1
ATOM 1614 N N . GLU B 1 15 ? -4.793 -17.703 1.681 1 93 15 GLU B N 1
ATOM 1615 C CA . GLU B 1 15 ? -3.914 -18.828 1.979 1 93 15 GLU B CA 1
ATOM 1616 C C . GLU B 1 15 ? -2.867 -19.016 0.885 1 93 15 GLU B C 1
ATOM 1618 O O . GLU B 1 15 ? -1.709 -19.328 1.173 1 93 15 GLU B O 1
ATOM 1623 N N . TYR B 1 16 ? -3.279 -18.797 -0.415 1 92.56 16 TYR B N 1
ATOM 1624 C CA . TYR B 1 16 ? -2.414 -19.219 -1.507 1 92.56 16 TYR B CA 1
ATOM 1625 C C . TYR B 1 16 ? -2.002 -18.047 -2.377 1 92.56 16 TYR B C 1
ATOM 1627 O O . TYR B 1 16 ? -1.192 -18.188 -3.295 1 92.56 16 TYR B O 1
ATOM 1635 N N . GLY B 1 17 ? -2.549 -16.891 -2.08 1 91.31 17 GLY B N 1
ATOM 1636 C CA . GLY B 1 17 ? -2.342 -15.789 -3.006 1 91.31 17 GLY B CA 1
ATOM 1637 C C . GLY B 1 17 ? -3.113 -15.945 -4.305 1 91.31 17 GLY B C 1
ATOM 1638 O O . GLY B 1 17 ? -3.811 -16.938 -4.5 1 91.31 17 GLY B O 1
ATOM 1639 N N . TYR B 1 18 ? -2.979 -14.977 -5.117 1 92.06 18 TYR B N 1
ATOM 1640 C CA . TYR B 1 18 ? -3.709 -14.992 -6.379 1 92.06 18 TYR B CA 1
ATOM 1641 C C . TYR B 1 18 ? -3.203 -16.094 -7.293 1 92.06 18 TYR B C 1
ATOM 1643 O O . TYR B 1 18 ? -3.996 -16.844 -7.863 1 92.06 18 TYR B O 1
ATOM 1651 N N . ALA B 1 19 ? -1.915 -16.172 -7.414 1 88.81 19 ALA B N 1
ATOM 1652 C CA . ALA B 1 19 ? -1.323 -17.156 -8.305 1 88.81 19 ALA B CA 1
ATOM 1653 C C . ALA B 1 19 ? -1.703 -18.578 -7.879 1 88.81 19 ALA B C 1
ATOM 1655 O O . ALA B 1 19 ? -1.937 -19.438 -8.727 1 88.81 19 ALA B O 1
ATOM 1656 N N . GLY B 1 20 ? -1.838 -18.766 -6.656 1 91.44 20 GLY B N 1
ATOM 1657 C CA . GLY B 1 20 ? -2.133 -20.094 -6.137 1 91.44 20 GLY B CA 1
ATOM 1658 C C . GLY B 1 20 ? -3.619 -20.375 -6.043 1 91.44 20 GLY B C 1
ATOM 1659 O O . GLY B 1 20 ? -4.023 -21.5 -5.719 1 91.44 20 GLY B O 1
ATOM 1660 N N . THR B 1 21 ? -4.363 -19.438 -6.32 1 94.88 21 THR B N 1
ATOM 1661 C CA . THR B 1 21 ? -5.812 -19.609 -6.293 1 94.88 21 THR B CA 1
ATOM 1662 C C . THR B 1 21 ? -6.34 -19.984 -7.676 1 94.88 21 THR B C 1
ATOM 1664 O O . THR B 1 21 ? -6.211 -19.203 -8.625 1 94.88 21 THR B O 1
ATOM 1667 N N . THR B 1 22 ? -6.867 -21.188 -7.781 1 94.88 22 THR B N 1
ATOM 1668 C CA . THR B 1 22 ? -7.48 -21.641 -9.023 1 94.88 22 THR B CA 1
ATOM 1669 C C . THR B 1 22 ? -8.969 -21.922 -8.82 1 94.88 22 THR B C 1
ATOM 1671 O O . THR B 1 22 ? -9.414 -22.125 -7.688 1 94.88 22 THR B O 1
ATOM 1674 N N . THR B 1 23 ? -9.664 -21.922 -9.961 1 95.69 23 THR B N 1
ATOM 1675 C CA . THR B 1 23 ? -11.094 -22.219 -9.883 1 95.69 23 THR B CA 1
ATOM 1676 C C . THR B 1 23 ? -11.328 -23.625 -9.344 1 95.69 23 THR B C 1
ATOM 1678 O O . THR B 1 23 ? -12.281 -23.859 -8.602 1 95.69 23 THR B O 1
ATOM 1681 N N . THR B 1 24 ? -10.43 -24.516 -9.664 1 95.69 24 THR B N 1
ATOM 1682 C CA . THR B 1 24 ? -10.523 -25.875 -9.172 1 95.69 24 THR B CA 1
ATOM 1683 C C . THR B 1 24 ? -10.32 -25.922 -7.66 1 95.69 24 THR B C 1
ATOM 1685 O O . THR B 1 24 ? -11.102 -26.562 -6.945 1 95.69 24 THR B O 1
ATOM 1688 N N . ARG B 1 25 ? -9.344 -25.281 -7.145 1 96.44 25 ARG B N 1
ATOM 1689 C CA . ARG B 1 25 ? -9.062 -25.234 -5.715 1 96.44 25 ARG B CA 1
ATOM 1690 C C . ARG B 1 25 ? -10.234 -24.609 -4.953 1 96.44 25 ARG B C 1
ATOM 1692 O O . ARG B 1 25 ? -10.578 -25.062 -3.859 1 96.44 25 ARG B O 1
ATOM 1699 N N . VAL B 1 26 ? -10.805 -23.594 -5.535 1 97.62 26 VAL B N 1
ATOM 1700 C CA . VAL B 1 26 ? -11.93 -22.906 -4.922 1 97.62 26 VAL B CA 1
ATOM 1701 C C . VAL B 1 26 ? -13.141 -23.828 -4.875 1 97.62 26 VAL B C 1
ATOM 1703 O O . VAL B 1 26 ? -13.82 -23.922 -3.852 1 97.62 26 VAL B O 1
ATOM 1706 N N . ALA B 1 27 ? -13.359 -24.5 -6.004 1 97.25 27 ALA B N 1
ATOM 1707 C CA . ALA B 1 27 ? -14.477 -25.438 -6.062 1 97.25 27 ALA B CA 1
ATOM 1708 C C . ALA B 1 27 ? -14.32 -26.547 -5.023 1 97.25 27 ALA B C 1
ATOM 1710 O O . ALA B 1 27 ? -15.273 -26.875 -4.309 1 97.25 27 ALA B O 1
ATOM 1711 N N . ASP B 1 28 ? -13.172 -27.062 -4.934 1 97.5 28 ASP B N 1
ATOM 1712 C CA . ASP B 1 28 ? -12.875 -28.109 -3.967 1 97.5 28 ASP B CA 1
ATOM 1713 C C . ASP B 1 28 ? -13.102 -27.625 -2.537 1 97.5 28 ASP B C 1
ATOM 1715 O O . ASP B 1 28 ? -13.742 -28.312 -1.738 1 97.5 28 ASP B O 1
ATOM 1719 N N . ARG B 1 29 ? -12.641 -26.484 -2.281 1 96.88 29 ARG B N 1
ATOM 1720 C CA . ARG B 1 29 ? -12.773 -25.906 -0.948 1 96.88 29 ARG B CA 1
ATOM 1721 C C . ARG B 1 29 ? -14.234 -25.625 -0.616 1 96.88 29 ARG B C 1
ATOM 1723 O O . ARG B 1 29 ? -14.656 -25.766 0.535 1 96.88 29 ARG B O 1
ATOM 1730 N N . ALA B 1 30 ? -14.922 -25.188 -1.573 1 97.19 30 ALA B N 1
ATOM 1731 C CA . ALA B 1 30 ? -16.328 -24.828 -1.394 1 97.19 30 ALA B CA 1
ATOM 1732 C C . ALA B 1 30 ? -17.203 -26.062 -1.34 1 97.19 30 ALA B C 1
ATOM 1734 O O . ALA B 1 30 ? -18.375 -25.984 -0.954 1 97.19 30 ALA B O 1
ATOM 1735 N N . GLY B 1 31 ? -16.656 -27.188 -1.745 1 97.31 31 GLY B N 1
ATOM 1736 C CA . GLY B 1 31 ? -17.422 -28.422 -1.779 1 97.31 31 GLY B CA 1
ATOM 1737 C C . GLY B 1 31 ? -18.453 -28.438 -2.896 1 97.31 31 GLY B C 1
ATOM 1738 O O . GLY B 1 31 ? -19.578 -28.906 -2.703 1 97.31 31 GLY B O 1
ATOM 1739 N N . VAL B 1 32 ? -18.141 -27.906 -4.012 1 95.75 32 VAL B N 1
ATOM 1740 C CA . VAL B 1 32 ? -19.047 -27.875 -5.16 1 95.75 32 VAL B CA 1
ATOM 1741 C C . VAL B 1 32 ? -18.359 -28.484 -6.375 1 95.75 32 VAL B C 1
ATOM 1743 O O . VAL B 1 32 ? -17.125 -28.656 -6.375 1 95.75 32 VAL B O 1
ATOM 1746 N N . THR B 1 33 ? -19.203 -28.828 -7.355 1 94.44 33 THR B N 1
ATOM 1747 C CA . THR B 1 33 ? -18.641 -29.391 -8.578 1 94.44 33 THR B CA 1
ATOM 1748 C C . THR B 1 33 ? -18.031 -28.297 -9.445 1 94.44 33 THR B C 1
ATOM 1750 O O . THR B 1 33 ? -18.391 -27.125 -9.336 1 94.44 33 THR B O 1
ATOM 1753 N N . ARG B 1 34 ? -17.125 -28.703 -10.289 1 92.56 34 ARG B N 1
ATOM 1754 C CA . ARG B 1 34 ? -16.516 -27.766 -11.25 1 92.56 34 ARG B CA 1
ATOM 1755 C C . ARG B 1 34 ? -17.578 -27.172 -12.164 1 92.56 34 ARG B C 1
ATOM 1757 O O . ARG B 1 34 ? -17.516 -25.984 -12.508 1 92.56 34 ARG B O 1
ATOM 1764 N N . GLY B 1 35 ? -18.484 -28.016 -12.539 1 93.56 35 GLY B N 1
ATOM 1765 C CA . GLY B 1 35 ? -19.578 -27.547 -13.367 1 93.56 35 GLY B CA 1
ATOM 1766 C C . GLY B 1 35 ? -20.406 -26.453 -12.711 1 93.56 35 GLY B C 1
ATOM 1767 O O . GLY B 1 35 ? -20.75 -25.453 -13.344 1 93.56 35 GLY B O 1
ATOM 1768 N N . ALA B 1 36 ? -20.656 -26.656 -11.516 1 93.69 36 ALA B N 1
ATOM 1769 C CA . ALA B 1 36 ? -21.391 -25.656 -10.75 1 93.69 36 ALA B CA 1
ATOM 1770 C C . ALA B 1 36 ? -20.594 -24.359 -10.648 1 93.69 36 ALA B C 1
ATOM 1772 O O . ALA B 1 36 ? -21.156 -23.266 -10.773 1 93.69 36 ALA B O 1
ATOM 1773 N N . GLN B 1 37 ? -19.328 -24.422 -10.336 1 95 37 GLN B N 1
ATOM 1774 C CA . GLN B 1 37 ? -18.438 -23.25 -10.266 1 95 37 GLN B CA 1
ATOM 1775 C C . GLN B 1 37 ? -18.453 -22.469 -11.578 1 95 37 GLN B C 1
ATOM 1777 O O . GLN B 1 37 ? -18.625 -21.25 -11.57 1 95 37 GLN B O 1
ATOM 1782 N N . VAL B 1 38 ? -18.375 -23.219 -12.695 1 94.19 38 VAL B N 1
ATOM 1783 C CA . VAL B 1 38 ? -18.312 -22.578 -14.008 1 94.19 38 VAL B CA 1
ATOM 1784 C C . VAL B 1 38 ? -19.641 -21.906 -14.328 1 94.19 38 VAL B C 1
ATOM 1786 O O . VAL B 1 38 ? -19.672 -20.844 -14.945 1 94.19 38 VAL B O 1
ATOM 1789 N N . HIS B 1 39 ? -20.688 -22.531 -13.914 1 94 39 HIS B N 1
ATOM 1790 C CA . HIS B 1 39 ? -22.016 -21.969 -14.125 1 94 39 HIS B CA 1
ATOM 1791 C C . HIS B 1 39 ? -22.156 -20.609 -13.43 1 94 39 HIS B C 1
ATOM 1793 O O . HIS B 1 39 ? -22.734 -19.688 -13.992 1 94 39 HIS B O 1
ATOM 1799 N N . HIS B 1 40 ? -21.531 -20.484 -12.297 1 94 40 HIS B N 1
ATOM 1800 C CA . HIS B 1 40 ? -21.672 -19.25 -11.523 1 94 40 HIS B CA 1
ATOM 1801 C C . HIS B 1 40 ? -20.625 -18.234 -11.906 1 94 40 HIS B C 1
ATOM 1803 O O . HIS B 1 40 ? -20.891 -17.031 -11.945 1 94 40 HIS B O 1
ATOM 1809 N N . PHE B 1 41 ? -19.406 -18.734 -12.078 1 95.5 41 PHE B N 1
ATOM 1810 C CA . PHE B 1 41 ? -18.266 -17.891 -12.367 1 95.5 41 PHE B CA 1
ATOM 1811 C C . PHE B 1 41 ? -17.406 -18.484 -13.477 1 95.5 41 PHE B C 1
ATOM 1813 O O . PHE B 1 41 ? -16.516 -19.297 -13.219 1 95.5 41 PHE B O 1
ATOM 1820 N N . PRO B 1 42 ? -17.578 -17.922 -14.609 1 92 42 PRO B N 1
ATOM 1821 C CA . PRO B 1 42 ? -16.938 -18.547 -15.773 1 92 42 PRO B CA 1
ATOM 1822 C C . PRO B 1 42 ? -15.43 -18.359 -15.789 1 92 42 PRO B C 1
ATOM 1824 O O . PRO B 1 42 ? -14.711 -19.172 -16.406 1 92 42 PRO B O 1
ATOM 1827 N N . THR B 1 43 ? -14.984 -17.266 -15.141 1 93.94 43 THR B N 1
ATOM 1828 C CA . THR B 1 43 ? -13.547 -17.031 -15.148 1 93.94 43 THR B CA 1
ATOM 1829 C C . THR B 1 43 ? -13.023 -16.812 -13.734 1 93.94 43 THR B C 1
ATOM 1831 O O . THR B 1 43 ? -13.789 -16.484 -12.82 1 93.94 43 THR B O 1
ATOM 1834 N N . LYS B 1 44 ? -11.758 -16.984 -13.531 1 94.94 44 LYS B N 1
ATOM 1835 C CA . LYS B 1 44 ? -11.094 -16.703 -12.258 1 94.94 44 LYS B CA 1
ATOM 1836 C C . LYS B 1 44 ? -11.273 -15.25 -11.844 1 94.94 44 LYS B C 1
ATOM 1838 O O . LYS B 1 44 ? -11.539 -14.961 -10.68 1 94.94 44 LYS B O 1
ATOM 1843 N N . ALA B 1 45 ? -11.125 -14.391 -12.82 1 94.69 45 ALA B N 1
ATOM 1844 C CA . ALA B 1 45 ? -11.242 -12.961 -12.555 1 94.69 45 ALA B CA 1
ATOM 1845 C C . ALA B 1 45 ? -12.641 -12.617 -12.031 1 94.69 45 ALA B C 1
ATOM 1847 O O . ALA B 1 45 ? -12.781 -11.852 -11.078 1 94.69 45 ALA B O 1
ATOM 1848 N N . ASP B 1 46 ? -13.562 -13.234 -12.617 1 94.94 46 ASP B N 1
ATOM 1849 C CA . ASP B 1 46 ? -14.938 -13.031 -12.172 1 94.94 46 ASP B CA 1
ATOM 1850 C C . ASP B 1 46 ? -15.141 -13.562 -10.75 1 94.94 46 ASP B C 1
ATOM 1852 O O . ASP B 1 46 ? -15.773 -12.898 -9.922 1 94.94 46 ASP B O 1
ATOM 1856 N N . LEU B 1 47 ? -14.617 -14.664 -10.578 1 96.44 47 LEU B N 1
ATOM 1857 C CA . LEU B 1 47 ? -14.758 -15.328 -9.289 1 96.44 47 LEU B CA 1
ATOM 1858 C C . LEU B 1 47 ? -14.109 -14.5 -8.18 1 96.44 47 LEU B C 1
ATOM 1860 O O . LEU B 1 47 ? -14.742 -14.203 -7.168 1 96.44 47 LEU B O 1
ATOM 1864 N N . VAL B 1 48 ? -12.969 -14.055 -8.352 1 96 48 VAL B N 1
ATOM 1865 C CA . VAL B 1 48 ? -12.211 -13.391 -7.301 1 96 48 VAL B CA 1
ATOM 1866 C C . VAL B 1 48 ? -12.75 -11.984 -7.086 1 96 48 VAL B C 1
ATOM 1868 O O . VAL B 1 48 ? -12.859 -11.516 -5.945 1 96 48 VAL B O 1
ATOM 1871 N N . THR B 1 49 ? -13.102 -11.258 -8.109 1 95.69 49 THR B N 1
ATOM 1872 C CA . THR B 1 49 ? -13.617 -9.906 -7.949 1 95.69 49 THR B CA 1
ATOM 1873 C C . THR B 1 49 ? -15.008 -9.93 -7.324 1 95.69 49 THR B C 1
ATOM 1875 O O . THR B 1 49 ? -15.352 -9.055 -6.527 1 95.69 49 THR B O 1
ATOM 1878 N N . SER B 1 50 ? -15.75 -10.945 -7.633 1 95.62 50 SER B N 1
ATOM 1879 C CA . SER B 1 50 ? -17.062 -11.109 -7.008 1 95.62 50 SER B CA 1
ATOM 1880 C C . SER B 1 50 ? -16.922 -11.406 -5.52 1 95.62 50 SER B C 1
ATOM 1882 O O . SER B 1 50 ? -17.719 -10.922 -4.711 1 95.62 50 SER B O 1
ATOM 1884 N N . ALA B 1 51 ? -15.953 -12.164 -5.227 1 95.19 51 ALA B N 1
ATOM 1885 C CA . ALA B 1 51 ? -15.703 -12.5 -3.824 1 95.19 51 ALA B CA 1
ATOM 1886 C C . ALA B 1 51 ? -15.336 -11.258 -3.021 1 95.19 51 ALA B C 1
ATOM 1888 O O . ALA B 1 51 ? -15.859 -11.047 -1.922 1 95.19 51 ALA B O 1
ATOM 1889 N N . ILE B 1 52 ? -14.531 -10.383 -3.535 1 93 52 ILE B N 1
ATOM 1890 C CA . ILE B 1 52 ? -14.117 -9.148 -2.871 1 93 52 ILE B CA 1
ATOM 1891 C C . ILE B 1 52 ? -15.328 -8.242 -2.678 1 93 52 ILE B C 1
ATOM 1893 O O . ILE B 1 52 ? -15.539 -7.699 -1.589 1 93 52 ILE B O 1
ATOM 1897 N N . ARG B 1 53 ? -16.062 -8.117 -3.729 1 91.75 53 ARG B N 1
ATOM 1898 C CA . ARG B 1 53 ? -17.25 -7.262 -3.668 1 91.75 53 ARG B CA 1
ATOM 1899 C C . ARG B 1 53 ? -18.219 -7.742 -2.596 1 91.75 53 ARG B C 1
ATOM 1901 O O . ARG B 1 53 ? -18.766 -6.938 -1.843 1 91.75 53 ARG B O 1
ATOM 1908 N N . HIS B 1 54 ? -18.359 -8.984 -2.598 1 90.75 54 HIS B N 1
ATOM 1909 C CA . HIS B 1 54 ? -19.297 -9.57 -1.644 1 90.75 54 HIS B CA 1
ATOM 1910 C C . HIS B 1 54 ? -18.844 -9.328 -0.208 1 90.75 54 HIS B C 1
ATOM 1912 O O . HIS B 1 54 ? -19.625 -8.867 0.625 1 90.75 54 HIS B O 1
ATOM 1918 N N . LEU B 1 55 ? -17.719 -9.531 0.097 1 85.19 55 LEU B N 1
ATOM 1919 C CA . LEU B 1 55 ? -17.234 -9.406 1.466 1 85.19 55 LEU B CA 1
ATOM 1920 C C . LEU B 1 55 ? -17.078 -7.941 1.856 1 85.19 55 LEU B C 1
ATOM 1922 O O . LEU B 1 55 ? -17.297 -7.574 3.014 1 85.19 55 LEU B O 1
ATOM 1926 N N . ALA B 1 56 ? -16.672 -7.102 0.873 1 83.44 56 ALA B N 1
ATOM 1927 C CA . ALA B 1 56 ? -16.625 -5.664 1.132 1 83.44 56 ALA B CA 1
ATOM 1928 C C . ALA B 1 56 ? -18 -5.125 1.518 1 83.44 56 ALA B C 1
ATOM 1930 O O . ALA B 1 56 ? -18.109 -4.309 2.432 1 83.44 56 ALA B O 1
ATOM 1931 N N . ALA B 1 57 ? -18.938 -5.609 0.864 1 84.12 57 ALA B N 1
ATOM 1932 C CA . ALA B 1 57 ? -20.312 -5.203 1.16 1 84.12 57 ALA B CA 1
ATOM 1933 C C . ALA B 1 57 ? -20.719 -5.645 2.562 1 84.12 57 ALA B C 1
ATOM 1935 O O . ALA B 1 57 ? -21.359 -4.883 3.297 1 84.12 57 ALA B O 1
ATOM 1936 N N . LYS B 1 58 ? -20.328 -6.797 2.902 1 84.38 58 LYS B N 1
ATOM 1937 C CA . LYS B 1 58 ? -20.641 -7.309 4.234 1 84.38 58 LYS B CA 1
ATOM 1938 C C . LYS B 1 58 ? -19.938 -6.492 5.316 1 84.38 58 LYS B C 1
ATOM 1940 O O . LYS B 1 58 ? -20.531 -6.191 6.355 1 84.38 58 LYS B O 1
ATOM 1945 N N . ARG B 1 59 ? -18.812 -6.109 5.09 1 81.5 59 ARG B N 1
ATOM 1946 C CA . ARG B 1 59 ? -18.047 -5.324 6.051 1 81.5 59 ARG B CA 1
ATOM 1947 C C . ARG B 1 59 ? -18.641 -3.936 6.23 1 81.5 59 ARG B C 1
ATOM 1949 O O . ARG B 1 59 ? -18.703 -3.412 7.344 1 81.5 59 ARG B O 1
ATOM 1956 N N . THR B 1 60 ? -19.062 -3.395 5.164 1 82.31 60 THR B N 1
ATOM 1957 C CA . THR B 1 60 ? -19.703 -2.084 5.211 1 82.31 60 THR B CA 1
ATOM 1958 C C . THR B 1 60 ? -20.984 -2.143 6.027 1 82.31 60 THR B C 1
ATOM 1960 O O . THR B 1 60 ? -21.281 -1.225 6.793 1 82.31 60 THR B O 1
ATOM 1963 N N . GLU B 1 61 ? -21.609 -3.213 5.863 1 84.19 61 GLU B N 1
ATOM 1964 C CA . GLU B 1 61 ? -22.844 -3.393 6.617 1 84.19 61 GLU B CA 1
ATOM 1965 C C . GLU B 1 61 ? -22.578 -3.459 8.117 1 84.19 61 GLU B C 1
ATOM 1967 O O . GLU B 1 61 ? -23.297 -2.85 8.906 1 84.19 61 GLU B O 1
ATOM 1972 N N . VAL B 1 62 ? -21.625 -4.102 8.469 1 82.19 62 VAL B N 1
ATOM 1973 C CA . VAL B 1 62 ? -21.266 -4.246 9.875 1 82.19 62 VAL B CA 1
ATOM 1974 C C . VAL B 1 62 ? -20.828 -2.895 10.438 1 82.19 62 VAL B C 1
ATOM 1976 O O . VAL B 1 62 ? -21.203 -2.527 11.555 1 82.19 62 VAL B O 1
ATOM 1979 N N . ALA B 1 63 ? -20.125 -2.16 9.648 1 82.81 63 ALA B N 1
ATOM 1980 C CA . ALA B 1 63 ? -19.672 -0.842 10.078 1 82.81 63 ALA B CA 1
ATOM 1981 C C . ALA B 1 63 ? -20.844 0.12 10.258 1 82.81 63 ALA B C 1
ATOM 1983 O O . ALA B 1 63 ? -20.875 0.903 11.211 1 82.81 63 ALA B O 1
ATOM 1984 N N . MET B 1 64 ? -21.797 -0.017 9.391 1 86 64 MET B N 1
ATOM 1985 C CA . MET B 1 64 ? -22.953 0.875 9.422 1 86 64 MET B CA 1
ATOM 1986 C C . MET B 1 64 ? -23.797 0.634 10.672 1 86 64 MET B C 1
ATOM 1988 O O . MET B 1 64 ? -24.391 1.566 11.219 1 86 64 MET B O 1
ATOM 1992 N N . ALA B 1 65 ? -23.625 -0.553 11.156 1 86.5 65 ALA B N 1
ATOM 1993 C CA . ALA B 1 65 ? -24.391 -0.888 12.359 1 86.5 65 ALA B CA 1
ATOM 1994 C C . ALA B 1 65 ? -23.812 -0.19 13.586 1 86.5 65 ALA B C 1
ATOM 1996 O O . ALA B 1 65 ? -24.5 -0.04 14.602 1 86.5 65 ALA B O 1
ATOM 1997 N N . GLU B 1 66 ? -22.625 0.277 13.484 1 83.62 66 GLU B N 1
ATOM 1998 C CA . GLU B 1 66 ? -21.938 0.895 14.617 1 83.62 66 GLU B CA 1
ATOM 1999 C C . GLU B 1 66 ? -22.047 2.416 14.57 1 83.62 66 GLU B C 1
ATOM 2001 O O . GLU B 1 66 ? -21.562 3.111 15.461 1 83.62 66 GLU B O 1
ATOM 2006 N N . ILE B 1 67 ? -22.672 2.984 13.648 1 86.56 67 ILE B N 1
ATOM 2007 C CA . ILE B 1 67 ? -22.609 4.406 13.328 1 86.56 67 ILE B CA 1
ATOM 2008 C C . ILE B 1 67 ? -23.172 5.223 14.492 1 86.56 67 ILE B C 1
ATOM 2010 O O . ILE B 1 67 ? -22.594 6.242 14.875 1 86.56 67 ILE B O 1
ATOM 2014 N N . ASP B 1 68 ? -24.25 4.758 15.094 1 85.81 68 ASP B N 1
ATOM 2015 C CA . ASP B 1 68 ? -24.891 5.527 16.156 1 85.81 68 ASP B CA 1
ATOM 2016 C C . ASP B 1 68 ? -24 5.586 17.391 1 85.81 68 ASP B C 1
ATOM 2018 O O . ASP B 1 68 ? -23.891 6.633 18.047 1 85.81 68 ASP B O 1
ATOM 2022 N N . ARG B 1 69 ? -23.438 4.492 17.641 1 87.19 69 ARG B N 1
ATOM 2023 C CA . ARG B 1 69 ? -22.516 4.449 18.781 1 87.19 69 ARG B CA 1
ATOM 2024 C C . ARG B 1 69 ? -21.344 5.387 18.547 1 87.19 69 ARG B C 1
ATOM 2026 O O . ARG B 1 69 ? -20.922 6.098 19.469 1 87.19 69 ARG B O 1
ATOM 2033 N N . LEU B 1 70 ? -20.859 5.488 17.359 1 87.19 70 LEU B N 1
ATOM 2034 C CA . LEU B 1 70 ? -19.688 6.289 17.016 1 87.19 70 LEU B CA 1
ATOM 2035 C C . LEU B 1 70 ? -20.031 7.773 17 1 87.19 70 LEU B C 1
ATOM 2037 O O . LEU B 1 70 ? -19.203 8.609 17.359 1 87.19 70 LEU B O 1
ATOM 2041 N N . LYS B 1 71 ? -21.172 8.078 16.672 1 86.69 71 LYS B N 1
ATOM 2042 C CA . LYS B 1 71 ? -21.625 9.469 16.641 1 86.69 71 LYS B CA 1
ATOM 2043 C C . LYS B 1 71 ? -21.656 10.062 18.047 1 86.69 71 LYS B C 1
ATOM 2045 O O . LYS B 1 71 ? -21.5 11.273 18.219 1 86.69 71 LYS B O 1
ATOM 2050 N N . ALA B 1 72 ? -21.797 9.227 19.031 1 89 72 ALA B N 1
ATOM 2051 C CA . ALA B 1 72 ? -21.891 9.672 20.406 1 89 72 ALA B CA 1
ATOM 2052 C C . ALA B 1 72 ? -20.5 9.758 21.047 1 89 72 ALA B C 1
ATOM 2054 O O . ALA B 1 72 ? -20.375 10.133 22.219 1 89 72 ALA B O 1
ATOM 2055 N N . SER B 1 73 ? -19.531 9.547 20.281 1 89.62 73 SER B N 1
ATOM 2056 C CA . SER B 1 73 ? -18.172 9.5 20.797 1 89.62 73 SER B CA 1
ATOM 2057 C C . SER B 1 73 ? -17.656 10.898 21.125 1 89.62 73 SER B C 1
ATOM 2059 O O . SER B 1 73 ? -18.031 11.875 20.469 1 89.62 73 SER B O 1
ATOM 2061 N N . ALA B 1 74 ? -16.719 10.977 22.125 1 91.81 74 ALA B N 1
ATOM 2062 C CA . ALA B 1 74 ? -16.047 12.227 22.5 1 91.81 74 ALA B CA 1
ATOM 2063 C C . ALA B 1 74 ? -14.945 12.57 21.5 1 91.81 74 ALA B C 1
ATOM 2065 O O . ALA B 1 74 ? -14.469 13.703 21.453 1 91.81 74 ALA B O 1
ATOM 2066 N N . ASP B 1 75 ? -14.547 11.727 20.641 1 92.06 75 ASP B N 1
ATOM 2067 C CA . ASP B 1 75 ? -13.531 11.883 19.609 1 92.06 75 ASP B CA 1
ATOM 2068 C C . ASP B 1 75 ? -13.969 11.227 18.297 1 92.06 75 ASP B C 1
ATOM 2070 O O . ASP B 1 75 ? -13.359 10.258 17.859 1 92.06 75 ASP B O 1
ATOM 2074 N N . PRO B 1 76 ? -14.922 11.805 17.672 1 88.94 76 PRO B N 1
ATOM 2075 C CA . PRO B 1 76 ? -15.516 11.156 16.5 1 88.94 76 PRO B CA 1
ATOM 2076 C C . PRO B 1 76 ? -14.508 10.945 15.367 1 88.94 76 PRO B C 1
ATOM 2078 O O . PRO B 1 76 ? -14.57 9.93 14.664 1 88.94 76 PRO B O 1
ATOM 2081 N N . VAL B 1 77 ? -13.586 11.891 15.211 1 91.19 77 VAL B N 1
ATOM 2082 C CA . VAL B 1 77 ? -12.602 11.734 14.148 1 91.19 77 VAL B CA 1
ATOM 2083 C C . VAL B 1 77 ? -11.656 10.578 14.477 1 91.19 77 VAL B C 1
ATOM 2085 O O . VAL B 1 77 ? -11.414 9.711 13.641 1 91.19 77 VAL B O 1
ATOM 2088 N N . GLY B 1 78 ? -11.141 10.594 15.695 1 93.94 78 GLY B N 1
ATOM 2089 C CA . GLY B 1 78 ? -10.266 9.508 16.109 1 93.94 78 GLY B CA 1
ATOM 2090 C C . GLY B 1 78 ? -10.93 8.148 16.031 1 93.94 78 GLY B C 1
ATOM 2091 O O . GLY B 1 78 ? -10.32 7.184 15.578 1 93.94 78 GLY B O 1
ATOM 2092 N N . ASP B 1 79 ? -12.133 8.094 16.406 1 91.62 79 ASP B N 1
ATOM 2093 C CA . ASP B 1 79 ? -12.859 6.832 16.406 1 91.62 79 ASP B CA 1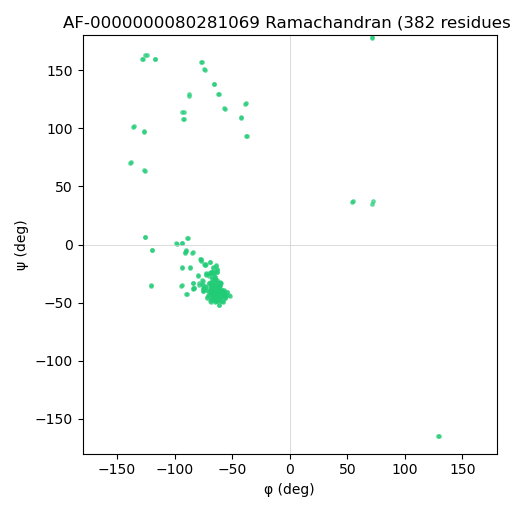
ATOM 2094 C C . ASP B 1 79 ? -13.18 6.395 14.977 1 91.62 79 ASP B C 1
ATOM 2096 O O . ASP B 1 79 ? -13.18 5.199 14.672 1 91.62 79 ASP B O 1
ATOM 2100 N N . ALA B 1 80 ? -13.539 7.336 14.141 1 91.06 80 ALA B N 1
ATOM 2101 C CA . ALA B 1 80 ? -13.758 7.023 12.734 1 91.06 80 ALA B CA 1
ATOM 2102 C C . ALA B 1 80 ? -12.492 6.453 12.094 1 91.06 80 ALA B C 1
ATOM 2104 O O . ALA B 1 80 ? -12.555 5.469 11.352 1 91.06 80 ALA B O 1
ATOM 2105 N N . LEU B 1 81 ? -11.367 7.047 12.398 1 95.12 81 LEU B N 1
ATOM 2106 C CA . LEU B 1 81 ? -10.086 6.57 11.883 1 95.12 81 LEU B CA 1
ATOM 2107 C C . LEU B 1 81 ? -9.773 5.172 12.414 1 95.12 81 LEU B C 1
ATOM 2109 O O . LEU B 1 81 ? -9.281 4.32 11.672 1 95.12 81 LEU B O 1
ATOM 2113 N N . GLN B 1 82 ? -10.094 4.961 13.656 1 94.12 82 GLN B N 1
ATOM 2114 C CA . GLN B 1 82 ? -9.875 3.645 14.242 1 94.12 82 GLN B CA 1
ATOM 2115 C C . GLN B 1 82 ? -10.75 2.59 13.562 1 94.12 82 GLN B C 1
ATOM 2117 O O . GLN B 1 82 ? -10.289 1.473 13.312 1 94.12 82 GLN B O 1
ATOM 2122 N N . LEU B 1 83 ? -11.906 2.926 13.32 1 90.75 83 LEU B N 1
ATOM 2123 C CA . LEU B 1 83 ? -12.797 2.002 12.625 1 90.75 83 LEU B CA 1
ATOM 2124 C C . LEU B 1 83 ? -12.297 1.727 11.211 1 90.75 83 LEU B C 1
ATOM 2126 O O . LEU B 1 83 ? -12.328 0.584 10.75 1 90.75 83 LEU B O 1
ATOM 2130 N N . MET B 1 84 ? -11.914 2.752 10.5 1 91.81 84 MET B N 1
ATOM 2131 C CA . MET B 1 84 ? -11.32 2.576 9.18 1 91.81 84 MET B CA 1
ATOM 2132 C C . MET B 1 84 ? -10.148 1.598 9.234 1 91.81 84 MET B C 1
ATOM 2134 O O . MET B 1 84 ? -10.039 0.705 8.391 1 91.81 84 MET B O 1
ATOM 2138 N N . TRP B 1 85 ? -9.312 1.755 10.25 1 95.19 85 TRP B N 1
ATOM 2139 C CA . TRP B 1 85 ? -8.18 0.863 10.484 1 95.19 85 TRP B CA 1
ATOM 2140 C C . TRP B 1 85 ? -8.648 -0.572 10.695 1 95.19 85 TRP B C 1
ATOM 2142 O O . TRP B 1 85 ? -8.133 -1.499 10.062 1 95.19 85 TRP B O 1
ATOM 2152 N N . GLU B 1 86 ? -9.609 -0.748 11.422 1 91.06 86 GLU B N 1
ATOM 2153 C CA . GLU B 1 86 ? -10.141 -2.072 11.727 1 91.06 86 GLU B CA 1
ATOM 2154 C C . GLU B 1 86 ? -10.766 -2.723 10.5 1 91.06 86 GLU B C 1
ATOM 2156 O O . GLU B 1 86 ? -10.641 -3.932 10.297 1 91.06 86 GLU B O 1
ATOM 2161 N N . MET B 1 87 ? -11.383 -1.938 9.695 1 87.38 87 MET B N 1
ATOM 2162 C CA . MET B 1 87 ? -12.031 -2.436 8.484 1 87.38 87 MET B CA 1
ATOM 2163 C C . MET B 1 87 ? -10.992 -2.926 7.477 1 87.38 87 MET B C 1
ATOM 2165 O O . MET B 1 87 ? -11.32 -3.715 6.59 1 87.38 87 MET B O 1
ATOM 2169 N N . HIS B 1 88 ? -9.805 -2.393 7.617 1 92.06 88 HIS B N 1
ATOM 2170 C CA . HIS B 1 88 ? -8.758 -2.797 6.688 1 92.06 88 HIS B CA 1
ATOM 2171 C C . HIS B 1 88 ? -7.938 -3.951 7.254 1 92.06 88 HIS B C 1
ATOM 2173 O O . HIS B 1 88 ? -6.996 -4.422 6.613 1 92.06 88 HIS B O 1
ATOM 2179 N N . GLN B 1 89 ? -8.531 -4.25 8.5 1 88.06 89 GLN B N 1
ATOM 2180 C CA . GLN B 1 89 ? -7.883 -5.414 9.094 1 88.06 89 GLN B CA 1
ATOM 2181 C C . GLN B 1 89 ? -8.531 -6.711 8.617 1 88.06 89 GLN B C 1
ATOM 2183 O O . GLN B 1 89 ? -9.703 -6.719 8.234 1 88.06 89 GLN B O 1
ATOM 2188 N N . GLY B 1 90 ? -7.816 -7.746 8.109 1 82.56 90 GLY B N 1
ATOM 2189 C CA . GLY B 1 90 ? -8.445 -9.031 7.848 1 82.56 90 GLY B CA 1
ATOM 2190 C C . GLY B 1 90 ? -8.195 -9.547 6.441 1 82.56 90 GLY B C 1
ATOM 2191 O O . GLY B 1 90 ? -7.406 -8.961 5.695 1 82.56 90 GLY B O 1
ATOM 2192 N N . PRO B 1 91 ? -8.984 -10.5 6.133 1 88.75 91 PRO B N 1
ATOM 2193 C CA . PRO B 1 91 ? -8.68 -11.25 4.914 1 88.75 91 PRO B CA 1
ATOM 2194 C C . PRO B 1 91 ? -9.133 -10.523 3.646 1 88.75 91 PRO B C 1
ATOM 2196 O O . PRO B 1 91 ? -8.508 -10.68 2.592 1 88.75 91 PRO B O 1
ATOM 2199 N N . VAL B 1 92 ? -10.148 -9.688 3.803 1 89.06 92 VAL B N 1
ATOM 2200 C CA . VAL B 1 92 ? -10.648 -8.992 2.621 1 89.06 92 VAL B CA 1
ATOM 2201 C C . VAL B 1 92 ? -9.578 -8.039 2.09 1 89.06 92 VAL B C 1
ATOM 2203 O O . VAL B 1 92 ? -9.328 -7.988 0.884 1 89.06 92 VAL B O 1
ATOM 2206 N N . PHE B 1 93 ? -8.969 -7.387 2.941 1 92.5 93 PHE B N 1
ATOM 2207 C CA . PHE B 1 93 ? -7.973 -6.414 2.514 1 92.5 93 PHE B CA 1
ATOM 2208 C C . PHE B 1 93 ? -6.77 -7.113 1.896 1 92.5 93 PHE B C 1
ATOM 2210 O O . PHE B 1 93 ? -6.305 -6.727 0.821 1 92.5 93 PHE B O 1
ATOM 2217 N N . SER B 1 94 ? -6.281 -8.148 2.582 1 93.25 94 SER B N 1
ATOM 2218 C CA . SER B 1 94 ? -5.137 -8.875 2.035 1 93.25 94 SER B CA 1
ATOM 2219 C C . SER B 1 94 ? -5.453 -9.445 0.658 1 93.25 94 SER B C 1
ATOM 2221 O O . SER B 1 94 ? -4.617 -9.406 -0.245 1 93.25 94 SER B O 1
ATOM 2223 N N . ALA B 1 95 ? -6.672 -9.938 0.518 1 93.44 95 ALA B N 1
ATOM 2224 C CA . ALA B 1 95 ? -7.105 -10.453 -0.778 1 93.44 95 ALA B CA 1
ATOM 2225 C C . ALA B 1 95 ? -7.152 -9.344 -1.821 1 93.44 95 ALA B C 1
ATOM 2227 O O . ALA B 1 95 ? -6.738 -9.539 -2.967 1 93.44 95 ALA B O 1
ATOM 2228 N N . THR B 1 96 ? -7.629 -8.172 -1.413 1 93.88 96 THR B N 1
ATOM 2229 C CA . THR B 1 96 ? -7.73 -7.039 -2.324 1 93.88 96 THR B CA 1
ATOM 2230 C C . THR B 1 96 ? -6.348 -6.605 -2.805 1 93.88 96 THR B C 1
ATOM 2232 O O . THR B 1 96 ? -6.148 -6.363 -3.998 1 93.88 96 THR B O 1
ATOM 2235 N N . VAL B 1 97 ? -5.43 -6.57 -1.915 1 94.88 97 VAL B N 1
ATOM 2236 C CA . VAL B 1 97 ? -4.07 -6.168 -2.264 1 94.88 97 VAL B CA 1
ATOM 2237 C C . VAL B 1 97 ? -3.461 -7.188 -3.227 1 94.88 97 VAL B C 1
ATOM 2239 O O . VAL B 1 97 ? -2.793 -6.816 -4.195 1 94.88 97 VAL B O 1
ATOM 2242 N N . GLU B 1 98 ? -3.756 -8.484 -2.947 1 93.81 98 GLU B N 1
ATOM 2243 C CA . GLU B 1 98 ? -3.34 -9.516 -3.885 1 93.81 98 GLU B CA 1
ATOM 2244 C C . GLU B 1 98 ? -3.846 -9.227 -5.293 1 93.81 98 GLU B C 1
ATOM 2246 O O . GLU B 1 98 ? -3.111 -9.391 -6.27 1 93.81 98 GLU B O 1
ATOM 2251 N N . LEU B 1 99 ? -5.008 -8.789 -5.312 1 94.44 99 LEU B N 1
ATOM 2252 C CA . LEU B 1 99 ? -5.617 -8.539 -6.617 1 94.44 99 LEU B CA 1
ATOM 2253 C C . LEU B 1 99 ? -5.051 -7.273 -7.25 1 94.44 99 LEU B C 1
ATOM 2255 O O . LEU B 1 99 ? -4.879 -7.207 -8.469 1 94.44 99 LEU B O 1
ATOM 2259 N N . TRP B 1 100 ? -4.781 -6.234 -6.418 1 94.94 100 TRP B N 1
ATOM 2260 C CA . TRP B 1 100 ? -4.117 -5.043 -6.934 1 94.94 100 TRP B CA 1
ATOM 2261 C C . TRP B 1 100 ? -2.785 -5.406 -7.586 1 94.94 100 TRP B C 1
ATOM 2263 O O . TRP B 1 100 ? -2.508 -4.992 -8.719 1 94.94 100 TRP B O 1
ATOM 2273 N N . VAL B 1 101 ? -2.062 -6.18 -6.934 1 93.56 101 VAL B N 1
ATOM 2274 C CA . VAL B 1 101 ? -0.729 -6.551 -7.395 1 93.56 101 VAL B CA 1
ATOM 2275 C C . VAL B 1 101 ? -0.839 -7.414 -8.648 1 93.56 101 VAL B C 1
ATOM 2277 O O . VAL B 1 101 ? -0.125 -7.191 -9.625 1 93.56 101 VAL B O 1
ATOM 2280 N N . ALA B 1 102 ? -1.766 -8.344 -8.648 1 92.62 102 ALA B N 1
ATOM 2281 C CA . ALA B 1 102 ? -1.956 -9.219 -9.797 1 92.62 102 ALA B CA 1
ATOM 2282 C C . ALA B 1 102 ? -2.434 -8.43 -11.016 1 92.62 102 ALA B C 1
ATOM 2284 O O . ALA B 1 102 ? -2.137 -8.789 -12.156 1 92.62 102 ALA B O 1
ATOM 2285 N N . SER B 1 103 ? -3.125 -7.383 -10.797 1 93.44 103 SER B N 1
ATOM 2286 C CA . SER B 1 103 ? -3.674 -6.551 -11.859 1 93.44 103 SER B CA 1
ATOM 2287 C C . SER B 1 103 ? -2.566 -5.91 -12.695 1 93.44 103 SER B C 1
ATOM 2289 O O . SER B 1 103 ? -2.801 -5.48 -13.82 1 93.44 103 SER B O 1
ATOM 2291 N N . ARG B 1 104 ? -1.356 -5.891 -12.133 1 89.94 104 ARG B N 1
ATOM 2292 C CA . ARG B 1 104 ? -0.234 -5.316 -12.875 1 89.94 104 ARG B CA 1
ATOM 2293 C C . ARG B 1 104 ? 0.055 -6.117 -14.141 1 89.94 104 ARG B C 1
ATOM 2295 O O . ARG B 1 104 ? 0.452 -5.551 -15.156 1 89.94 104 ARG B O 1
ATOM 2302 N N . THR B 1 105 ? -0.238 -7.453 -14.031 1 88.19 105 THR B N 1
ATOM 2303 C CA . THR B 1 105 ? 0.198 -8.328 -15.117 1 88.19 105 THR B CA 1
ATOM 2304 C C . THR B 1 105 ? -0.977 -9.125 -15.672 1 88.19 105 THR B C 1
ATOM 2306 O O . THR B 1 105 ? -0.791 -10.008 -16.516 1 88.19 105 THR B O 1
ATOM 2309 N N . ASP B 1 106 ? -2.168 -8.859 -15.25 1 91.31 106 ASP B N 1
ATOM 2310 C CA . ASP B 1 106 ? -3.389 -9.523 -15.695 1 91.31 106 ASP B CA 1
ATOM 2311 C C . ASP B 1 106 ? -4.426 -8.516 -16.172 1 91.31 106 ASP B C 1
ATOM 2313 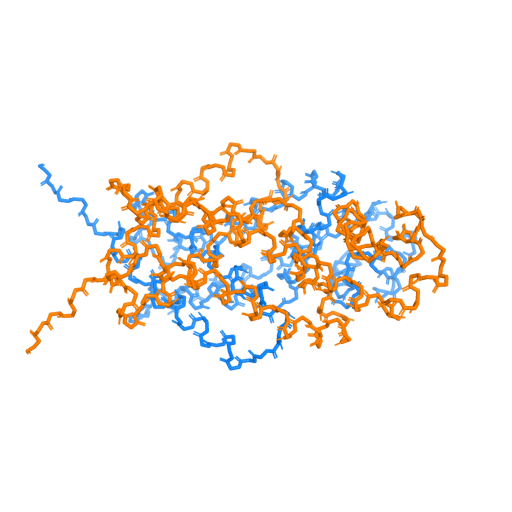O O . ASP B 1 106 ? -5.219 -8.008 -15.367 1 91.31 106 ASP B O 1
ATOM 2317 N N . PRO B 1 107 ? -4.48 -8.328 -17.484 1 92.38 107 PRO B N 1
ATOM 2318 C CA . PRO B 1 107 ? -5.355 -7.277 -18.016 1 92.38 107 PRO B CA 1
ATOM 2319 C C . PRO B 1 107 ? -6.836 -7.555 -17.734 1 92.38 107 PRO B C 1
ATOM 2321 O O . PRO B 1 107 ? -7.617 -6.617 -17.547 1 92.38 107 PRO B O 1
ATOM 2324 N N . GLU B 1 108 ? -7.191 -8.781 -17.734 1 94.25 108 GLU B N 1
ATOM 2325 C CA . GLU B 1 108 ? -8.586 -9.117 -17.438 1 94.25 108 GLU B CA 1
ATOM 2326 C C . GLU B 1 108 ? -8.938 -8.766 -16 1 94.25 108 GLU B C 1
ATOM 2328 O O . GLU B 1 108 ? -9.984 -8.164 -15.742 1 94.25 108 GLU B O 1
ATOM 2333 N N . LEU B 1 109 ? -8.117 -9.133 -15.125 1 94.81 109 LEU B N 1
ATOM 2334 C CA . LEU B 1 109 ? -8.32 -8.789 -13.727 1 94.81 109 LEU B CA 1
ATOM 2335 C C . LEU B 1 109 ? -8.32 -7.273 -13.531 1 94.81 109 LEU B C 1
ATOM 2337 O O . LEU B 1 109 ? -9.156 -6.738 -12.797 1 94.81 109 LEU B O 1
ATOM 2341 N N . ARG B 1 110 ? -7.422 -6.613 -14.172 1 94.44 110 ARG B N 1
ATOM 2342 C CA . ARG B 1 110 ? -7.336 -5.16 -14.062 1 94.44 110 ARG B CA 1
ATOM 2343 C C . ARG B 1 110 ? -8.641 -4.5 -14.5 1 94.44 110 ARG B C 1
ATOM 2345 O O . ARG B 1 110 ? -9.117 -3.566 -13.852 1 94.44 110 ARG B O 1
ATOM 2352 N N . ALA B 1 111 ? -9.211 -4.965 -15.539 1 95 111 ALA B N 1
ATOM 2353 C CA . ALA B 1 111 ? -10.469 -4.422 -16.047 1 95 111 ALA B CA 1
ATOM 2354 C C . ALA B 1 111 ? -11.586 -4.594 -15.023 1 95 111 ALA B C 1
ATOM 2356 O O . ALA B 1 111 ? -12.406 -3.688 -14.828 1 95 111 ALA B O 1
ATOM 2357 N N . GLN B 1 112 ? -11.578 -5.676 -14.383 1 94.81 112 GLN B N 1
ATOM 2358 C CA . GLN B 1 112 ? -12.609 -5.922 -13.383 1 94.81 112 GLN B CA 1
ATOM 2359 C C . GLN B 1 112 ? -12.359 -5.109 -12.117 1 94.81 112 GLN B C 1
ATOM 2361 O O . GLN B 1 112 ? -13.289 -4.551 -11.531 1 94.81 112 GLN B O 1
ATOM 2366 N N . MET B 1 113 ? -11.125 -4.996 -11.742 1 94.06 113 MET B N 1
ATOM 2367 C CA . MET B 1 113 ? -10.773 -4.242 -10.539 1 94.06 113 MET B CA 1
ATOM 2368 C C . MET B 1 113 ? -11.047 -2.756 -10.734 1 94.06 113 MET B C 1
ATOM 2370 O O . MET B 1 113 ? -11.398 -2.059 -9.773 1 94.06 113 MET B O 1
ATOM 2374 N N . ALA B 1 114 ? -10.961 -2.307 -11.961 1 92.56 114 ALA B N 1
ATOM 2375 C CA . ALA B 1 114 ? -11.25 -0.907 -12.266 1 92.56 114 ALA B CA 1
ATOM 2376 C C . ALA B 1 114 ? -12.703 -0.561 -11.945 1 92.56 114 ALA B C 1
ATOM 2378 O O . ALA B 1 114 ? -13.023 0.599 -11.68 1 92.56 114 ALA B O 1
ATOM 2379 N N . VAL B 1 115 ? -13.492 -1.578 -11.898 1 90.62 115 VAL B N 1
ATOM 2380 C CA . VAL B 1 115 ? -14.906 -1.395 -11.594 1 90.62 115 VAL B CA 1
ATOM 2381 C C . VAL B 1 115 ? -15.141 -1.589 -10.102 1 90.62 115 VAL B C 1
ATOM 2383 O O . VAL B 1 115 ? -15.867 -0.815 -9.469 1 90.62 115 VAL B O 1
ATOM 2386 N N . VAL B 1 116 ? -14.422 -2.484 -9.5 1 89.69 116 VAL B N 1
ATOM 2387 C CA . VAL B 1 116 ? -14.68 -2.908 -8.125 1 89.69 116 VAL B CA 1
ATOM 2388 C C . VAL B 1 116 ? -14.031 -1.93 -7.152 1 89.69 116 VAL B C 1
ATOM 2390 O O . VAL B 1 116 ? -14.609 -1.603 -6.113 1 89.69 116 VAL B O 1
ATOM 2393 N N . GLU B 1 117 ? -12.883 -1.421 -7.465 1 88.62 117 GLU B N 1
ATOM 2394 C CA . GLU B 1 117 ? -12.086 -0.619 -6.535 1 88.62 117 GLU B CA 1
ATOM 2395 C C . GLU B 1 117 ? -12.82 0.67 -6.16 1 88.62 117 GLU B C 1
ATOM 2397 O O . GLU B 1 117 ? -12.922 1.012 -4.98 1 88.62 117 GLU B O 1
ATOM 2402 N N . PRO B 1 118 ? -13.414 1.359 -7.137 1 85.62 118 PRO B N 1
ATOM 2403 C CA . PRO B 1 118 ? -14.141 2.582 -6.785 1 85.62 118 PRO B CA 1
ATOM 2404 C C . PRO B 1 118 ? -15.352 2.312 -5.898 1 85.62 118 PRO B C 1
ATOM 2406 O O . PRO B 1 118 ? -15.695 3.139 -5.047 1 85.62 118 PRO B O 1
ATOM 2409 N N . ILE B 1 119 ? -15.883 1.18 -6.023 1 83.5 119 ILE B N 1
ATOM 2410 C CA . ILE B 1 119 ? -17.047 0.836 -5.227 1 83.5 119 ILE B CA 1
ATOM 2411 C C . ILE B 1 119 ? -16.641 0.631 -3.77 1 83.5 119 ILE B C 1
ATOM 2413 O O . ILE B 1 119 ? -17.297 1.16 -2.859 1 83.5 119 ILE B O 1
ATOM 2417 N N . ALA B 1 120 ? -15.602 -0.079 -3.594 1 80.5 120 ALA B N 1
ATOM 2418 C CA . ALA B 1 120 ? -15.109 -0.33 -2.244 1 80.5 120 ALA B CA 1
ATOM 2419 C C . ALA B 1 120 ? -14.68 0.968 -1.568 1 80.5 120 ALA B C 1
ATOM 2421 O O . ALA B 1 120 ? -14.992 1.204 -0.4 1 80.5 120 ALA B O 1
ATOM 2422 N N . THR B 1 121 ? -14.031 1.842 -2.293 1 84.81 121 THR B N 1
ATOM 2423 C CA . THR B 1 121 ? -13.562 3.119 -1.763 1 84.81 121 THR B CA 1
ATOM 2424 C C . THR B 1 121 ? -14.742 4.039 -1.451 1 84.81 121 THR B C 1
ATOM 2426 O O . THR B 1 121 ? -14.766 4.699 -0.41 1 84.81 121 THR B O 1
ATOM 2429 N N . SER B 1 122 ? -15.727 4.008 -2.295 1 86.25 122 SER B N 1
ATOM 2430 C CA . SER B 1 122 ? -16.891 4.867 -2.117 1 86.25 122 SER B CA 1
ATOM 2431 C C . SER B 1 122 ? -17.688 4.469 -0.876 1 86.25 122 SER B C 1
ATOM 2433 O O . SER B 1 122 ? -18.281 5.32 -0.209 1 86.25 122 SER B O 1
ATOM 2435 N N . SER B 1 123 ? -17.656 3.203 -0.643 1 83.62 123 SER B N 1
ATOM 2436 C CA . SER B 1 123 ? -18.359 2.729 0.547 1 83.62 123 SER B CA 1
ATOM 2437 C C . SER B 1 123 ? -17.734 3.295 1.817 1 83.62 123 SER B C 1
ATOM 2439 O O . SER B 1 123 ? -18.438 3.662 2.756 1 83.62 123 SER B O 1
ATOM 2441 N N . LEU B 1 124 ? -16.5 3.451 1.87 1 84.25 124 LEU B N 1
ATOM 2442 C CA . LEU B 1 124 ? -15.797 4.004 3.027 1 84.25 124 LEU B CA 1
ATOM 2443 C C . LEU B 1 124 ? -16.047 5.504 3.15 1 84.25 124 LEU B C 1
ATOM 2445 O O . LEU B 1 124 ? -16.234 6.02 4.254 1 84.25 124 LEU B O 1
ATOM 2449 N N . VAL B 1 125 ? -16.125 6.125 2.01 1 86.5 125 VAL B N 1
ATOM 2450 C CA . VAL B 1 125 ? -16.438 7.551 1.981 1 86.5 125 VAL B CA 1
ATOM 2451 C C . VAL B 1 125 ? -17.859 7.785 2.502 1 86.5 125 VAL B C 1
ATOM 2453 O O . VAL B 1 125 ? -18.078 8.68 3.322 1 86.5 125 VAL B O 1
ATOM 2456 N N . GLU B 1 126 ? -18.75 6.984 2.037 1 85.81 126 GLU B N 1
ATOM 2457 C CA . GLU B 1 126 ? -20.141 7.109 2.473 1 85.81 126 GLU B CA 1
ATOM 2458 C C . GLU B 1 126 ? -20.266 6.859 3.973 1 85.81 126 GLU B C 1
ATOM 2460 O O . GLU B 1 126 ? -21.031 7.547 4.656 1 85.81 126 GLU B O 1
ATOM 2465 N N . PHE B 1 127 ? -19.547 6 4.387 1 85.19 127 PHE B N 1
ATOM 2466 C CA . PHE B 1 127 ? -19.516 5.734 5.82 1 85.19 127 PHE B CA 1
ATOM 2467 C C . PHE B 1 127 ? -18.984 6.945 6.582 1 85.19 127 PHE B C 1
ATOM 2469 O O . PHE B 1 127 ? -19.547 7.34 7.602 1 85.19 127 PHE B O 1
ATOM 2476 N N . GLY B 1 128 ? -17.906 7.543 6.152 1 87.25 128 GLY B N 1
ATOM 2477 C CA . GLY B 1 128 ? -17.359 8.75 6.758 1 87.25 128 GLY B CA 1
ATOM 2478 C C . GLY B 1 128 ? -18.359 9.898 6.801 1 87.25 128 GLY B C 1
ATOM 2479 O O . GLY B 1 128 ? -18.469 10.586 7.816 1 87.25 128 GLY B O 1
ATOM 2480 N N . LYS B 1 129 ? -19.094 10 5.738 1 89.5 129 LYS B N 1
ATOM 2481 C CA . LYS B 1 129 ? -20.094 11.055 5.664 1 89.5 129 LYS B CA 1
ATOM 2482 C C . LYS B 1 129 ? -21.188 10.844 6.703 1 89.5 129 LYS B C 1
ATOM 2484 O O . LYS B 1 129 ? -21.656 11.797 7.332 1 89.5 129 LYS B O 1
ATOM 2489 N N . ALA B 1 130 ? -21.547 9.641 6.84 1 88.25 130 ALA B N 1
ATOM 2490 C CA . ALA B 1 130 ? -22.594 9.312 7.805 1 88.25 130 ALA B CA 1
ATOM 2491 C C . ALA B 1 130 ? -22.109 9.531 9.234 1 88.25 130 ALA B C 1
ATOM 2493 O O . ALA B 1 130 ? -22.891 9.945 10.102 1 88.25 130 ALA B O 1
ATOM 2494 N N . LEU B 1 131 ? -20.922 9.344 9.477 1 88.12 131 LEU B N 1
ATOM 2495 C CA . LEU B 1 131 ? -20.359 9.406 10.82 1 88.12 131 LEU B CA 1
ATOM 2496 C C . LEU B 1 131 ? -20.031 10.844 11.211 1 88.12 131 LEU B C 1
ATOM 2498 O O . LEU B 1 131 ? -20.141 11.211 12.383 1 88.12 131 LEU B O 1
ATOM 2502 N N . LEU B 1 132 ? -19.641 11.641 10.227 1 89.88 132 LEU B N 1
ATOM 2503 C CA . LEU B 1 132 ? -19.219 13.016 10.477 1 89.88 132 LEU B CA 1
ATOM 2504 C C . LEU B 1 132 ? -20 13.992 9.609 1 89.88 132 LEU B C 1
ATOM 2506 O O . LEU B 1 132 ? -19.406 14.734 8.82 1 89.88 132 LEU B O 1
ATOM 2510 N N . PRO B 1 133 ? -21.25 14.047 9.836 1 85.94 133 PRO B N 1
ATOM 2511 C CA . PRO B 1 133 ? -22.094 14.867 8.969 1 85.94 133 PRO B CA 1
ATOM 2512 C C . PRO B 1 133 ? -21.703 16.344 8.977 1 85.94 133 PRO B C 1
ATOM 2514 O O . PRO B 1 133 ? -21.812 17.016 7.953 1 85.94 133 PRO B O 1
ATOM 2517 N N . ASP B 1 134 ? -21.234 16.828 10.055 1 85.38 134 ASP B N 1
ATOM 2518 C CA . ASP B 1 134 ? -20.891 18.234 10.141 1 85.38 134 ASP B CA 1
ATOM 2519 C C . ASP B 1 134 ? -19.656 18.547 9.297 1 85.38 134 ASP B C 1
ATOM 2521 O O . ASP B 1 134 ? -19.5 19.672 8.797 1 85.38 134 ASP B O 1
ATOM 2525 N N . HIS B 1 135 ? -18.844 17.547 9.078 1 86.69 135 HIS B N 1
ATOM 2526 C CA . HIS B 1 135 ? -17.625 17.734 8.305 1 86.69 135 HIS B CA 1
ATOM 2527 C C . HIS B 1 135 ? -17.844 17.406 6.832 1 86.69 135 HIS B C 1
ATOM 2529 O O . HIS B 1 135 ? -17.125 17.891 5.961 1 86.69 135 HIS B O 1
ATOM 2535 N N . SER B 1 136 ? -18.891 16.656 6.582 1 87.5 136 SER B N 1
ATOM 2536 C CA . SER B 1 136 ? -19.047 16.031 5.273 1 87.5 136 SER B CA 1
ATOM 2537 C C . SER B 1 136 ? -19.344 17.062 4.195 1 87.5 136 SER B C 1
ATOM 2539 O O . SER B 1 136 ? -19.141 16.812 3.006 1 87.5 136 SER B O 1
ATOM 2541 N N . ALA B 1 137 ? -19.688 18.188 4.594 1 87.38 137 ALA B N 1
ATOM 2542 C CA . ALA B 1 137 ? -20.016 19.234 3.619 1 87.38 137 ALA B CA 1
ATOM 2543 C C . ALA B 1 137 ? -18.766 19.984 3.182 1 87.38 137 ALA B C 1
ATOM 2545 O O . ALA B 1 137 ? -18.781 20.703 2.18 1 87.38 137 ALA B O 1
ATOM 2546 N N . HIS B 1 138 ? -17.734 19.906 3.982 1 90.75 138 HIS B N 1
ATOM 2547 C CA . HIS B 1 138 ? -16.5 20.609 3.637 1 90.75 138 HIS B CA 1
ATOM 2548 C C . HIS B 1 138 ? -15.867 20.016 2.381 1 90.75 138 HIS B C 1
ATOM 2550 O O . HIS B 1 138 ? -15.789 18.797 2.232 1 90.75 138 HIS B O 1
ATOM 2556 N N . PRO B 1 139 ? -15.398 20.797 1.521 1 89.25 139 PRO B N 1
ATOM 2557 C CA . PRO B 1 139 ? -14.875 20.328 0.237 1 89.25 139 PRO B CA 1
ATOM 2558 C C . PRO B 1 139 ? -13.656 19.406 0.395 1 89.25 139 PRO B C 1
ATOM 2560 O O . PRO B 1 139 ? -13.414 18.562 -0.457 1 89.25 139 PRO B O 1
ATOM 2563 N N . GLU B 1 140 ? -12.992 19.562 1.522 1 93.19 140 GLU B N 1
ATOM 2564 C CA . GLU B 1 140 ? -11.766 18.797 1.719 1 93.19 140 GLU B CA 1
ATOM 2565 C C . GLU B 1 140 ? -12.047 17.469 2.41 1 93.19 140 GLU B C 1
ATOM 2567 O O . GLU B 1 140 ? -11.156 16.641 2.559 1 93.19 140 GLU B O 1
ATOM 2572 N N . PHE B 1 141 ? -13.297 17.312 2.84 1 94 141 PHE B N 1
ATOM 2573 C CA . PHE B 1 141 ? -13.609 16.125 3.633 1 94 141 PHE B CA 1
ATOM 2574 C C . PHE B 1 141 ? -13.273 14.859 2.865 1 94 141 PHE B C 1
ATOM 2576 O O . PHE B 1 141 ? -12.562 13.992 3.379 1 94 141 PHE B O 1
ATOM 2583 N N . LEU B 1 142 ? -13.734 14.805 1.612 1 93 142 LEU B N 1
ATOM 2584 C CA . LEU B 1 142 ? -13.492 13.633 0.775 1 93 142 LEU B CA 1
ATOM 2585 C C . LEU B 1 142 ? -12 13.398 0.584 1 93 142 LEU B C 1
ATOM 2587 O O . LEU B 1 142 ? -11.523 12.266 0.697 1 93 142 LEU B O 1
ATOM 2591 N N . HIS B 1 143 ? -11.32 14.438 0.35 1 94.62 143 HIS B N 1
ATOM 2592 C CA . HIS B 1 143 ? -9.875 14.344 0.147 1 94.62 143 HIS B CA 1
ATOM 2593 C C . HIS B 1 143 ? -9.172 13.859 1.409 1 94.62 143 HIS B C 1
ATOM 2595 O O . HIS B 1 143 ? -8.234 13.062 1.335 1 94.62 143 HIS B O 1
ATOM 2601 N N . ALA B 1 144 ? -9.641 14.32 2.555 1 95.44 144 ALA B N 1
ATOM 2602 C CA . ALA B 1 144 ? -9.07 13.891 3.83 1 95.44 144 ALA B CA 1
ATOM 2603 C C . ALA B 1 144 ? -9.297 12.398 4.059 1 95.44 144 ALA B C 1
ATOM 2605 O O . ALA B 1 144 ? -8.406 11.695 4.539 1 95.44 144 ALA B O 1
ATOM 2606 N N . VAL B 1 145 ? -10.461 11.914 3.703 1 95.12 145 VAL B N 1
ATOM 2607 C CA . VAL B 1 145 ? -10.789 10.5 3.855 1 95.12 145 VAL B CA 1
ATOM 2608 C C . VAL B 1 145 ? -9.883 9.656 2.953 1 95.12 145 VAL B C 1
ATOM 2610 O O . VAL B 1 145 ? -9.359 8.625 3.381 1 95.12 145 VAL B O 1
ATOM 2613 N N . TYR B 1 146 ? -9.664 10.102 1.754 1 95.44 146 TYR B N 1
ATOM 2614 C CA . TYR B 1 146 ? -8.797 9.383 0.824 1 95.44 146 TYR B CA 1
ATOM 2615 C C . TYR B 1 146 ? -7.363 9.328 1.335 1 95.44 146 TYR B C 1
ATOM 2617 O O . TYR B 1 146 ? -6.703 8.289 1.247 1 95.44 146 TYR B O 1
ATOM 2625 N N . THR B 1 147 ? -6.922 10.453 1.859 1 97.12 147 THR B N 1
ATOM 2626 C CA . THR B 1 147 ? -5.582 10.469 2.43 1 97.12 147 THR B CA 1
ATOM 2627 C C . TH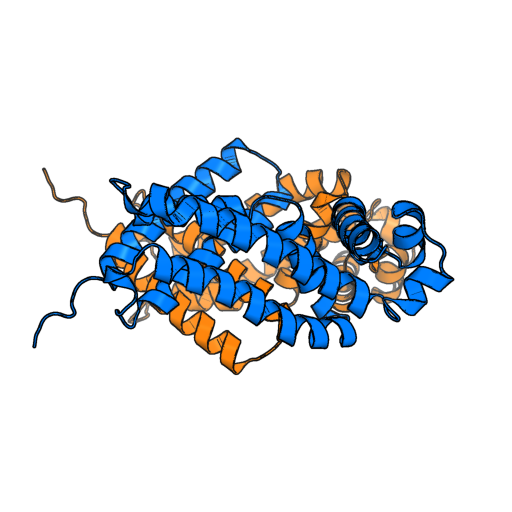R B 1 147 ? -5.484 9.508 3.611 1 97.12 147 THR B C 1
ATOM 2629 O O . THR B 1 147 ? -4.484 8.797 3.762 1 97.12 147 THR B O 1
ATOM 2632 N N . ALA B 1 148 ? -6.52 9.492 4.383 1 97.38 148 ALA B N 1
ATOM 2633 C CA . ALA B 1 148 ? -6.543 8.555 5.508 1 97.38 148 ALA B CA 1
ATOM 2634 C C . ALA B 1 148 ? -6.465 7.113 5.023 1 97.38 148 ALA B C 1
ATOM 2636 O O . ALA B 1 148 ? -5.723 6.301 5.582 1 97.38 148 ALA B O 1
ATOM 2637 N N . MET B 1 149 ? -7.148 6.793 4 1 95.88 149 MET B N 1
ATOM 2638 C CA . MET B 1 149 ? -7.113 5.449 3.426 1 95.88 149 MET B CA 1
ATOM 2639 C C . MET B 1 149 ? -5.719 5.125 2.9 1 95.88 149 MET B C 1
ATOM 2641 O O . MET B 1 149 ? -5.223 4.012 3.094 1 95.88 149 MET B O 1
ATOM 2645 N N . ASP B 1 150 ? -5.109 6.074 2.27 1 97.31 150 ASP B N 1
ATOM 2646 C CA . ASP B 1 150 ? -3.76 5.855 1.756 1 97.31 150 ASP B CA 1
ATOM 2647 C C . ASP B 1 150 ? -2.787 5.543 2.891 1 97.31 150 ASP B C 1
ATOM 2649 O O . ASP B 1 150 ? -1.929 4.664 2.756 1 97.31 150 ASP B O 1
ATOM 2653 N N . VAL B 1 151 ? -2.902 6.254 3.963 1 98.25 151 VAL B N 1
ATOM 2654 C CA . VAL B 1 151 ? -2.039 6.039 5.121 1 98.25 151 VAL B CA 1
ATOM 2655 C C . VAL B 1 151 ? -2.279 4.641 5.691 1 98.25 151 VAL B C 1
ATOM 2657 O O . VAL B 1 151 ? -1.332 3.883 5.906 1 98.25 151 VAL B O 1
ATOM 2660 N N . VAL B 1 152 ? -3.512 4.289 5.891 1 97.31 152 VAL B N 1
ATOM 2661 C CA . VAL B 1 152 ? -3.875 2.996 6.457 1 97.31 152 VAL B CA 1
ATOM 2662 C C . VAL B 1 152 ? -3.344 1.874 5.566 1 97.31 152 VAL B C 1
ATOM 2664 O O . VAL B 1 152 ? -2.682 0.952 6.047 1 97.31 152 VAL B O 1
ATOM 2667 N N . ARG B 1 153 ? -3.586 1.983 4.328 1 96.88 153 ARG B N 1
ATOM 2668 C CA . ARG B 1 153 ? -3.174 0.96 3.375 1 96.88 153 ARG B CA 1
ATOM 2669 C C . ARG B 1 153 ? -1.653 0.866 3.295 1 96.88 153 ARG B C 1
ATOM 2671 O O . ARG B 1 153 ? -1.094 -0.232 3.281 1 96.88 153 ARG B O 1
ATOM 2678 N N . GLY B 1 154 ? -1.03 2.035 3.25 1 96.94 154 GLY B N 1
ATOM 2679 C CA . GLY B 1 154 ? 0.423 2.037 3.207 1 96.94 154 GLY B CA 1
ATOM 2680 C C . GLY B 1 154 ? 1.058 1.37 4.414 1 96.94 154 GLY B C 1
ATOM 2681 O O . GLY B 1 154 ? 1.99 0.577 4.273 1 96.94 154 GLY B O 1
ATOM 2682 N N . ILE B 1 155 ? 0.545 1.615 5.57 1 96.88 155 ILE B N 1
ATOM 2683 C CA . ILE B 1 155 ? 1.047 1.028 6.809 1 96.88 155 ILE B CA 1
ATOM 2684 C C . ILE B 1 155 ? 0.849 -0.486 6.777 1 96.88 155 ILE B C 1
ATOM 2686 O O . ILE B 1 155 ? 1.784 -1.245 7.043 1 96.88 155 ILE B O 1
ATOM 2690 N N . LEU B 1 156 ? -0.32 -0.894 6.441 1 96.31 156 LEU B N 1
ATOM 2691 C CA . LEU B 1 156 ? -0.673 -2.307 6.52 1 96.31 156 LEU B CA 1
ATOM 2692 C C . LEU B 1 156 ? 0.133 -3.125 5.516 1 96.31 156 LEU B C 1
ATOM 2694 O O . LEU B 1 156 ? 0.679 -4.176 5.863 1 96.31 156 LEU B O 1
ATOM 2698 N N . ILE B 1 157 ? 0.24 -2.645 4.312 1 95.06 157 ILE B N 1
ATOM 2699 C CA . ILE B 1 157 ? 0.904 -3.404 3.26 1 95.06 157 ILE B CA 1
ATOM 2700 C C . ILE B 1 157 ? 2.387 -3.559 3.59 1 95.06 157 ILE B C 1
ATOM 2702 O O . ILE B 1 157 ? 2.93 -4.664 3.531 1 95.06 157 ILE B O 1
ATOM 2706 N N . ALA B 1 158 ? 3.037 -2.508 3.99 1 92.31 158 ALA B N 1
ATOM 2707 C CA . ALA B 1 158 ? 4.461 -2.566 4.309 1 92.31 158 ALA B CA 1
ATOM 2708 C C . ALA B 1 158 ? 4.715 -3.441 5.535 1 92.31 158 ALA B C 1
ATOM 2710 O O . ALA B 1 158 ? 5.793 -4.016 5.684 1 92.31 158 ALA B O 1
ATOM 2711 N N . SER B 1 159 ? 3.758 -3.609 6.371 1 93.38 159 SER B N 1
ATOM 2712 C CA . SER B 1 159 ? 3.922 -4.367 7.605 1 93.38 159 SER B CA 1
ATOM 2713 C C . SER B 1 159 ? 4.004 -5.863 7.332 1 93.38 159 SER B C 1
ATOM 2715 O O . SER B 1 159 ? 4.453 -6.633 8.188 1 93.38 159 SER B O 1
ATOM 2717 N N . TRP B 1 160 ? 3.566 -6.316 6.152 1 91.62 160 TRP B N 1
ATOM 2718 C CA . TRP B 1 160 ? 3.598 -7.738 5.828 1 91.62 160 TRP B CA 1
ATOM 2719 C C . TRP B 1 160 ? 5.035 -8.242 5.719 1 91.62 160 TRP B C 1
ATOM 2721 O O . TRP B 1 160 ? 5.297 -9.43 5.891 1 91.62 160 TRP B O 1
ATOM 2731 N N . ALA B 1 161 ? 5.945 -7.281 5.516 1 89.12 161 ALA B N 1
ATOM 2732 C CA . ALA B 1 161 ? 7.359 -7.629 5.379 1 89.12 161 ALA B CA 1
ATOM 2733 C C . ALA B 1 161 ? 7.957 -8.039 6.723 1 89.12 161 ALA B C 1
ATOM 2735 O O . ALA B 1 161 ? 8.961 -8.758 6.77 1 89.12 161 ALA B O 1
ATOM 2736 N N . THR B 1 162 ? 7.41 -7.598 7.844 1 86.5 162 THR B N 1
ATOM 2737 C CA . THR B 1 162 ? 8.047 -7.816 9.141 1 86.5 162 THR B CA 1
ATOM 2738 C C . THR B 1 162 ? 7.125 -8.609 10.062 1 86.5 162 THR B C 1
ATOM 2740 O O . THR B 1 162 ? 7.598 -9.391 10.898 1 86.5 162 THR B O 1
ATOM 2743 N N . ARG B 1 163 ? 5.918 -8.453 10.047 1 85.94 163 ARG B N 1
ATOM 2744 C CA . ARG B 1 163 ? 4.895 -9.047 10.906 1 85.94 163 ARG B CA 1
ATOM 2745 C C . ARG B 1 163 ? 5.195 -8.797 12.375 1 85.94 163 ARG B C 1
ATOM 2747 O O . ARG B 1 163 ? 5.09 -9.703 13.203 1 85.94 163 ARG B O 1
ATOM 2754 N N . ASP B 1 164 ? 5.691 -7.684 12.672 1 90.56 164 ASP B N 1
ATOM 2755 C CA . ASP B 1 164 ? 5.91 -7.207 14.031 1 90.56 164 ASP B CA 1
ATOM 2756 C C . ASP B 1 164 ? 4.711 -6.402 14.531 1 90.56 164 ASP B C 1
ATOM 2758 O O . ASP B 1 164 ? 4.516 -5.254 14.125 1 90.56 164 ASP B O 1
ATOM 2762 N N . GLN B 1 165 ? 3.99 -7.043 15.453 1 93.12 165 GLN B N 1
ATOM 2763 C CA . GLN B 1 165 ? 2.738 -6.449 15.906 1 93.12 165 GLN B CA 1
ATOM 2764 C C . GLN B 1 165 ? 2.99 -5.145 16.656 1 93.12 165 GLN B C 1
ATOM 2766 O O . GLN B 1 165 ? 2.227 -4.188 16.516 1 93.12 165 GLN B O 1
ATOM 2771 N N . ALA B 1 166 ? 3.986 -5.098 17.438 1 95.5 166 ALA B N 1
ATOM 2772 C CA . ALA B 1 166 ? 4.316 -3.889 18.172 1 95.5 166 ALA B CA 1
ATOM 2773 C C . ALA B 1 166 ? 4.672 -2.742 17.234 1 95.5 166 ALA B C 1
ATOM 2775 O O . ALA B 1 166 ? 4.234 -1.606 17.438 1 95.5 166 ALA B O 1
ATOM 2776 N N . GLU B 1 167 ? 5.426 -3.082 16.219 1 93.75 167 GLU B N 1
ATOM 2777 C CA . GLU B 1 167 ? 5.789 -2.084 15.227 1 93.75 167 GLU B CA 1
ATOM 2778 C C . GLU B 1 167 ? 4.566 -1.604 14.453 1 93.75 167 GLU B C 1
ATOM 2780 O O . GLU B 1 167 ? 4.422 -0.408 14.188 1 93.75 167 GLU B O 1
ATOM 2785 N N . LEU B 1 168 ? 3.713 -2.547 14.156 1 95.56 168 LEU B N 1
ATOM 2786 C CA . LEU B 1 168 ? 2.492 -2.203 13.438 1 95.56 168 LEU B CA 1
ATOM 2787 C C . LEU B 1 168 ? 1.629 -1.245 14.25 1 95.56 168 LEU B C 1
ATOM 2789 O O . LEU B 1 168 ? 1.142 -0.242 13.727 1 95.56 168 LEU B O 1
ATOM 2793 N N . GLU B 1 169 ? 1.474 -1.521 15.484 1 96.56 169 GLU B N 1
ATOM 2794 C CA . GLU B 1 169 ? 0.673 -0.682 16.375 1 96.56 169 GLU B CA 1
ATOM 2795 C C . GLU B 1 169 ? 1.292 0.704 16.531 1 96.56 169 GLU B C 1
ATOM 2797 O O . GLU B 1 169 ? 0.579 1.71 16.547 1 96.56 169 GLU B O 1
ATOM 2802 N N . ALA B 1 170 ? 2.557 0.734 16.609 1 96.62 170 ALA B N 1
ATOM 2803 C CA . ALA B 1 170 ? 3.252 2.014 16.703 1 96.62 170 ALA B CA 1
ATOM 2804 C C . ALA B 1 170 ? 3.072 2.842 15.438 1 96.62 170 ALA B C 1
ATOM 2806 O O . ALA B 1 170 ? 2.877 4.059 15.508 1 96.62 170 ALA B O 1
ATOM 2807 N N . ARG B 1 171 ? 3.133 2.223 14.305 1 95.88 171 ARG B N 1
ATOM 2808 C CA . ARG B 1 171 ? 2.943 2.904 13.031 1 95.88 171 ARG B CA 1
ATOM 2809 C C . ARG B 1 171 ? 1.524 3.449 12.906 1 95.88 171 ARG B C 1
ATOM 2811 O O . ARG B 1 171 ? 1.322 4.562 12.414 1 95.88 171 ARG B O 1
ATOM 2818 N N . TRP B 1 172 ? 0.649 2.648 13.391 1 98 172 TRP B N 1
ATOM 2819 C CA . TRP B 1 172 ? -0.733 3.109 13.32 1 98 172 TRP B CA 1
ATOM 2820 C C . TRP B 1 172 ? -0.972 4.262 14.289 1 98 172 TRP B C 1
ATOM 2822 O O . TRP B 1 172 ? -1.647 5.238 13.953 1 98 172 TRP B O 1
ATOM 2832 N N . GLU B 1 173 ? -0.475 4.133 15.453 1 97.69 173 GLU B N 1
ATOM 2833 C CA . GLU B 1 173 ? -0.624 5.223 16.406 1 97.69 173 GLU B CA 1
ATOM 2834 C C . GLU B 1 173 ? -0.067 6.531 15.844 1 97.69 173 GLU B C 1
ATOM 2836 O O . GLU B 1 173 ? -0.702 7.582 15.953 1 97.69 173 GLU B O 1
ATOM 2841 N N . ARG B 1 174 ? 1.041 6.453 15.266 1 97.12 174 ARG B N 1
ATOM 2842 C CA . ARG B 1 174 ? 1.629 7.617 14.609 1 97.12 174 ARG B CA 1
ATOM 2843 C C . ARG B 1 174 ? 0.73 8.125 13.484 1 97.12 174 ARG B C 1
ATOM 2845 O O . ARG B 1 174 ? 0.423 9.312 13.414 1 97.12 174 ARG B O 1
ATOM 2852 N N . GLY B 1 175 ? 0.338 7.211 12.586 1 98.06 175 GLY B N 1
ATOM 2853 C CA . GLY B 1 175 ? -0.525 7.574 11.477 1 98.06 175 GLY B CA 1
ATOM 2854 C C . GLY B 1 175 ? -1.829 8.211 11.914 1 98.06 175 GLY B C 1
ATOM 2855 O O . GLY B 1 175 ? -2.256 9.219 11.352 1 98.06 175 GLY B O 1
ATOM 2856 N N . ARG B 1 176 ? -2.354 7.625 12.922 1 98.12 176 ARG B N 1
ATOM 2857 C CA . ARG B 1 176 ? -3.621 8.133 13.445 1 98.12 176 ARG B CA 1
ATOM 2858 C C . ARG B 1 176 ? -3.463 9.539 14.008 1 98.12 176 ARG B C 1
ATOM 2860 O O . ARG B 1 176 ? -4.277 10.422 13.734 1 98.12 176 ARG B O 1
ATOM 2867 N N . ARG B 1 177 ? -2.453 9.742 14.805 1 97.56 177 ARG B N 1
ATOM 2868 C CA . ARG B 1 177 ? -2.184 11.062 15.359 1 97.56 177 ARG B CA 1
ATOM 2869 C C . ARG B 1 177 ? -1.979 12.094 14.25 1 97.56 177 ARG B C 1
ATOM 2871 O O . ARG B 1 177 ? -2.502 13.203 14.328 1 97.56 177 ARG B O 1
ATOM 2878 N N . HIS B 1 178 ? -1.285 11.758 13.281 1 98.38 178 HIS B N 1
ATOM 2879 C CA . HIS B 1 178 ? -1.014 12.656 12.164 1 98.38 178 HIS B CA 1
ATOM 2880 C C . HIS B 1 178 ? -2.287 12.969 11.383 1 98.38 178 HIS B C 1
ATOM 2882 O O . HIS B 1 178 ? -2.5 14.109 10.969 1 98.38 178 HIS B O 1
ATOM 2888 N N . LEU B 1 179 ? -3.08 11.938 11.195 1 98.12 179 LEU B N 1
ATOM 2889 C CA . LEU B 1 179 ? -4.324 12.125 10.453 1 98.12 179 LEU B CA 1
ATOM 2890 C C . LEU B 1 179 ? -5.285 13.031 11.227 1 98.12 179 LEU B C 1
ATOM 2892 O O . LEU B 1 179 ? -5.996 13.836 10.625 1 98.12 179 LEU B O 1
ATOM 2896 N N . ILE B 1 180 ? -5.344 12.875 12.531 1 96.62 180 ILE B N 1
ATOM 2897 C CA . ILE B 1 180 ? -6.18 13.75 13.344 1 96.62 180 ILE B CA 1
ATOM 2898 C C . ILE B 1 180 ? -5.73 15.195 13.18 1 96.62 180 ILE B C 1
ATOM 2900 O O . ILE B 1 180 ? -6.555 16.078 12.953 1 96.62 180 ILE B O 1
ATOM 2904 N N . LEU B 1 181 ? -4.434 15.422 13.227 1 95.94 181 LEU B N 1
ATOM 2905 C CA . LEU B 1 181 ? -3.881 16.75 13.039 1 95.94 181 LEU B CA 1
ATOM 2906 C C . LEU B 1 181 ? -4.211 17.297 11.648 1 95.94 181 LEU B C 1
ATOM 2908 O O . LEU B 1 181 ? -4.582 18.453 11.492 1 95.94 181 LEU B O 1
ATOM 2912 N N . LEU B 1 182 ? -4.098 16.438 10.672 1 96.31 182 LEU B N 1
ATOM 2913 C CA . LEU B 1 182 ? -4.391 16.844 9.305 1 96.31 182 LEU B CA 1
ATOM 2914 C C . LEU B 1 182 ? -5.859 17.203 9.148 1 96.31 182 LEU B C 1
ATOM 2916 O O . LEU B 1 182 ? -6.188 18.234 8.539 1 96.31 182 LEU B O 1
ATOM 2920 N N . PHE B 1 183 ? -6.703 16.344 9.695 1 94.44 183 PHE B N 1
ATOM 2921 C CA . PHE B 1 183 ? -8.133 16.609 9.617 1 94.44 183 PHE B CA 1
ATOM 2922 C C . PHE B 1 183 ? -8.477 17.938 10.266 1 94.44 183 PHE B C 1
ATOM 2924 O O . PHE B 1 183 ? -9.266 18.719 9.719 1 94.44 183 PHE B O 1
ATOM 2931 N N . GLU B 1 184 ? -7.879 18.203 11.391 1 91.62 184 GLU B N 1
ATOM 2932 C CA . GLU B 1 184 ? -8.094 19.469 12.078 1 91.62 184 GLU B CA 1
ATOM 2933 C C . GLU B 1 184 ? -7.637 20.656 11.227 1 91.62 184 GLU B C 1
ATOM 2935 O O . GLU B 1 184 ? -8.32 21.672 11.148 1 91.62 184 GLU B O 1
ATOM 2940 N N . ALA B 1 185 ? -6.559 20.516 10.609 1 92.62 185 ALA B N 1
ATOM 2941 C CA . ALA B 1 185 ? -6.012 21.578 9.773 1 92.62 185 ALA B CA 1
ATOM 2942 C C . ALA B 1 185 ? -6.887 21.828 8.547 1 92.62 185 ALA B C 1
ATOM 2944 O O . ALA B 1 185 ? -7.09 22.969 8.133 1 92.62 185 ALA B O 1
ATOM 2945 N N . LEU B 1 186 ? -7.414 20.797 7.977 1 92.62 186 LEU B N 1
ATOM 2946 C CA . LEU B 1 186 ? -8.172 20.891 6.734 1 92.62 186 LEU B CA 1
ATOM 2947 C C . LEU B 1 186 ? -9.586 21.391 6.988 1 92.62 186 LEU B C 1
ATOM 2949 O O . LEU B 1 186 ? -10.172 22.062 6.137 1 92.62 186 LEU B O 1
ATOM 2953 N N . MET B 1 187 ? -10.086 21.016 8.125 1 88 187 MET B N 1
ATOM 2954 C CA . MET B 1 187 ? -11.484 21.344 8.406 1 88 187 MET B CA 1
ATOM 2955 C C . MET B 1 187 ? -11.617 22.75 8.984 1 88 187 MET B C 1
ATOM 2957 O O . MET B 1 187 ? -12.727 23.219 9.234 1 88 187 MET B O 1
ATOM 2961 N N . GLN B 1 188 ? -10.461 23.344 9.258 1 83.62 188 GLN B N 1
ATOM 2962 C CA . GLN B 1 188 ? -10.539 24.719 9.711 1 83.62 188 GLN B CA 1
ATOM 2963 C C . GLN B 1 188 ? -11.164 25.625 8.641 1 83.62 188 GLN B C 1
ATOM 2965 O O . GLN B 1 188 ? -10.914 25.438 7.445 1 83.62 188 GLN B O 1
ATOM 2970 N N . PRO B 1 189 ? -12.203 26.422 9.125 1 72.44 189 PRO B N 1
ATOM 2971 C CA . PRO B 1 189 ? -12.859 27.328 8.188 1 72.44 189 PRO B CA 1
ATOM 2972 C C . PRO B 1 189 ? -11.867 28.297 7.52 1 72.44 189 PRO B C 1
ATOM 2974 O O . PRO B 1 189 ? -10.852 28.656 8.117 1 72.44 189 PRO B O 1
ATOM 2977 N N . SER B 1 190 ? -11.703 28.25 6.148 1 61.78 190 SER B N 1
ATOM 2978 C CA . SER B 1 190 ? -10.883 29.219 5.441 1 61.78 190 SER B CA 1
ATOM 2979 C C . SER B 1 190 ? -11.047 30.609 6.035 1 61.78 190 SER B C 1
ATOM 2981 O O . SER B 1 190 ? -12.156 31.031 6.371 1 61.78 190 SER B O 1
ATOM 2983 N N . PRO B 1 191 ? -9.906 31.281 6.547 1 53.97 191 PRO B N 1
ATOM 2984 C CA . PRO B 1 191 ? -10.125 32.656 7.031 1 53.97 191 PRO B CA 1
ATOM 2985 C C . PRO B 1 191 ? -11.031 33.469 6.117 1 53.97 191 PRO B C 1
ATOM 2987 O O . PRO B 1 191 ? -10.969 33.344 4.895 1 53.97 191 PRO B O 1
ATOM 2990 N N . SER B 1 192 ? -12.234 33.75 6.531 1 46.94 192 SER B N 1
ATOM 2991 C CA . SER B 1 192 ? -13.07 34.75 5.855 1 46.94 192 SER B CA 1
ATOM 2992 C C . SER B 1 192 ? -12.234 35.938 5.355 1 46.94 192 SER B C 1
ATOM 2994 O O . SER B 1 192 ? -11.5 36.531 6.129 1 46.94 192 SER B O 1
ATOM 2996 N N . ARG B 1 193 ? -11.789 35.906 4.113 1 43.44 193 ARG B N 1
ATOM 2997 C CA . ARG B 1 193 ? -11.484 37.219 3.576 1 43.44 193 ARG B CA 1
ATOM 2998 C C . ARG B 1 193 ? -12.719 38.094 3.59 1 43.44 193 ARG B C 1
ATOM 3000 O O . ARG B 1 193 ? -13.82 37.656 3.283 1 43.44 193 ARG B O 1
#

Nearest PDB structures (foldseek):
  3bhq-assembly1_B  TM=7.384E-01  e=1.406E-05  Mesorhizobium japonicum MAFF 303099
  3whc-assembly3_F  TM=7.405E-01  e=6.600E-05  Bacillus subtilis subsp. subtilis str. 168
  3t6n-assembly1_A  TM=7.052E-01  e=9.940E-05  Mycobacterium tuberculosis H37Rv
  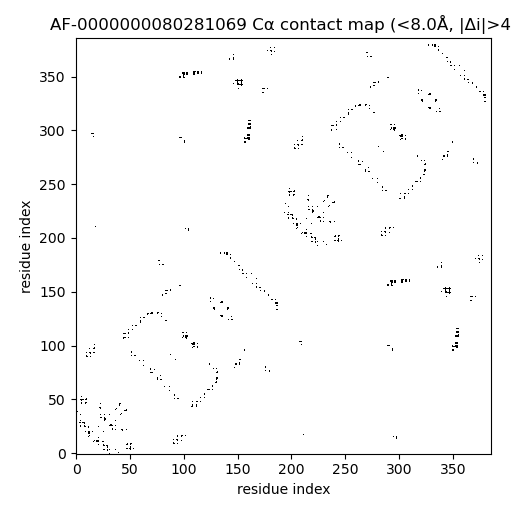6yj2-assembly1_A  TM=5.318E-01  e=2.254E-04  Mycobacterium tuberculosis H37Rv
  3ppb-assembly1_B  TM=5.237E-01  e=1.139E-04  Shewanella loihica PV-4

pLDDT: mean 91.13, std 7.4, range [43.28, 98.38]

Foldseek 3Di:
DLLLLLVLLLVQCQVPNLVRDDLVSSCVNSVHDSVVSCVNAVDSLRSLLVSLLVVLVVLLVVLLVCLVVLLPDPCNLLVLLVSLLVSCPDSSVSSLVSLVVVVVPDVVNVVSCVVRVVVSLVSSLVSQCSNCVVQNPQPCSSVLSVVSNVQSSVLVVVCVVPVDPVVSVVSSVVSSVVSVVVSVVRSPDDPDD/DLLLLLVLLLVQCQVPNLVRDDLVSSCVNSVHDSVVSCVNPVDSLRSLLVSLLVVLVVLLVVLLVCLVVLLPDPCNLLVLLVSLLVSCPDSSVSSLVSLVVVVVPDVSNVVSCVVRVVVSLVSSLVSQCSNCVVQNVQPCSSVLSVVSNVQSSVLVVVCVVPVDPVVSVVSSVVSSVVSVVVSVVRSPDDPDD